Protein AF-A0A4Q4YS59-F1 (afdb_monomer)

Solvent-accessible surface area (backbone atoms only — not comparable to full-atom values): 32614 Å² total; per-residue (Å²): 91,62,29,49,56,51,50,36,54,49,65,68,68,72,86,88,84,84,88,84,82,78,97,76,72,88,60,70,44,77,29,58,99,42,75,40,43,68,85,49,32,38,67,45,94,56,60,42,82,18,55,33,55,93,90,36,74,24,46,80,55,94,95,46,62,45,52,82,67,78,78,56,92,82,90,87,75,87,59,79,81,94,74,78,67,90,62,82,66,50,69,53,74,53,78,56,86,46,35,40,36,38,40,41,33,50,87,77,49,52,40,40,36,38,39,28,24,54,53,98,87,53,62,66,90,83,43,61,27,31,48,35,40,27,28,62,42,83,33,20,33,38,37,38,35,44,43,36,65,86,71,49,86,79,67,39,44,51,45,82,36,56,38,92,84,80,63,38,59,62,44,83,40,79,43,88,39,76,69,73,49,36,37,32,40,41,29,36,30,43,35,35,78,37,37,31,30,40,65,50,76,50,78,57,34,40,66,55,51,41,34,32,77,74,45,92,55,50,78,55,64,86,60,58,71,44,50,45,83,40,78,76,57,98,54,23,39,36,39,43,26,66,43,96,83,76,73,39,39,38,34,40,31,43,30,51,69,47,95,66,41,55,51,46,83,52,93,84,30,38,40,32,47,43,28,44,27,36,36,40,42,36,34,33,54,72,65,70,58,68,38,51,50,75,66,48,29,23,87,89,41,54,63,46,46,78,75,37,50,79,66,42,61,50,32,88,38,33,31,53,49,45,61,38,67,40,60,72,97,33,40,45,72,43,65,51,59,50,50,54,50,47,68,73,40,49,94,40,44,29,84,57,90,44,59,56,70,79,77,86,77,86,88,82,75,59,46,65,48,47,62,40,48,48,43,39,50,47,38,50,37,43,64,71,30,73,70,36,42,76,44,38,69,65,55,34,63,39,59,33,78,77,38,80,95,42,50,71,40,26,42,44,57,44,54,47,55,53,49,52,53,49,54,60,63,49,42,56,30,46,42,91,91,22,76,45,82,84,37,51,64,59,49,51,86,97,49,66,45,26,48,94,72,70,32,70,62,66,42,53,49,28,42,31,47,36,48,47,44,55,17,32,50,27,34,19,24,42,21,45,9,52,38,17,67,72,56,73,32,76,93,43,56,65,33,28,56,53,26,39,52,36,16,50,46,34,64,75,58,41,54,72,82,31,64,38,73,39,50,34,69,57,50,27,50,52,43,43,49,51,42,71,72,46,94,61,93,65,79,71,62,34,83,76,56,84,49,61,53,74,45,52,25,46,9,30,54,12,55,93,80,27,68,54,27,86,41,85,62,74,51,59,54,48,28,62,72,57,41,86,81,78,77,78,128

Sequence (585 aa):
MHSFIAAVLTVVLGICLTNAMPQSVEHLEACGDTFYIKAKYTCYEGKFLCPVLNDKPTLKCSQDCYLPEMYSATTSASAPPSASCSNEATGFQLSDPPNDNYFYSDCHSASQVVMTSPLSDNDLTLMGPRLLVAWPAGNSDVVVFFQPQNGVNGSLSISLQNSTTTGNALDPIYEASSSGSPMVGVSGHLKLNSSAILTIPILGSIRTIRDFTEGPSLLRPSIQDAIKFAEIGEGKISLPRLWLDNETTTTLSFAPASQNGSVEVRDRAVAFEAGTYSFNASFNYPQLEQLSPQEVLNQHSQSLMSQYLDQAQSPSLSYSNKLLAGAWRFLTYFGRDSMITMLLMEPVLSTGEGEHHIHCSAYDYKMINTDYFLPVLLVDYFIKNAVGRSRASEFLSKRATENPANYELTYRQLALLNAEKIMNASAPFAVSGGQTKENLIHLREDEIVGEWRDSTYGLGGGRIPYNVNTALVPADLRAIGALAEAGFFPEHPEWNQTARNYAQVWEDNSLHFFEVNVPQSEARSLVDNYVGSNSFPFVSRSQDINSSAPFYGLALDGNNNQTLVRVMNTDDWFRLFFLNTTNDN

Structure (mmCIF, N/CA/C/O backbone):
data_AF-A0A4Q4YS59-F1
#
_entry.id   AF-A0A4Q4YS59-F1
#
loop_
_atom_site.group_PDB
_atom_site.id
_atom_site.type_symbol
_atom_site.label_atom_id
_atom_site.label_alt_id
_atom_site.label_comp_id
_atom_site.label_asym_id
_atom_site.label_entity_id
_atom_site.label_seq_id
_atom_site.pdbx_PDB_ins_code
_atom_site.Cartn_x
_atom_site.Cartn_y
_atom_site.Cartn_z
_atom_site.occupancy
_atom_site.B_iso_or_equiv
_atom_site.auth_seq_id
_atom_site.auth_comp_id
_atom_site.auth_asym_id
_atom_site.auth_atom_id
_atom_site.pdbx_PDB_model_num
ATOM 1 N N . MET A 1 1 ? -16.492 -4.335 -3.156 1.00 49.47 1 MET A N 1
ATOM 2 C CA . MET A 1 1 ? -17.851 -4.853 -2.911 1.00 49.47 1 MET A CA 1
ATOM 3 C C . MET A 1 1 ? -17.840 -6.273 -2.336 1.00 49.47 1 MET A C 1
ATOM 5 O O . MET A 1 1 ? -16.994 -6.614 -1.517 1.00 49.47 1 MET A O 1
ATOM 9 N N . HIS A 1 2 ? -18.747 -7.109 -2.839 1.00 48.59 2 HIS A N 1
ATOM 10 C CA . HIS A 1 2 ? -19.024 -8.484 -2.400 1.00 48.59 2 HIS A CA 1
ATOM 11 C C . HIS A 1 2 ? -17.803 -9.430 -2.394 1.00 48.59 2 HIS A C 1
ATOM 13 O O . HIS A 1 2 ? -17.496 -10.045 -1.380 1.00 48.59 2 HIS A O 1
ATOM 19 N N . SER A 1 3 ? -17.063 -9.504 -3.497 1.00 50.19 3 SER A N 1
ATOM 20 C CA . SER A 1 3 ? -15.888 -10.379 -3.700 1.00 50.19 3 SER A CA 1
ATOM 21 C C . SER A 1 3 ? -14.732 -10.098 -2.744 1.00 50.19 3 SER A C 1
ATOM 23 O O . SER A 1 3 ? -13.926 -10.969 -2.442 1.00 50.19 3 SER A O 1
ATOM 25 N N . PHE A 1 4 ? -14.647 -8.866 -2.257 1.00 57.72 4 PHE A N 1
ATOM 26 C CA . PHE A 1 4 ? -13.541 -8.415 -1.419 1.00 57.72 4 PHE A CA 1
ATOM 27 C C . PHE A 1 4 ? -13.734 -8.818 0.022 1.00 57.72 4 PHE A C 1
ATOM 29 O O . PHE A 1 4 ? -12.790 -9.264 0.657 1.00 57.72 4 PHE A O 1
ATOM 36 N N . ILE A 1 5 ? -14.969 -8.742 0.515 1.00 54.56 5 ILE A N 1
ATOM 37 C CA . ILE A 1 5 ? -15.294 -9.284 1.830 1.00 54.56 5 ILE A CA 1
ATOM 38 C C . ILE A 1 5 ? -14.972 -10.786 1.848 1.00 54.56 5 ILE A C 1
ATOM 40 O O . ILE A 1 5 ? -14.533 -11.287 2.876 1.00 54.56 5 ILE A O 1
ATOM 44 N N . ALA A 1 6 ? -15.106 -11.499 0.715 1.00 51.28 6 ALA A N 1
ATOM 45 C CA . ALA A 1 6 ? -14.728 -12.914 0.626 1.00 51.28 6 ALA A CA 1
ATOM 46 C C . ALA A 1 6 ? -13.216 -13.086 0.789 1.00 51.28 6 ALA A C 1
ATOM 48 O O . ALA A 1 6 ? -12.774 -13.844 1.651 1.00 51.28 6 ALA A O 1
ATOM 49 N N . ALA A 1 7 ? -12.429 -12.320 0.027 1.00 52.66 7 ALA A N 1
ATOM 50 C CA . ALA A 1 7 ? -10.974 -12.314 0.141 1.00 52.66 7 ALA A CA 1
ATOM 51 C C . ALA A 1 7 ? -10.518 -11.954 1.566 1.00 52.66 7 ALA A C 1
ATOM 53 O O . ALA A 1 7 ? -9.719 -12.672 2.161 1.00 52.66 7 ALA A O 1
ATOM 54 N N . VAL A 1 8 ? -11.086 -10.904 2.162 1.00 55.97 8 VAL A N 1
ATOM 55 C CA . VAL A 1 8 ? -10.795 -10.480 3.537 1.00 55.97 8 VAL A CA 1
ATOM 56 C C . VAL A 1 8 ? -11.153 -11.583 4.534 1.00 55.97 8 VAL A C 1
ATOM 58 O O . VAL A 1 8 ? -10.305 -11.945 5.337 1.00 55.97 8 VAL A O 1
ATOM 61 N N . LEU A 1 9 ? -12.337 -12.196 4.466 1.00 52.44 9 LEU A N 1
ATOM 62 C CA . LEU A 1 9 ? -12.715 -13.274 5.391 1.00 52.44 9 LEU A CA 1
ATOM 63 C C . LEU A 1 9 ? -11.778 -14.483 5.302 1.00 52.44 9 LEU A C 1
ATOM 65 O O . LEU A 1 9 ? -11.460 -15.077 6.329 1.00 52.44 9 LEU A O 1
ATOM 69 N N . THR A 1 10 ? -11.269 -14.812 4.110 1.00 46.56 10 THR A N 1
ATOM 70 C CA . THR A 1 10 ? -10.262 -15.879 3.952 1.00 46.56 10 THR A CA 1
ATOM 71 C C . THR A 1 10 ? -8.870 -15.505 4.480 1.00 46.56 10 THR A C 1
ATOM 73 O O . THR A 1 10 ? -8.107 -16.399 4.852 1.00 46.56 10 THR A O 1
ATOM 76 N N . VAL A 1 11 ? -8.552 -14.204 4.535 1.00 49.91 11 VAL A N 1
ATOM 77 C CA . VAL A 1 11 ? -7.230 -13.642 4.877 1.00 49.91 11 VAL A CA 1
ATOM 78 C C . VAL A 1 11 ? -7.142 -13.167 6.334 1.00 49.91 11 VAL A C 1
ATOM 80 O O . VAL A 1 11 ? -6.049 -13.139 6.877 1.00 49.91 11 VAL A O 1
ATOM 83 N N . VAL A 1 12 ? -8.245 -12.798 6.993 1.00 49.34 12 VAL A N 1
ATOM 84 C CA . VAL A 1 12 ? -8.230 -12.207 8.352 1.00 49.34 12 VAL A CA 1
ATOM 85 C C . VAL A 1 12 ? -7.966 -13.246 9.447 1.00 49.34 12 VAL A C 1
ATOM 87 O O . VAL A 1 12 ? -7.508 -12.902 10.532 1.00 49.34 12 VAL A O 1
ATOM 90 N N . LEU A 1 13 ? -8.150 -14.538 9.170 1.00 43.78 13 LEU A N 1
ATOM 91 C CA . LEU A 1 13 ? -7.964 -15.584 10.177 1.00 43.78 13 LEU A CA 1
ATOM 92 C C . LEU A 1 13 ? -6.688 -16.379 9.932 1.00 43.78 13 LEU A C 1
ATOM 94 O O . LEU A 1 13 ? -6.654 -17.344 9.173 1.00 43.78 13 LEU A O 1
ATOM 98 N N . GLY A 1 14 ? -5.633 -15.956 10.620 1.00 40.66 14 GLY A N 1
ATOM 99 C CA . GLY A 1 14 ? -4.432 -16.741 10.865 1.00 40.66 14 GLY A CA 1
ATOM 100 C C . GLY A 1 14 ? -4.395 -17.176 12.320 1.00 40.66 14 GLY A C 1
ATOM 101 O O . GLY A 1 14 ? -4.076 -16.368 13.187 1.00 40.66 14 GLY A O 1
ATOM 102 N N . ILE A 1 15 ? -4.689 -18.461 12.538 1.00 34.69 15 ILE A N 1
ATOM 103 C CA . ILE A 1 15 ? -4.505 -19.233 13.777 1.00 34.69 15 ILE A CA 1
ATOM 104 C C . ILE A 1 15 ? -5.361 -18.760 14.967 1.00 34.69 15 ILE A C 1
ATOM 106 O O . ILE A 1 15 ? -4.968 -17.896 15.741 1.00 34.69 15 ILE A O 1
ATOM 110 N N . CYS A 1 16 ? -6.479 -19.458 15.182 1.00 29.58 16 CYS A N 1
ATOM 111 C CA . CYS A 1 16 ? -7.095 -19.656 16.497 1.00 29.58 16 CYS A CA 1
ATOM 112 C C . CYS A 1 16 ? -7.688 -21.072 16.553 1.00 29.58 16 CYS A C 1
ATOM 114 O O . CYS A 1 16 ? -8.891 -21.266 16.440 1.00 29.58 16 CYS A O 1
ATOM 116 N N . LEU A 1 17 ? -6.832 -22.085 16.701 1.00 29.83 17 LEU A N 1
ATOM 117 C CA . LEU A 1 17 ? -7.261 -23.420 17.127 1.00 29.83 17 LEU A CA 1
ATOM 118 C C . LEU A 1 17 ? -6.343 -23.907 18.248 1.00 29.83 17 LEU A C 1
ATOM 120 O O . LEU A 1 17 ? -5.610 -24.882 18.108 1.00 29.83 17 LEU A O 1
ATOM 124 N N . THR A 1 18 ? -6.396 -23.226 19.389 1.00 31.80 18 THR A N 1
ATOM 125 C CA . THR A 1 18 ? -6.058 -23.852 20.666 1.00 31.80 18 THR A CA 1
ATOM 126 C C . THR A 1 18 ? -7.367 -24.116 21.406 1.00 31.80 18 THR A C 1
ATOM 128 O O . THR A 1 18 ? -8.010 -23.215 21.926 1.00 31.80 18 THR A O 1
ATOM 131 N N . ASN A 1 19 ? -7.743 -25.398 21.433 1.00 30.20 19 ASN A N 1
ATOM 132 C CA . ASN A 1 19 ? -8.762 -26.008 22.295 1.00 30.20 19 ASN A CA 1
ATOM 133 C C . ASN A 1 19 ? -10.246 -25.797 21.937 1.00 30.20 19 ASN A C 1
ATOM 135 O O . ASN A 1 19 ? -10.961 -25.117 22.659 1.00 30.20 19 ASN A O 1
ATOM 139 N N . ALA A 1 20 ? -10.724 -26.507 20.908 1.00 31.56 20 ALA A N 1
ATOM 140 C CA . ALA A 1 20 ? -11.919 -27.373 20.967 1.00 31.56 20 ALA A CA 1
ATOM 141 C C . ALA A 1 20 ? -12.261 -27.882 19.553 1.00 31.56 20 ALA A C 1
ATOM 143 O O . ALA A 1 20 ? -12.945 -27.213 18.786 1.00 31.56 20 ALA A O 1
ATOM 144 N N . MET A 1 21 ? -11.785 -29.076 19.186 1.00 27.81 21 MET A N 1
ATOM 145 C CA . MET A 1 21 ? -12.213 -29.732 17.943 1.00 27.81 21 MET A CA 1
ATOM 146 C C . MET A 1 21 ? -13.524 -30.506 18.153 1.00 27.81 21 MET A C 1
ATOM 148 O O . MET A 1 21 ? -13.606 -31.314 19.083 1.00 27.81 21 MET A O 1
ATOM 152 N N . PRO A 1 22 ? -14.512 -30.370 17.251 1.00 29.98 22 PRO A N 1
ATOM 153 C CA . PRO A 1 22 ? -15.535 -31.389 17.039 1.00 29.98 22 PRO A CA 1
ATOM 154 C C . PRO A 1 22 ? -14.886 -32.691 16.523 1.00 29.98 22 PRO A C 1
ATOM 156 O O . PRO A 1 22 ? -14.079 -32.669 15.594 1.00 29.98 22 PRO A O 1
ATOM 159 N N . GLN A 1 23 ? -15.236 -33.832 17.124 1.00 32.97 23 GLN A N 1
ATOM 160 C CA . GLN A 1 23 ? -14.630 -35.164 16.925 1.00 32.97 23 GLN A CA 1
ATOM 161 C C . GLN A 1 23 ? -14.855 -35.813 15.535 1.00 32.97 23 GLN A C 1
ATOM 163 O O . GLN A 1 23 ? -15.363 -36.928 15.457 1.00 32.97 23 GLN A O 1
ATOM 168 N N . SER A 1 24 ? -14.477 -35.189 14.415 1.00 38.50 24 SER A N 1
ATOM 169 C CA . SER A 1 24 ? -14.596 -35.881 13.110 1.00 38.50 24 SER A CA 1
ATOM 170 C C . SER A 1 24 ? -13.542 -35.556 12.051 1.00 38.50 24 SER A C 1
ATOM 172 O O . SER A 1 24 ? -13.802 -35.731 10.865 1.00 38.50 24 SER A O 1
ATOM 174 N N . VAL A 1 25 ? -12.328 -35.160 12.444 1.00 41.28 25 VAL A N 1
ATOM 175 C CA . VAL A 1 25 ? -11.202 -35.074 11.497 1.00 41.28 25 VAL A CA 1
ATOM 176 C C . VAL A 1 25 ? -10.186 -36.161 11.832 1.00 41.28 25 VAL A C 1
ATOM 178 O O . VAL A 1 25 ? -9.334 -35.996 12.704 1.00 41.28 25 VAL A O 1
ATOM 181 N N . GLU A 1 26 ? -10.301 -37.311 11.168 1.00 43.56 26 GLU A N 1
ATOM 182 C CA . GLU A 1 26 ? -9.244 -38.322 11.186 1.00 43.56 26 GLU A CA 1
ATOM 183 C C . GLU A 1 26 ? -7.957 -37.733 10.574 1.00 43.56 26 GLU A C 1
ATOM 185 O O . GLU A 1 26 ? -7.939 -37.273 9.434 1.00 43.56 26 GLU A O 1
ATOM 190 N N . HIS A 1 27 ? -6.879 -37.791 11.366 1.00 57.16 27 HIS A N 1
ATOM 191 C CA . HIS A 1 27 ? -5.470 -37.583 11.001 1.00 57.16 27 HIS A CA 1
ATOM 192 C C . HIS A 1 27 ? -4.992 -36.150 10.697 1.00 57.16 27 HIS A C 1
ATOM 194 O O . HIS A 1 27 ? -4.399 -35.887 9.649 1.00 57.16 27 HIS A O 1
ATOM 200 N N . LEU A 1 28 ? -5.134 -35.250 11.676 1.00 49.12 28 LEU A N 1
ATOM 201 C CA . LEU A 1 28 ? -4.299 -34.046 11.775 1.00 49.12 28 LEU A CA 1
ATOM 202 C C . LEU A 1 28 ? -2.979 -34.366 12.508 1.00 49.12 28 LEU A C 1
ATOM 204 O O . LEU A 1 28 ? -2.993 -34.892 13.619 1.00 49.12 28 LEU A O 1
ATOM 208 N N . GLU A 1 29 ? -1.840 -34.054 11.887 1.00 62.47 29 GLU A N 1
ATOM 209 C CA . GLU A 1 29 ? -0.490 -34.123 12.467 1.00 62.47 29 GLU A CA 1
ATOM 210 C C . GLU A 1 29 ? 0.045 -32.707 12.746 1.00 62.47 29 GLU A C 1
ATOM 212 O O . GLU A 1 29 ? -0.375 -31.746 12.109 1.00 62.47 29 GLU A O 1
ATOM 217 N N . ALA A 1 30 ? 0.971 -32.555 13.696 1.00 67.06 30 ALA A N 1
ATOM 218 C CA . ALA A 1 30 ? 1.572 -31.260 14.026 1.00 67.06 30 ALA A CA 1
ATOM 219 C C . ALA A 1 30 ? 2.822 -30.961 13.174 1.00 67.06 30 ALA A C 1
ATOM 221 O O . ALA A 1 30 ? 3.636 -31.847 12.909 1.00 67.06 30 ALA A O 1
ATOM 222 N N . CYS A 1 31 ? 2.991 -29.696 12.792 1.00 63.69 31 CYS A N 1
ATOM 223 C CA . CYS A 1 31 ? 4.165 -29.119 12.146 1.00 63.69 31 CYS A CA 1
ATOM 224 C C . CYS A 1 31 ? 4.420 -27.726 12.743 1.00 63.69 31 CYS A C 1
ATOM 226 O O . CYS A 1 31 ? 3.800 -26.737 12.348 1.00 63.69 31 CYS A O 1
ATOM 228 N N . GLY A 1 32 ? 5.297 -27.647 13.741 1.00 75.62 32 GLY A N 1
ATOM 229 C CA . GLY A 1 32 ? 5.462 -26.455 14.570 1.00 75.62 32 GLY A CA 1
ATOM 230 C C . GLY A 1 32 ? 4.167 -26.163 15.322 1.00 75.62 32 GLY A C 1
ATOM 231 O O . GLY A 1 32 ? 3.577 -27.072 15.905 1.00 75.62 32 GLY A O 1
ATOM 232 N N . ASP A 1 33 ? 3.693 -24.924 15.226 1.00 60.59 33 ASP A N 1
ATOM 233 C CA . ASP A 1 33 ? 2.435 -24.476 15.838 1.00 60.59 33 ASP A CA 1
ATOM 234 C C . ASP A 1 33 ? 1.209 -24.688 14.927 1.00 60.59 33 ASP A C 1
ATOM 236 O O . ASP A 1 33 ? 0.110 -24.218 15.223 1.00 60.59 33 ASP A O 1
ATOM 240 N N . THR A 1 34 ? 1.382 -25.386 13.797 1.00 46.31 34 THR A N 1
ATOM 241 C CA . THR A 1 34 ? 0.318 -25.642 12.813 1.00 46.31 34 THR A CA 1
ATOM 242 C C . THR A 1 34 ? -0.038 -27.124 12.742 1.00 46.31 34 THR A C 1
ATOM 244 O O . THR A 1 34 ? 0.829 -27.988 12.857 1.00 46.31 34 THR A O 1
ATOM 247 N N . PHE A 1 35 ? -1.318 -27.436 12.534 1.00 59.22 35 PHE A N 1
ATOM 248 C CA . PHE A 1 35 ? -1.790 -28.801 12.299 1.00 59.22 35 PHE A CA 1
ATOM 249 C C . PHE A 1 35 ? -2.105 -28.998 10.815 1.00 59.22 35 PHE A C 1
ATOM 251 O O . PHE A 1 35 ? -2.648 -28.103 10.171 1.00 59.22 35 PHE A O 1
ATOM 258 N N . TYR A 1 36 ? -1.770 -30.163 10.266 1.00 64.19 36 TYR A N 1
ATOM 259 C CA . TYR A 1 36 ? -1.911 -30.466 8.843 1.00 64.19 36 TYR A CA 1
ATOM 260 C C . TYR A 1 36 ? -2.428 -31.886 8.607 1.00 64.19 36 TYR A C 1
ATOM 262 O O . TYR A 1 36 ? -2.204 -32.788 9.408 1.00 64.19 36 TYR A O 1
ATOM 270 N N . ILE A 1 37 ? -3.099 -32.108 7.475 1.00 67.94 37 ILE A N 1
ATOM 271 C CA . ILE A 1 37 ? -3.533 -33.445 7.050 1.00 67.94 37 ILE A CA 1
ATOM 272 C C . ILE A 1 37 ? -2.416 -34.074 6.219 1.00 67.94 37 ILE A C 1
ATOM 274 O O . ILE A 1 37 ? -2.049 -33.540 5.170 1.00 67.94 37 ILE A O 1
ATOM 278 N N . LYS A 1 38 ? -1.911 -35.240 6.635 1.00 73.00 38 LYS A N 1
ATOM 279 C CA . LYS A 1 38 ? -0.786 -35.928 5.969 1.00 73.00 38 LYS A CA 1
ATOM 280 C C . LYS A 1 38 ? -1.038 -36.259 4.494 1.00 73.00 38 LYS A C 1
ATOM 282 O O . LYS A 1 38 ? -0.112 -36.290 3.694 1.00 73.00 38 LYS A O 1
ATOM 287 N N . ALA A 1 39 ? -2.299 -36.483 4.121 1.00 70.31 39 ALA A N 1
ATOM 288 C CA . ALA A 1 39 ? -2.695 -36.719 2.732 1.00 70.31 39 ALA A CA 1
ATOM 289 C C . ALA A 1 39 ? -2.588 -35.466 1.839 1.00 70.31 39 ALA A C 1
ATOM 291 O O . ALA A 1 39 ? -2.626 -35.586 0.619 1.00 70.31 39 ALA A O 1
ATOM 292 N N . LYS A 1 40 ? -2.495 -34.266 2.427 1.00 60.91 40 LYS A N 1
ATOM 293 C CA . LYS A 1 40 ? -2.529 -32.981 1.712 1.00 60.91 40 LYS A CA 1
ATOM 294 C C . LYS A 1 40 ? -1.290 -32.124 1.921 1.00 60.91 40 LYS A C 1
ATOM 296 O O . LYS A 1 40 ? -1.043 -31.258 1.092 1.00 60.91 40 LYS A O 1
ATOM 301 N N . TYR A 1 41 ? -0.508 -32.360 2.972 1.00 78.75 41 TYR A N 1
ATOM 302 C CA . TYR A 1 41 ? 0.740 -31.645 3.222 1.00 78.75 41 TYR A CA 1
ATOM 303 C C . TYR A 1 41 ? 1.814 -32.576 3.779 1.00 78.75 41 TYR A C 1
ATOM 305 O O . TYR A 1 41 ? 1.530 -33.618 4.361 1.00 78.75 41 TYR A O 1
ATOM 313 N N . THR A 1 42 ? 3.065 -32.178 3.595 1.00 82.81 42 THR A N 1
ATOM 314 C CA . THR A 1 42 ? 4.265 -32.809 4.133 1.00 82.81 42 THR A CA 1
ATOM 315 C C . THR A 1 42 ? 4.974 -31.793 5.015 1.00 82.81 42 THR A C 1
ATOM 317 O O . THR A 1 42 ? 5.299 -30.696 4.561 1.00 82.81 42 THR A O 1
ATOM 320 N N . CYS A 1 43 ? 5.203 -32.143 6.278 1.00 84.00 43 CYS A N 1
ATOM 321 C CA . CYS A 1 43 ? 5.969 -31.308 7.194 1.00 84.00 43 CYS A CA 1
ATOM 322 C C . CYS A 1 43 ? 7.471 -31.567 7.039 1.00 84.00 43 CYS A C 1
ATOM 324 O O . CYS A 1 43 ? 7.949 -32.683 7.253 1.00 84.00 43 CYS A O 1
ATOM 326 N N . TYR A 1 44 ? 8.225 -30.521 6.721 1.00 78.00 44 TYR A N 1
ATOM 327 C CA . TYR A 1 44 ? 9.679 -30.517 6.668 1.00 78.00 44 TYR A CA 1
ATOM 328 C C . TYR A 1 44 ? 10.257 -29.820 7.896 1.00 78.00 44 TYR A C 1
ATOM 330 O O . TYR A 1 44 ? 9.804 -28.750 8.307 1.00 78.00 44 TYR A O 1
ATOM 338 N N . GLU A 1 45 ? 11.282 -30.442 8.483 1.00 82.00 45 GLU A N 1
ATOM 339 C CA . GLU A 1 45 ? 12.025 -29.912 9.639 1.00 82.00 45 GLU A CA 1
ATOM 340 C C . GLU A 1 45 ? 11.138 -29.538 10.841 1.00 82.00 45 GLU A C 1
ATOM 342 O O . GLU A 1 45 ? 11.521 -28.713 11.667 1.00 82.00 45 GLU A O 1
ATOM 347 N N . GLY A 1 46 ? 9.943 -30.129 10.940 1.00 76.25 46 GLY A N 1
ATOM 348 C CA . GLY A 1 46 ? 9.028 -29.908 12.056 1.00 76.25 46 GLY A CA 1
ATOM 349 C C . GLY A 1 46 ? 8.444 -28.497 12.144 1.00 76.25 46 GLY A C 1
ATOM 350 O O . GLY A 1 46 ? 7.937 -28.162 13.205 1.00 76.25 46 GLY A O 1
ATOM 351 N N . LYS A 1 47 ? 8.536 -27.665 11.097 1.00 80.19 47 LYS A N 1
ATOM 352 C CA . LYS A 1 47 ? 8.064 -26.262 11.127 1.00 80.19 47 LYS A CA 1
ATOM 353 C C . LYS A 1 47 ? 7.670 -25.666 9.772 1.00 80.19 47 LYS A C 1
ATOM 355 O O . LYS A 1 47 ? 7.316 -24.496 9.705 1.00 80.19 47 LYS A O 1
ATOM 360 N N . PHE A 1 48 ? 7.806 -26.421 8.685 1.00 71.19 48 PHE A N 1
ATOM 361 C CA . PHE A 1 48 ? 7.613 -25.915 7.329 1.00 71.19 48 PHE A CA 1
ATOM 362 C C . PHE A 1 48 ? 6.720 -26.869 6.535 1.00 71.19 48 PHE A C 1
ATOM 364 O O . PHE A 1 48 ? 7.065 -28.039 6.381 1.00 71.19 48 PHE A O 1
ATOM 371 N N . LEU A 1 49 ? 5.570 -26.395 6.054 1.00 77.12 49 LEU A N 1
ATOM 372 C CA . LEU A 1 49 ? 4.578 -27.223 5.366 1.00 77.12 49 LEU A CA 1
ATOM 373 C C . LEU A 1 49 ? 4.683 -27.086 3.850 1.00 77.12 49 LEU A C 1
ATOM 375 O O . LEU A 1 49 ? 4.673 -25.983 3.316 1.00 77.12 49 LEU A O 1
ATOM 379 N N . CYS A 1 50 ? 4.693 -28.229 3.171 1.00 73.69 50 CYS A N 1
ATOM 380 C CA . CYS A 1 50 ? 4.660 -28.322 1.719 1.00 73.69 50 CYS A CA 1
ATOM 381 C C . CYS A 1 50 ? 3.422 -29.081 1.237 1.00 73.69 50 CYS A C 1
ATOM 383 O O . CYS A 1 50 ? 3.140 -30.145 1.784 1.00 73.69 50 CYS A O 1
ATOM 385 N N . PRO A 1 51 ? 2.665 -28.589 0.240 1.00 74.25 51 PRO A N 1
ATOM 386 C CA . PRO A 1 51 ? 1.464 -29.273 -0.234 1.00 74.25 51 PRO A CA 1
ATOM 387 C C . PRO A 1 51 ? 1.789 -30.621 -0.895 1.00 74.25 51 PRO A C 1
ATOM 389 O O . PRO A 1 51 ? 2.824 -30.803 -1.524 1.00 74.25 51 PRO A O 1
ATOM 392 N N . VAL A 1 52 ? 0.898 -31.593 -0.786 1.00 76.56 52 VAL A N 1
ATOM 393 C CA . VAL A 1 52 ? 0.902 -32.807 -1.605 1.00 76.56 52 VAL A CA 1
ATOM 394 C C . VAL A 1 52 ? 0.159 -32.451 -2.889 1.00 76.56 52 VAL A C 1
ATOM 396 O O . VAL A 1 52 ? -1.023 -32.114 -2.848 1.00 76.56 52 VAL A O 1
ATOM 399 N N . LEU A 1 53 ? 0.853 -32.493 -4.024 1.00 68.62 53 LEU A N 1
ATOM 400 C CA . LEU A 1 53 ? 0.296 -32.184 -5.342 1.00 68.62 53 LEU A CA 1
ATOM 401 C C . LEU A 1 53 ? 0.234 -33.472 -6.166 1.00 68.62 53 LEU A C 1
ATOM 403 O O . LEU A 1 53 ? 1.199 -34.232 -6.188 1.00 68.62 53 LEU A O 1
ATOM 407 N N . ASN A 1 54 ? -0.897 -33.734 -6.830 1.00 74.25 54 ASN A N 1
ATOM 408 C CA . ASN A 1 54 ? -1.143 -34.974 -7.588 1.00 74.25 54 ASN A CA 1
ATOM 409 C C . ASN A 1 54 ? -0.863 -36.254 -6.773 1.00 74.25 54 ASN A C 1
ATOM 411 O O . ASN A 1 54 ? -0.184 -37.164 -7.247 1.00 74.25 54 ASN A O 1
ATOM 415 N N . ASP A 1 55 ? -1.327 -36.283 -5.518 1.00 76.75 55 ASP A N 1
ATOM 416 C CA . ASP A 1 55 ? -1.086 -37.360 -4.543 1.00 76.75 55 ASP A CA 1
ATOM 417 C C . ASP A 1 55 ? 0.405 -37.658 -4.266 1.00 76.75 55 ASP A C 1
ATOM 419 O O . ASP A 1 55 ? 0.753 -38.705 -3.715 1.00 76.75 55 ASP A O 1
ATOM 423 N N . LYS A 1 56 ? 1.306 -36.723 -4.607 1.00 73.38 56 LYS A N 1
ATOM 424 C CA . LYS A 1 56 ? 2.749 -36.815 -4.364 1.00 73.38 56 LYS A CA 1
ATOM 425 C C . LYS A 1 56 ? 3.246 -35.676 -3.459 1.00 73.38 56 LYS A C 1
ATOM 427 O O . LYS A 1 56 ? 2.890 -34.517 -3.674 1.00 73.38 56 LYS A O 1
ATOM 432 N N . PRO A 1 57 ? 4.073 -35.967 -2.439 1.00 78.81 57 PRO A N 1
ATOM 433 C CA . PRO A 1 57 ? 4.703 -34.943 -1.604 1.00 78.81 57 PRO A CA 1
ATOM 434 C C . PRO A 1 57 ? 5.541 -33.962 -2.432 1.00 78.81 57 PRO A C 1
ATOM 436 O O . PRO A 1 57 ? 6.451 -34.393 -3.143 1.00 78.81 57 PRO A O 1
ATOM 439 N N . THR A 1 58 ? 5.278 -32.654 -2.330 1.00 73.38 58 THR A N 1
ATOM 440 C CA . THR A 1 58 ? 6.218 -31.651 -2.858 1.00 73.38 58 THR A CA 1
ATOM 441 C C . THR A 1 58 ? 7.453 -31.565 -1.971 1.00 73.38 58 THR A C 1
ATOM 443 O O . THR A 1 58 ? 7.367 -31.694 -0.754 1.00 73.38 58 THR A O 1
ATOM 446 N N . LEU A 1 59 ? 8.615 -31.369 -2.589 1.00 75.62 59 LEU A N 1
ATOM 447 C CA . LEU A 1 59 ? 9.906 -31.257 -1.926 1.00 75.62 59 LEU A CA 1
ATOM 448 C C . LEU A 1 59 ? 10.160 -29.813 -1.491 1.00 75.62 59 LEU A C 1
ATOM 450 O O . LEU A 1 59 ? 9.855 -28.875 -2.224 1.00 75.62 59 LEU A O 1
ATOM 454 N N . LYS A 1 60 ? 10.793 -29.635 -0.329 1.00 72.94 60 LYS A N 1
ATOM 455 C CA . LYS A 1 60 ? 11.257 -28.326 0.142 1.00 72.94 60 LYS A CA 1
ATOM 456 C C . LYS A 1 60 ? 12.454 -27.839 -0.687 1.00 72.94 60 LYS A C 1
ATOM 458 O O . LYS A 1 60 ? 13.471 -28.528 -0.776 1.00 72.94 60 LYS A O 1
ATOM 463 N N . CYS A 1 61 ? 12.363 -26.626 -1.228 1.00 59.38 61 CYS A N 1
ATOM 464 C CA . CYS A 1 61 ? 13.476 -25.872 -1.802 1.00 59.38 61 CYS A CA 1
ATOM 465 C C . CYS A 1 61 ? 13.602 -24.534 -1.065 1.00 59.38 61 CYS A C 1
ATOM 467 O O . CYS A 1 61 ? 12.914 -23.567 -1.373 1.00 59.38 61 CYS A O 1
ATOM 469 N N . SER A 1 62 ? 14.488 -24.471 -0.070 1.00 68.12 62 SER A N 1
ATOM 470 C CA . SER A 1 62 ? 14.660 -23.285 0.780 1.00 68.12 62 SER A CA 1
ATOM 471 C C . SER A 1 62 ? 13.367 -22.881 1.513 1.00 68.12 62 SER A C 1
ATOM 473 O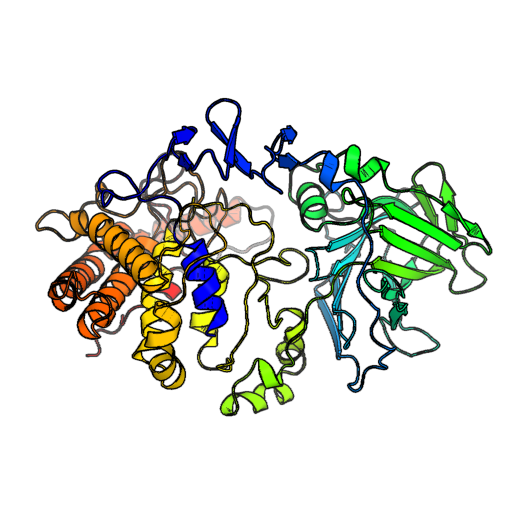 O . SER A 1 62 ? 13.036 -23.526 2.506 1.00 68.12 62 SER A O 1
ATOM 475 N N . GLN A 1 63 ? 12.652 -21.850 1.050 1.00 66.88 63 GLN A N 1
ATOM 476 C CA . GLN A 1 63 ? 11.391 -21.358 1.626 1.00 66.88 63 GLN A CA 1
ATOM 477 C C . GLN A 1 63 ? 10.168 -21.695 0.756 1.00 66.88 63 GLN A C 1
ATOM 479 O O . GLN A 1 63 ? 9.074 -21.236 1.065 1.00 66.88 63 GLN A O 1
ATOM 484 N N . ASP A 1 64 ? 10.342 -22.506 -0.293 1.00 60.16 64 ASP A N 1
ATOM 485 C CA . ASP A 1 64 ? 9.290 -22.904 -1.233 1.00 60.16 64 ASP A CA 1
ATOM 486 C C . ASP A 1 64 ? 9.137 -24.433 -1.311 1.00 60.16 64 ASP A C 1
ATOM 488 O O . ASP A 1 64 ? 9.965 -25.200 -0.803 1.00 60.16 64 ASP A O 1
ATOM 492 N N . CYS A 1 65 ? 8.079 -24.879 -1.989 1.00 71.44 65 CYS A N 1
ATOM 493 C CA . CYS A 1 65 ? 7.734 -26.284 -2.187 1.00 71.44 65 CYS A CA 1
ATOM 494 C C . CYS A 1 65 ? 7.501 -26.575 -3.671 1.00 71.44 65 CYS A C 1
ATOM 496 O O . CYS A 1 65 ? 6.808 -25.814 -4.341 1.00 71.44 65 CYS A O 1
ATOM 498 N N . TYR A 1 66 ? 8.053 -27.670 -4.194 1.00 65.62 66 TYR A N 1
ATOM 499 C CA . TYR A 1 66 ? 7.964 -27.996 -5.623 1.00 65.62 66 TYR A CA 1
ATOM 500 C C . TYR A 1 66 ? 7.752 -29.495 -5.874 1.00 65.62 66 TYR A C 1
ATOM 502 O O . TYR A 1 66 ? 8.256 -30.336 -5.130 1.00 65.62 66 TYR A O 1
ATOM 510 N N . LEU A 1 67 ? 7.019 -29.857 -6.934 1.00 72.44 67 LEU A N 1
ATOM 511 C CA . LEU A 1 67 ? 6.892 -31.246 -7.397 1.00 72.44 67 LEU A CA 1
ATOM 512 C C . LEU A 1 67 ? 7.762 -31.438 -8.652 1.00 72.44 67 LEU A C 1
ATOM 514 O O . LEU A 1 67 ? 7.433 -30.845 -9.676 1.00 72.44 67 LEU A O 1
ATOM 518 N N . PRO A 1 68 ? 8.825 -32.268 -8.640 1.00 56.56 68 PRO A N 1
ATOM 519 C CA . PRO A 1 68 ? 9.719 -32.431 -9.797 1.00 56.56 68 PRO A CA 1
ATOM 520 C C . PRO A 1 68 ? 9.008 -32.821 -11.104 1.00 56.56 68 PRO A C 1
ATOM 522 O O . PRO A 1 68 ? 9.430 -32.443 -12.190 1.00 56.56 68 PRO A O 1
ATOM 525 N N . GLU A 1 69 ? 7.907 -33.562 -11.003 1.00 55.22 69 GLU A N 1
ATOM 526 C CA . GLU A 1 69 ? 7.164 -34.094 -12.149 1.00 55.22 69 GLU A CA 1
ATOM 527 C C . GLU A 1 69 ? 6.188 -33.087 -12.770 1.00 55.22 69 GLU A C 1
ATOM 529 O O . GLU A 1 69 ? 5.850 -33.220 -13.942 1.00 55.22 69 GLU A O 1
ATOM 534 N N . MET A 1 70 ? 5.784 -32.046 -12.030 1.00 51.16 70 MET A N 1
ATOM 535 C CA . MET A 1 70 ? 5.000 -30.930 -12.580 1.00 51.16 70 MET A CA 1
ATOM 536 C C . MET A 1 70 ? 5.810 -30.055 -13.547 1.00 51.16 70 MET A C 1
ATOM 538 O O . MET A 1 70 ? 5.235 -29.239 -14.254 1.00 51.16 70 MET A O 1
ATOM 542 N N . TYR A 1 71 ? 7.124 -30.272 -13.634 1.00 49.22 71 TYR A N 1
ATOM 543 C CA . TYR A 1 71 ? 8.006 -29.667 -14.634 1.00 49.22 71 TYR A CA 1
ATOM 544 C C . TYR A 1 71 ? 8.148 -30.539 -15.896 1.00 49.22 71 TYR A C 1
ATOM 546 O O . TYR A 1 71 ? 9.103 -30.395 -16.657 1.00 49.22 71 TYR A O 1
ATOM 554 N N . SER A 1 72 ? 7.201 -31.459 -16.125 1.00 38.53 72 SER A N 1
ATOM 555 C CA . SER A 1 72 ? 7.099 -32.276 -17.340 1.00 38.53 72 SER A CA 1
ATOM 556 C C . SER A 1 72 ? 5.809 -31.930 -18.087 1.00 38.53 72 SER A C 1
ATOM 558 O O . SER A 1 72 ? 4.709 -32.214 -17.618 1.00 38.53 72 SER A O 1
ATOM 560 N N . ALA A 1 73 ? 5.953 -31.294 -19.249 1.00 29.61 73 ALA A N 1
ATOM 561 C CA . ALA A 1 73 ? 4.862 -30.730 -20.038 1.00 29.61 73 ALA A CA 1
ATOM 562 C C . ALA A 1 73 ? 3.785 -31.756 -20.445 1.00 29.61 73 ALA A C 1
ATOM 564 O O . ALA A 1 73 ? 4.098 -32.820 -20.980 1.00 29.61 73 ALA A O 1
ATOM 565 N N . THR A 1 74 ? 2.510 -31.378 -20.315 1.00 27.70 74 THR A N 1
ATOM 566 C CA . THR A 1 74 ? 1.423 -31.925 -21.144 1.00 27.70 74 THR A CA 1
ATOM 567 C C . THR A 1 74 ? 0.518 -30.802 -21.639 1.00 27.70 74 THR A C 1
ATOM 569 O O . THR A 1 74 ? 0.023 -29.974 -20.883 1.00 27.70 74 THR A O 1
ATOM 572 N N . THR A 1 75 ? 0.356 -30.767 -22.958 1.00 36.16 75 THR A N 1
ATOM 573 C CA . THR A 1 75 ? -0.361 -29.764 -23.739 1.00 36.16 75 THR A CA 1
ATOM 574 C C . THR A 1 75 ? -1.841 -30.115 -23.857 1.00 36.16 75 THR A C 1
ATOM 576 O O . THR A 1 75 ? -2.183 -31.205 -24.307 1.00 36.16 75 THR A O 1
ATOM 579 N N . SER A 1 76 ? -2.738 -29.184 -23.524 1.00 28.89 76 SER A N 1
ATOM 580 C CA . SER A 1 76 ? -3.980 -28.954 -24.285 1.00 28.89 76 SER A CA 1
ATOM 581 C C . SER A 1 76 ? -4.784 -27.784 -23.711 1.00 28.89 76 SER A C 1
ATOM 583 O O . SER A 1 76 ? -5.425 -27.906 -22.676 1.00 28.89 76 SER A O 1
ATOM 585 N N . ALA A 1 77 ? -4.807 -26.663 -24.431 1.00 28.47 77 ALA A N 1
ATOM 586 C CA . ALA A 1 77 ? -5.939 -25.740 -24.434 1.00 28.47 77 ALA A CA 1
ATOM 587 C C . ALA A 1 77 ? -5.893 -24.905 -25.722 1.00 28.47 77 ALA A C 1
ATOM 589 O O . ALA A 1 77 ? -4.859 -24.356 -26.094 1.00 28.47 77 ALA A O 1
ATOM 590 N N . SER A 1 78 ? -7.016 -24.895 -26.430 1.00 27.66 78 SER A N 1
ATOM 591 C CA . SER A 1 78 ? -7.261 -24.232 -27.711 1.00 27.66 78 SER A CA 1
ATOM 592 C C . SER A 1 78 ? -7.298 -22.705 -27.590 1.00 27.66 78 SER A C 1
ATOM 594 O O . SER A 1 78 ? -7.982 -22.180 -26.714 1.00 27.66 78 SER A O 1
ATOM 596 N N . ALA A 1 79 ? -6.621 -22.011 -28.509 1.00 27.98 79 ALA A N 1
ATOM 597 C CA . ALA A 1 79 ? -6.557 -20.550 -28.592 1.00 27.98 79 ALA A CA 1
ATOM 598 C C . ALA A 1 79 ? -7.910 -19.889 -28.951 1.00 27.98 79 ALA A C 1
ATOM 600 O O . ALA A 1 79 ? -8.604 -20.387 -29.845 1.00 27.98 79 ALA A O 1
ATOM 601 N N . PRO A 1 80 ? -8.272 -18.746 -28.331 1.00 31.61 80 PRO A N 1
ATOM 602 C CA . PRO A 1 80 ? -9.349 -17.886 -28.808 1.00 31.61 80 PRO A CA 1
ATOM 603 C C . PRO A 1 80 ? -8.859 -16.913 -29.908 1.00 31.61 80 PRO A C 1
ATOM 605 O O . PRO A 1 80 ? -7.659 -16.663 -30.035 1.00 31.61 80 PRO A O 1
ATOM 608 N N . PRO A 1 81 ? -9.776 -16.384 -30.741 1.00 35.06 81 PRO A N 1
ATOM 609 C CA . PRO A 1 81 ? -9.446 -15.604 -31.931 1.00 35.06 81 PRO A CA 1
ATOM 610 C C . PRO A 1 81 ? -8.979 -14.179 -31.594 1.00 35.06 81 PRO A C 1
ATOM 612 O O . PRO A 1 81 ? -9.387 -13.589 -30.598 1.00 35.06 81 PRO A O 1
ATOM 615 N N . SER A 1 82 ? -8.151 -13.618 -32.478 1.00 43.62 82 SER A N 1
ATOM 616 C CA . SER A 1 82 ? -7.621 -12.251 -32.440 1.00 43.62 82 SER A CA 1
ATOM 617 C C . SER A 1 82 ? -8.731 -11.198 -32.303 1.00 43.62 82 SER A C 1
ATOM 619 O O . SER A 1 82 ? -9.448 -10.930 -33.271 1.00 43.62 82 SER A O 1
ATOM 621 N N . ALA A 1 83 ? -8.864 -10.586 -31.127 1.00 49.09 83 ALA A N 1
ATOM 622 C CA . ALA A 1 83 ? -9.810 -9.501 -30.884 1.00 49.09 83 ALA A CA 1
ATOM 623 C C . ALA A 1 83 ? -9.082 -8.148 -30.920 1.00 49.09 83 ALA A C 1
ATOM 625 O O . ALA A 1 83 ? -8.243 -7.858 -30.068 1.00 49.09 83 ALA A O 1
ATOM 626 N N . SER A 1 84 ? -9.407 -7.318 -31.912 1.00 64.31 84 SER A N 1
ATOM 627 C CA . SER A 1 84 ? -9.133 -5.878 -31.868 1.00 64.31 84 SER A CA 1
ATOM 628 C C . SER A 1 84 ? -9.925 -5.251 -30.719 1.00 64.31 84 SER A C 1
ATOM 630 O O . SER A 1 84 ? -11.116 -5.551 -30.592 1.00 64.31 84 SER A O 1
ATOM 632 N N . CYS A 1 85 ? -9.310 -4.376 -29.917 1.00 72.56 85 CYS A N 1
ATOM 633 C CA . CYS A 1 85 ? -10.020 -3.684 -28.841 1.00 72.56 85 CYS A CA 1
ATOM 634 C C . CYS A 1 85 ? -11.210 -2.892 -29.392 1.00 72.56 85 CYS A C 1
ATOM 636 O O . CYS A 1 85 ? -11.074 -2.115 -30.335 1.00 72.56 85 CYS A O 1
ATOM 638 N N . SER A 1 86 ? -12.388 -3.109 -28.808 1.00 70.94 86 SER A N 1
ATOM 639 C CA . SER A 1 86 ? -13.614 -2.390 -29.170 1.00 70.94 86 SER A CA 1
ATOM 640 C C . SER A 1 86 ? -13.674 -0.985 -28.570 1.00 70.94 86 SER A C 1
ATOM 642 O O . SER A 1 86 ? -14.379 -0.131 -29.100 1.00 70.94 86 SER A O 1
ATOM 644 N N . ASN A 1 87 ? -12.947 -0.762 -27.473 1.00 72.81 87 ASN A N 1
ATOM 645 C CA . ASN A 1 87 ? -12.869 0.507 -26.761 1.00 72.81 87 ASN A CA 1
ATOM 646 C C . ASN A 1 87 ? -11.516 1.175 -27.015 1.00 72.81 87 ASN A C 1
ATOM 648 O O . ASN A 1 87 ? -10.508 0.496 -27.221 1.00 72.81 87 ASN A O 1
ATOM 652 N N . GLU A 1 88 ? -11.509 2.505 -26.982 1.00 76.38 88 GLU A N 1
ATOM 653 C CA . GLU A 1 88 ? -10.289 3.301 -27.087 1.00 76.38 88 GLU A CA 1
ATOM 654 C C . GLU A 1 88 ? -9.410 3.100 -25.842 1.00 76.38 88 GLU A C 1
ATOM 656 O O . GLU A 1 88 ? -9.918 2.941 -24.728 1.00 76.38 88 GLU A O 1
ATOM 661 N N . ALA A 1 89 ? -8.091 3.079 -26.036 1.00 83.56 89 ALA A N 1
ATOM 662 C CA . ALA A 1 89 ? -7.150 2.967 -24.930 1.00 83.56 89 ALA A CA 1
ATOM 663 C C . ALA A 1 89 ? -7.243 4.200 -24.020 1.00 83.56 89 ALA A C 1
ATOM 665 O O . ALA A 1 89 ? -7.402 5.329 -24.482 1.00 83.56 89 ALA A O 1
ATOM 666 N N . THR A 1 90 ? -7.115 3.985 -22.716 1.00 82.44 90 THR A N 1
ATOM 667 C CA . THR A 1 90 ? -7.044 5.055 -21.722 1.00 82.44 90 THR A CA 1
ATOM 668 C C . THR A 1 90 ? -5.585 5.337 -21.397 1.00 82.44 90 THR A C 1
ATOM 670 O O . THR A 1 90 ? -4.821 4.417 -21.110 1.00 82.44 90 THR A O 1
ATOM 673 N N . GLY A 1 91 ? -5.193 6.608 -21.396 1.00 83.94 91 GLY A N 1
ATOM 674 C CA . GLY A 1 91 ? -3.865 7.004 -20.952 1.00 83.94 91 GLY A CA 1
ATOM 675 C C . GLY A 1 91 ? -3.850 8.399 -20.349 1.00 83.94 91 GLY A C 1
ATOM 676 O O . GLY A 1 91 ? -4.545 9.294 -20.825 1.00 83.94 91 GLY A O 1
ATOM 677 N N . PHE A 1 92 ? -3.045 8.573 -19.304 1.00 85.19 92 PHE A N 1
ATOM 678 C CA . PHE A 1 92 ? -2.851 9.856 -18.629 1.00 85.19 92 PHE A CA 1
ATOM 679 C C . PHE A 1 92 ? -1.443 9.966 -18.045 1.00 85.19 92 PHE A C 1
ATOM 681 O O . PHE A 1 92 ? -0.721 8.974 -17.912 1.00 85.19 92 PHE A O 1
ATOM 688 N N . GLN A 1 93 ? -1.051 11.191 -17.698 1.00 88.38 93 GLN A N 1
ATOM 689 C CA . GLN A 1 93 ? 0.257 11.501 -17.134 1.00 88.38 93 GLN A CA 1
ATOM 690 C C . GLN A 1 93 ? 0.101 12.254 -15.812 1.00 88.38 93 GLN A C 1
ATOM 692 O O . GLN A 1 93 ? -0.664 13.210 -15.726 1.00 88.38 93 GLN A O 1
ATOM 697 N N . LEU A 1 94 ? 0.884 11.862 -14.807 1.00 88.62 94 LEU A N 1
ATOM 698 C CA . LEU A 1 94 ? 1.058 12.591 -13.554 1.00 88.62 94 LEU A CA 1
ATOM 699 C C . LEU A 1 94 ? 2.539 12.944 -13.385 1.00 88.62 94 LEU A C 1
ATOM 701 O O . LEU A 1 94 ? 3.385 12.057 -13.260 1.00 88.62 94 LEU A O 1
ATOM 705 N N . SER A 1 95 ? 2.851 14.238 -13.387 1.00 90.62 95 SER A N 1
ATOM 706 C CA . SER A 1 95 ? 4.212 14.743 -13.184 1.00 90.62 95 SER A CA 1
ATOM 707 C C . SER A 1 95 ? 4.376 15.223 -11.745 1.00 90.62 95 SER A C 1
ATOM 709 O O . SER A 1 95 ? 3.664 16.126 -11.308 1.00 90.62 95 SER A O 1
ATOM 711 N N . ASP A 1 96 ? 5.307 14.602 -11.024 1.00 89.25 96 ASP A N 1
ATOM 712 C CA . ASP A 1 96 ? 5.780 15.032 -9.706 1.00 89.25 96 ASP A CA 1
ATOM 713 C C . ASP A 1 96 ? 7.316 14.919 -9.694 1.00 89.25 96 ASP A C 1
ATOM 715 O O . ASP A 1 96 ? 7.874 13.887 -9.285 1.00 89.25 96 ASP A O 1
ATOM 719 N N . PRO A 1 97 ? 8.023 15.921 -10.264 1.00 87.94 97 PRO A N 1
ATOM 720 C CA . PRO A 1 97 ? 9.468 15.883 -10.431 1.00 87.94 97 PRO A CA 1
ATOM 721 C C . PRO A 1 97 ? 10.182 15.517 -9.123 1.00 87.94 97 PRO A C 1
ATOM 723 O O . PRO A 1 97 ? 9.891 16.096 -8.077 1.00 87.94 97 PRO A O 1
ATOM 726 N N . PRO A 1 98 ? 11.128 14.565 -9.157 1.00 92.25 98 PRO A N 1
ATOM 727 C CA . PRO A 1 98 ? 11.858 14.091 -10.338 1.00 92.25 98 PRO A CA 1
ATOM 728 C C . PRO A 1 98 ? 11.193 12.945 -11.118 1.00 92.25 98 PRO A C 1
ATOM 730 O O . PRO A 1 98 ? 11.842 12.374 -11.993 1.00 92.25 98 PRO A O 1
ATOM 733 N N . ASN A 1 99 ? 9.948 12.567 -10.811 1.00 93.94 99 ASN A N 1
ATOM 734 C CA . ASN A 1 99 ? 9.262 11.445 -11.451 1.00 93.94 99 ASN A CA 1
ATOM 735 C C . ASN A 1 99 ? 8.122 11.907 -12.369 1.00 93.94 99 ASN A C 1
ATOM 737 O O . ASN A 1 99 ? 7.162 12.531 -11.924 1.00 93.94 99 ASN A O 1
ATOM 741 N N . ASP A 1 100 ? 8.171 11.484 -13.627 1.00 95.56 100 ASP A N 1
ATOM 742 C CA . ASP A 1 100 ? 7.042 11.554 -14.550 1.00 95.56 100 ASP A CA 1
ATOM 743 C C . ASP A 1 100 ? 6.394 10.174 -14.667 1.00 95.56 100 ASP A C 1
ATOM 745 O O . ASP A 1 100 ? 7.043 9.199 -15.053 1.00 95.56 100 ASP A O 1
ATOM 749 N N . ASN A 1 101 ? 5.113 10.081 -14.313 1.00 94.00 101 ASN A N 1
ATOM 750 C CA . ASN A 1 101 ? 4.331 8.851 -14.343 1.00 94.00 101 ASN A CA 1
ATOM 751 C C . ASN A 1 101 ? 3.393 8.879 -15.545 1.00 94.00 101 ASN A C 1
ATOM 753 O O . ASN A 1 101 ? 2.606 9.808 -15.693 1.00 94.00 101 ASN A O 1
ATOM 757 N N . TYR A 1 102 ? 3.427 7.831 -16.351 1.00 93.88 102 TYR A N 1
ATOM 758 C CA . TYR A 1 102 ? 2.549 7.620 -17.490 1.00 93.88 102 TYR A CA 1
ATOM 759 C C . TYR A 1 102 ? 1.759 6.345 -17.250 1.00 93.88 102 TYR A C 1
ATOM 761 O O . TYR A 1 102 ? 2.331 5.306 -16.923 1.00 93.88 102 TYR A O 1
ATOM 769 N N . PHE A 1 103 ? 0.452 6.417 -17.418 1.00 91.62 103 PHE A N 1
ATOM 770 C CA . PHE A 1 103 ? -0.438 5.274 -17.314 1.00 91.62 103 PHE A CA 1
ATOM 771 C C . PHE A 1 103 ? -1.016 4.991 -18.688 1.00 91.62 103 PHE A C 1
ATOM 773 O O . PHE A 1 103 ? -1.383 5.915 -19.413 1.00 91.62 103 PHE A O 1
ATOM 780 N N . TYR A 1 104 ? -1.084 3.714 -19.032 1.00 91.00 104 TYR A N 1
ATOM 781 C CA . TYR A 1 104 ? -1.662 3.227 -20.271 1.00 91.00 104 TYR A CA 1
ATOM 782 C C . TYR A 1 104 ? -2.511 1.999 -19.969 1.00 91.00 104 TYR A C 1
ATOM 784 O O . TYR A 1 104 ? -2.089 1.140 -19.196 1.00 91.00 104 TYR A O 1
ATOM 792 N N . SER A 1 105 ? -3.690 1.907 -20.572 1.00 88.44 105 SER A N 1
ATOM 793 C CA . SER A 1 105 ? -4.545 0.736 -20.453 1.00 88.44 105 SER A CA 1
ATOM 794 C C . SER A 1 105 ? -5.407 0.543 -21.687 1.00 88.44 105 SER A C 1
ATOM 796 O O . SER A 1 105 ? -6.039 1.487 -22.160 1.00 88.44 105 SER A O 1
ATOM 798 N N . ASP A 1 106 ? -5.482 -0.685 -22.171 1.00 86.81 106 ASP A N 1
ATOM 799 C CA . ASP A 1 106 ? -6.416 -1.108 -23.206 1.00 86.81 106 ASP A CA 1
ATOM 800 C C . ASP A 1 106 ? -7.079 -2.440 -22.819 1.00 86.81 106 ASP A C 1
ATOM 802 O O . ASP A 1 106 ? -7.029 -2.876 -21.668 1.00 86.81 106 ASP A O 1
ATOM 806 N N . CYS A 1 107 ? -7.748 -3.088 -23.773 1.00 84.56 107 CYS A N 1
ATOM 807 C CA . CYS A 1 107 ? -8.408 -4.367 -23.527 1.00 84.56 107 CYS A CA 1
ATOM 808 C C . CYS A 1 107 ? -7.435 -5.552 -23.374 1.00 84.56 107 CYS A C 1
ATOM 810 O O . CYS A 1 107 ? -7.867 -6.651 -23.025 1.00 84.56 107 CYS A O 1
ATOM 812 N N . HIS A 1 108 ? -6.149 -5.363 -23.679 1.00 88.50 108 HIS A N 1
ATOM 813 C CA . HIS A 1 108 ? -5.128 -6.402 -23.635 1.00 88.50 108 HIS A CA 1
ATOM 814 C C . HIS A 1 108 ? -4.243 -6.283 -22.399 1.00 88.50 108 HIS A C 1
ATOM 816 O O . HIS A 1 108 ? -3.862 -7.312 -21.847 1.00 88.50 108 HIS A O 1
ATOM 822 N N . SER A 1 109 ? -3.887 -5.068 -21.969 1.00 89.94 109 SER A N 1
ATOM 823 C CA . SER A 1 109 ? -3.007 -4.857 -20.817 1.00 89.94 109 SER A CA 1
ATOM 824 C C . SER A 1 109 ? -3.129 -3.468 -20.185 1.00 89.94 109 SER A C 1
ATOM 826 O O . SER A 1 109 ? -3.514 -2.496 -20.829 1.00 89.94 109 SER A O 1
ATOM 828 N N . ALA A 1 110 ? -2.705 -3.378 -18.923 1.00 91.12 110 ALA A N 1
ATOM 829 C CA . ALA A 1 110 ? -2.508 -2.128 -18.195 1.00 91.12 110 ALA A CA 1
ATOM 830 C C . ALA A 1 110 ? -1.029 -1.974 -17.822 1.00 91.12 110 ALA A C 1
ATOM 832 O O . ALA A 1 110 ? -0.401 -2.929 -17.362 1.00 91.12 110 ALA A O 1
ATOM 833 N N . SER A 1 111 ? -0.470 -0.779 -17.998 1.00 93.56 111 SER A N 1
ATOM 834 C CA . SER A 1 111 ? 0.936 -0.472 -17.735 1.00 93.56 111 SER A CA 1
ATOM 835 C C . SER A 1 111 ? 1.096 0.876 -17.038 1.00 93.56 111 SER A C 1
ATOM 837 O O . SER A 1 111 ? 0.436 1.856 -17.385 1.00 93.56 111 SER A O 1
ATOM 839 N N . GLN A 1 112 ? 2.037 0.948 -16.100 1.00 94.81 112 GLN A N 1
ATOM 840 C CA . GLN A 1 112 ? 2.568 2.209 -15.589 1.00 94.81 112 GLN A CA 1
ATOM 841 C C . GLN A 1 112 ? 4.031 2.344 -16.000 1.00 94.81 112 GLN A C 1
ATOM 843 O O . GLN A 1 112 ? 4.831 1.449 -15.743 1.00 94.81 112 GLN A O 1
ATOM 848 N N . VAL A 1 113 ? 4.394 3.479 -16.586 1.00 97.25 113 VAL A N 1
ATOM 849 C CA . VAL A 1 113 ? 5.774 3.841 -16.899 1.00 97.25 113 VAL A CA 1
ATOM 850 C C . VAL A 1 113 ? 6.190 5.009 -16.019 1.00 97.25 113 VAL A C 1
ATOM 852 O O . VAL A 1 113 ? 5.489 6.013 -15.955 1.00 97.25 113 VAL A O 1
ATOM 855 N N . VAL A 1 114 ? 7.327 4.894 -15.339 1.00 96.94 114 VAL A N 1
ATOM 856 C CA . VAL A 1 114 ? 7.898 5.974 -14.529 1.00 96.94 114 VAL A CA 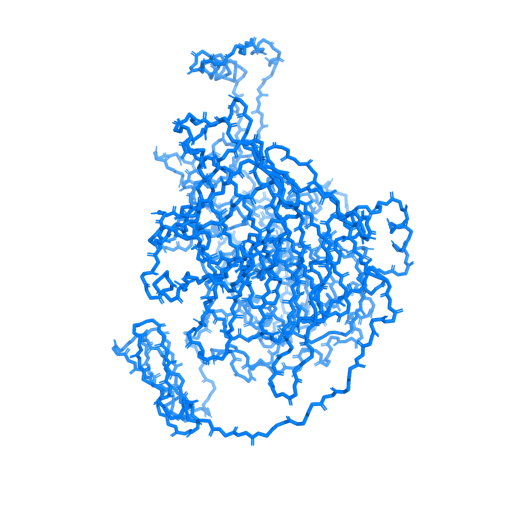1
ATOM 857 C C . VAL A 1 114 ? 9.253 6.355 -15.095 1.00 96.94 114 VAL A C 1
ATOM 859 O O . VAL A 1 114 ? 10.160 5.524 -15.181 1.00 96.94 114 VAL A O 1
ATOM 862 N N . MET A 1 115 ? 9.384 7.623 -15.469 1.00 97.31 115 MET A N 1
ATOM 863 C CA . MET A 1 115 ? 10.641 8.233 -15.867 1.00 97.31 115 MET A CA 1
ATOM 864 C C . MET A 1 115 ? 11.166 9.059 -14.698 1.00 97.31 115 MET A C 1
ATOM 866 O O . MET A 1 115 ? 10.539 10.036 -14.301 1.00 97.31 115 MET A O 1
ATOM 870 N N . THR A 1 116 ? 12.304 8.672 -14.129 1.00 95.94 116 THR A N 1
ATOM 871 C CA . THR A 1 116 ? 12.947 9.452 -13.066 1.00 95.94 116 THR A CA 1
ATOM 872 C C . THR A 1 116 ? 14.126 10.212 -13.655 1.00 95.94 116 THR A C 1
ATOM 874 O O . THR A 1 116 ? 15.065 9.586 -14.141 1.00 95.94 116 THR A O 1
ATOM 877 N N . SER A 1 117 ? 14.116 11.540 -13.572 1.00 95.31 117 SER A N 1
ATOM 878 C CA . SER A 1 117 ? 15.242 12.399 -13.952 1.00 95.31 117 SER A CA 1
ATOM 879 C C . SER A 1 117 ? 15.607 13.308 -12.774 1.00 95.31 117 SER A C 1
ATOM 881 O O . SER A 1 117 ? 14.833 14.212 -12.465 1.00 95.31 117 SER A O 1
ATOM 883 N N . PRO A 1 118 ? 16.758 13.097 -12.107 1.00 91.19 118 PRO A N 1
ATOM 884 C CA . PRO A 1 118 ? 17.145 13.887 -10.941 1.00 91.19 118 PRO A CA 1
ATOM 885 C C . PRO A 1 118 ? 17.210 15.396 -11.222 1.00 91.19 118 PRO A C 1
ATOM 887 O O . PRO A 1 118 ? 17.686 15.829 -12.273 1.00 91.19 118 PRO A O 1
ATOM 890 N N . LEU A 1 119 ? 16.760 16.187 -10.251 1.00 88.62 119 LEU A N 1
ATOM 891 C CA . LEU A 1 119 ? 16.880 17.642 -10.185 1.00 88.62 119 LEU A CA 1
ATOM 892 C C . LEU A 1 119 ? 18.202 18.057 -9.520 1.00 88.62 119 LEU A C 1
ATOM 894 O O . LEU A 1 119 ? 18.878 17.259 -8.871 1.00 88.62 119 LEU A O 1
ATOM 898 N N . SER A 1 120 ? 18.571 19.332 -9.661 1.00 84.06 120 SER A N 1
ATOM 899 C CA . SER A 1 120 ? 19.849 19.868 -9.166 1.00 84.06 120 SER A CA 1
ATOM 900 C C . SER A 1 120 ? 20.019 19.827 -7.643 1.00 84.06 120 SER A C 1
ATOM 902 O O . SER A 1 120 ? 21.145 19.851 -7.160 1.00 84.06 120 SER A O 1
ATOM 904 N N . ASP A 1 121 ? 18.920 19.816 -6.894 1.00 82.12 121 ASP A N 1
ATOM 905 C CA . ASP A 1 121 ? 18.861 19.795 -5.429 1.00 82.12 121 ASP A CA 1
ATOM 906 C C . ASP A 1 121 ? 18.604 18.391 -4.857 1.00 82.12 121 ASP A C 1
ATOM 908 O O . ASP A 1 121 ? 18.510 18.216 -3.642 1.00 82.12 121 ASP A O 1
ATOM 912 N N . ASN A 1 122 ? 18.494 17.375 -5.715 1.00 85.12 122 ASN A N 1
ATOM 913 C CA . ASN A 1 122 ? 18.319 16.000 -5.280 1.00 85.12 122 ASN A CA 1
ATOM 914 C C . ASN A 1 122 ? 19.625 15.380 -4.769 1.00 85.12 122 ASN A C 1
ATOM 916 O O . ASN A 1 122 ? 20.712 15.647 -5.282 1.00 85.12 122 ASN A O 1
ATOM 920 N N . ASP A 1 123 ? 19.505 14.465 -3.804 1.00 83.88 123 ASP A N 1
ATOM 921 C CA . ASP A 1 123 ? 20.617 13.613 -3.395 1.00 83.88 123 ASP A CA 1
ATOM 922 C C . ASP A 1 123 ? 20.883 12.546 -4.468 1.00 83.88 123 ASP A C 1
ATOM 924 O O . ASP A 1 123 ? 20.214 11.512 -4.554 1.00 83.88 123 ASP A O 1
ATOM 928 N N . LEU A 1 124 ? 21.891 12.812 -5.297 1.00 84.00 124 LEU A N 1
ATOM 929 C CA . LEU A 1 124 ? 22.290 11.955 -6.414 1.00 84.00 124 LEU A CA 1
ATOM 930 C C . LEU A 1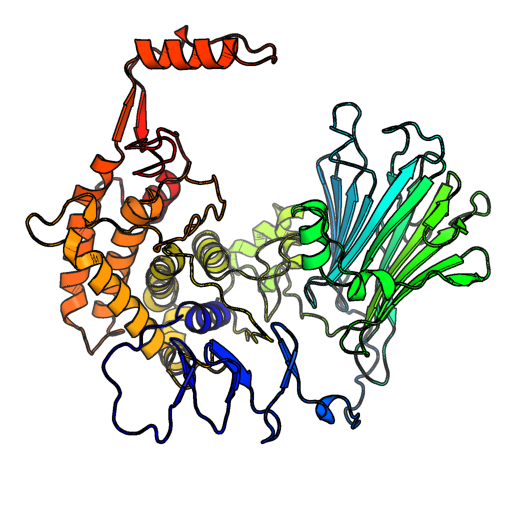 124 ? 22.901 10.614 -5.970 1.00 84.00 124 LEU A C 1
ATOM 932 O O . LEU A 1 124 ? 23.175 9.766 -6.817 1.00 84.00 124 LEU A O 1
ATOM 936 N N . THR A 1 125 ? 23.128 10.408 -4.666 1.00 75.81 125 THR A N 1
ATOM 937 C CA . THR A 1 125 ? 23.528 9.101 -4.119 1.00 75.81 125 THR A CA 1
ATOM 938 C C . THR A 1 125 ? 22.336 8.170 -3.914 1.00 75.81 125 THR A C 1
ATOM 940 O O . THR A 1 125 ? 22.490 6.953 -3.992 1.00 75.81 125 THR A O 1
ATOM 943 N N . LEU A 1 126 ? 21.145 8.738 -3.707 1.00 75.81 126 LEU A N 1
ATOM 944 C CA . LEU A 1 126 ? 19.892 8.006 -3.516 1.00 75.81 126 LEU A CA 1
ATOM 945 C C . LEU A 1 126 ? 19.052 7.948 -4.795 1.00 75.81 126 LEU A C 1
ATOM 947 O O . LEU A 1 126 ? 18.190 7.080 -4.932 1.00 75.81 126 LEU A O 1
ATOM 951 N N . MET A 1 127 ? 19.284 8.871 -5.731 1.00 81.31 127 MET A N 1
ATOM 952 C CA . MET A 1 127 ? 18.426 9.051 -6.894 1.00 81.31 127 MET A CA 1
ATOM 953 C C . MET A 1 127 ? 19.224 9.244 -8.179 1.00 81.31 127 MET A C 1
ATOM 955 O O . MET A 1 127 ? 19.919 10.241 -8.366 1.00 81.31 127 MET A O 1
ATOM 959 N N . GLY A 1 128 ? 19.080 8.282 -9.087 1.00 89.12 128 GLY A N 1
ATOM 960 C CA . GLY A 1 128 ? 19.674 8.306 -10.420 1.00 89.12 128 GLY A CA 1
ATOM 961 C C . GLY A 1 128 ? 18.616 8.263 -11.526 1.00 89.12 128 GLY A C 1
ATOM 962 O O . GLY A 1 128 ? 17.461 7.915 -11.256 1.00 89.12 128 GLY A O 1
ATOM 963 N N . PRO A 1 129 ? 18.995 8.589 -12.774 1.00 95.56 129 PRO A N 1
ATOM 964 C CA . PRO A 1 129 ? 18.092 8.476 -13.907 1.00 95.56 129 PRO A CA 1
ATOM 965 C C . PRO A 1 129 ? 17.650 7.023 -14.118 1.00 95.56 129 PRO A C 1
ATOM 967 O O . PRO A 1 129 ? 18.491 6.126 -14.218 1.00 95.56 129 PRO A O 1
ATOM 970 N N . ARG A 1 130 ? 16.341 6.770 -14.196 1.00 95.88 130 ARG A N 1
ATOM 971 C CA . ARG A 1 130 ? 15.804 5.420 -14.436 1.00 95.88 130 ARG A CA 1
ATOM 972 C C . ARG A 1 130 ? 14.518 5.418 -15.253 1.00 95.88 130 ARG A C 1
ATOM 974 O O . ARG A 1 130 ? 13.701 6.329 -15.146 1.00 95.88 130 ARG A O 1
ATOM 981 N N . LEU A 1 131 ? 14.334 4.338 -16.004 1.00 98.06 131 LEU A N 1
ATOM 982 C CA . LEU A 1 131 ? 13.080 3.979 -16.661 1.00 98.06 131 LEU A CA 1
ATOM 983 C C . LEU A 1 131 ? 12.507 2.755 -15.949 1.00 98.06 131 LEU A C 1
ATOM 985 O O . LEU A 1 131 ? 13.191 1.739 -15.839 1.00 98.06 131 LEU A O 1
ATOM 989 N N . LEU A 1 132 ? 11.264 2.850 -15.491 1.00 97.75 132 LEU A N 1
ATOM 990 C CA . LEU A 1 132 ? 10.505 1.752 -14.900 1.00 97.75 132 LEU A CA 1
ATOM 991 C C . LEU A 1 132 ? 9.235 1.521 -15.717 1.00 97.75 132 LEU A C 1
ATOM 993 O O . LEU A 1 132 ? 8.552 2.477 -16.058 1.00 97.75 132 LEU A O 1
ATOM 997 N N . VAL A 1 133 ? 8.914 0.265 -16.003 1.00 98.06 133 VAL A N 1
ATOM 998 C CA . VAL A 1 133 ? 7.654 -0.187 -16.598 1.00 98.06 133 VAL A CA 1
ATOM 999 C C . VAL A 1 133 ? 7.075 -1.247 -15.675 1.00 98.06 133 VAL A C 1
ATOM 1001 O O . VAL A 1 133 ? 7.778 -2.179 -15.303 1.00 98.06 133 VAL A O 1
ATOM 1004 N N . ALA A 1 134 ? 5.818 -1.109 -15.282 1.00 96.44 134 ALA A N 1
ATOM 1005 C CA . ALA A 1 134 ? 5.164 -1.980 -14.320 1.00 96.44 134 ALA A CA 1
ATOM 1006 C C . ALA A 1 134 ? 3.812 -2.461 -14.837 1.00 96.44 134 ALA A C 1
ATOM 1008 O O . ALA A 1 134 ? 3.037 -1.675 -15.383 1.00 96.44 134 ALA A O 1
ATOM 1009 N N . TRP A 1 135 ? 3.523 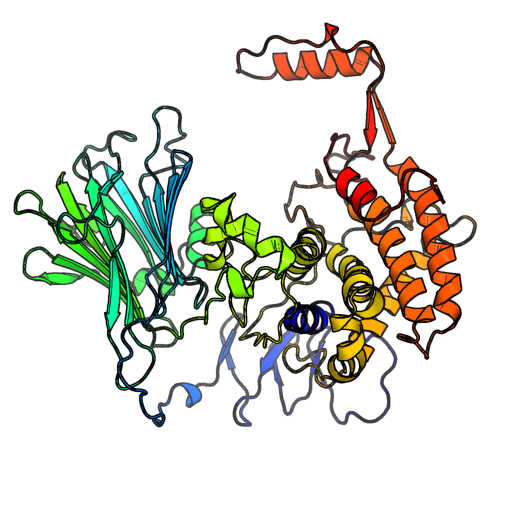-3.738 -14.591 1.00 94.50 135 TRP A N 1
ATOM 1010 C CA . TRP A 1 135 ? 2.280 -4.399 -14.962 1.00 94.50 135 TRP A CA 1
ATOM 1011 C C . TRP A 1 135 ? 1.573 -4.962 -13.722 1.00 94.50 135 TRP A C 1
ATOM 1013 O O . TRP A 1 135 ? 2.166 -5.728 -12.956 1.00 94.50 135 TRP A O 1
ATOM 1023 N N . PRO A 1 136 ? 0.290 -4.623 -13.518 1.00 90.81 136 PRO A N 1
ATOM 1024 C CA . PRO A 1 136 ? -0.556 -5.181 -12.461 1.00 90.81 136 PRO A CA 1
ATOM 1025 C C . PRO A 1 136 ? -0.606 -6.713 -12.444 1.00 90.81 136 PRO A C 1
ATOM 1027 O O . PRO A 1 136 ? -0.585 -7.336 -11.373 1.00 90.81 136 PRO A O 1
ATOM 1030 N N . ALA A 1 137 ? -0.655 -7.318 -13.632 1.00 89.50 137 ALA A N 1
ATOM 1031 C CA . ALA A 1 137 ? -0.616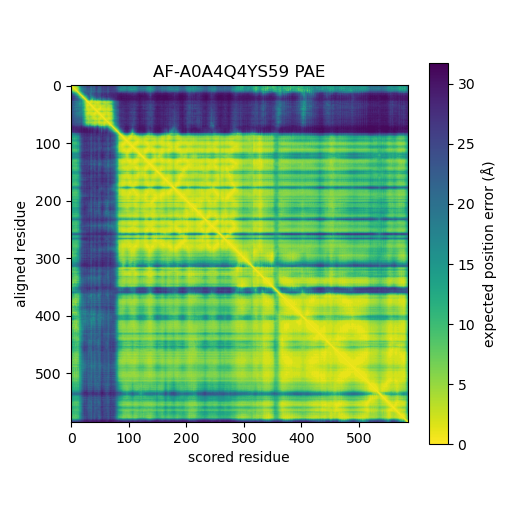 -8.760 -13.809 1.00 89.50 137 ALA A CA 1
ATOM 1032 C C . ALA A 1 137 ? 0.739 -9.319 -13.354 1.00 89.50 137 ALA A C 1
ATOM 1034 O O . ALA A 1 137 ? 1.789 -8.791 -13.707 1.00 89.50 137 ALA A O 1
ATOM 1035 N N . GLY A 1 138 ? 0.704 -10.360 -12.519 1.00 86.69 138 GLY A N 1
ATOM 1036 C CA . GLY A 1 138 ? 1.905 -11.019 -11.999 1.00 86.69 138 GLY A CA 1
ATOM 1037 C C . GLY A 1 138 ? 2.760 -10.178 -11.041 1.00 86.69 138 GLY A C 1
ATOM 1038 O O . GLY A 1 138 ? 3.851 -10.621 -10.686 1.00 86.69 138 GLY A O 1
ATOM 1039 N N . ASN A 1 139 ? 2.311 -8.981 -10.617 1.00 89.88 139 ASN A N 1
ATOM 1040 C CA . ASN A 1 139 ? 3.131 -8.039 -9.834 1.00 89.88 139 ASN A CA 1
ATOM 1041 C C . ASN A 1 139 ? 4.505 -7.813 -10.509 1.00 89.88 139 ASN A C 1
ATOM 1043 O O . ASN A 1 139 ? 5.564 -7.975 -9.890 1.00 89.88 139 ASN A O 1
ATOM 1047 N N . SER A 1 140 ? 4.462 -7.553 -11.818 1.00 93.69 140 SER A N 1
ATOM 1048 C CA . SER A 1 140 ? 5.585 -7.683 -12.753 1.00 93.69 140 SER A CA 1
ATOM 1049 C C . SER A 1 140 ? 6.108 -6.339 -13.235 1.00 93.69 140 SER A C 1
ATOM 1051 O O . SER A 1 140 ? 5.403 -5.332 -13.191 1.00 93.69 140 SER A O 1
ATOM 1053 N N . ASP A 1 141 ? 7.350 -6.319 -13.715 1.00 95.00 141 ASP A N 1
ATOM 1054 C CA . ASP A 1 141 ? 8.024 -5.079 -14.098 1.00 95.00 141 ASP A CA 1
ATOM 1055 C C . ASP A 1 141 ? 9.255 -5.275 -14.987 1.00 95.00 141 ASP A C 1
ATOM 1057 O O . ASP A 1 141 ? 9.765 -6.384 -15.187 1.00 95.00 141 ASP A O 1
ATOM 1061 N N . VAL A 1 142 ? 9.766 -4.123 -15.410 1.00 97.31 142 VAL A N 1
ATOM 1062 C CA . VAL A 1 142 ? 11.132 -3.861 -15.831 1.00 97.31 142 VAL A CA 1
ATOM 1063 C C . VAL A 1 142 ? 11.588 -2.547 -15.196 1.00 97.31 142 VAL A C 1
ATOM 1065 O O . VAL A 1 142 ? 10.897 -1.540 -15.314 1.00 97.31 142 VAL A O 1
ATOM 1068 N N . VAL A 1 143 ? 12.789 -2.491 -14.625 1.00 97.25 143 VAL A N 1
ATOM 1069 C CA . VAL A 1 143 ? 13.469 -1.221 -14.330 1.00 97.25 143 VAL A CA 1
ATOM 1070 C C . VAL A 1 143 ? 14.903 -1.240 -14.824 1.00 97.25 143 VAL A C 1
ATOM 1072 O O . VAL A 1 143 ? 15.608 -2.244 -14.726 1.00 97.25 143 VAL A O 1
ATOM 1075 N N . VAL A 1 144 ? 15.342 -0.104 -15.353 1.00 97.19 144 VAL A N 1
ATOM 1076 C CA . VAL A 1 144 ? 16.719 0.111 -15.781 1.00 97.19 144 VAL A CA 1
ATOM 1077 C C . VAL A 1 144 ? 17.258 1.422 -15.231 1.00 97.19 144 VAL A C 1
ATOM 1079 O O . VAL A 1 144 ? 16.586 2.452 -15.281 1.00 97.19 144 VAL A O 1
ATOM 1082 N N . PHE A 1 145 ? 18.482 1.376 -14.712 1.00 95.75 145 PHE A N 1
ATOM 1083 C CA . PHE A 1 145 ? 19.194 2.535 -14.180 1.00 95.75 145 PHE A CA 1
ATOM 1084 C C . PHE A 1 145 ? 20.264 2.994 -15.163 1.00 95.75 145 PHE A C 1
ATOM 1086 O O . PHE A 1 145 ? 21.028 2.174 -15.681 1.00 95.75 145 PHE A O 1
ATOM 1093 N N . PHE A 1 146 ? 20.333 4.303 -15.385 1.00 96.50 146 PHE A N 1
ATOM 1094 C CA . PHE A 1 146 ? 21.313 4.932 -16.257 1.00 96.50 146 PHE A CA 1
ATOM 1095 C C . PHE A 1 146 ? 22.320 5.754 -15.456 1.00 96.50 146 PHE A C 1
ATOM 1097 O O . PHE A 1 146 ? 22.001 6.349 -14.428 1.00 96.50 146 PHE A O 1
ATOM 1104 N N . GLN A 1 147 ? 23.539 5.835 -15.974 1.00 94.88 147 GLN A N 1
ATOM 1105 C CA . GLN A 1 147 ? 24.582 6.732 -15.495 1.00 94.88 147 GLN A CA 1
ATOM 1106 C C . GLN A 1 147 ? 25.121 7.580 -16.650 1.00 94.88 147 GLN A C 1
ATOM 1108 O O . GLN A 1 147 ? 25.185 7.098 -17.784 1.00 94.88 147 GLN A O 1
ATOM 1113 N N . PRO A 1 148 ? 25.521 8.835 -16.394 1.00 94.88 148 PRO A N 1
ATOM 1114 C CA . PRO A 1 148 ? 26.129 9.679 -17.412 1.00 94.88 148 PRO A CA 1
ATOM 1115 C C . PRO A 1 148 ? 27.497 9.120 -17.822 1.00 94.88 148 PRO A C 1
ATOM 1117 O O . PRO A 1 148 ? 28.365 8.893 -16.979 1.00 94.88 148 PRO A O 1
ATOM 1120 N N . GLN A 1 149 ? 27.739 8.953 -19.124 1.00 93.38 149 GLN A N 1
ATOM 1121 C CA . GLN A 1 149 ? 29.014 8.412 -19.617 1.00 93.38 149 GLN A CA 1
ATOM 1122 C C . GLN A 1 149 ? 30.200 9.361 -19.356 1.00 93.38 149 GLN A C 1
ATOM 1124 O O . GLN A 1 149 ? 31.344 8.922 -19.263 1.00 93.38 149 GLN A O 1
ATOM 1129 N N . ASN A 1 150 ? 29.938 10.663 -19.209 1.00 90.50 150 ASN A N 1
ATOM 1130 C CA . ASN A 1 150 ? 30.955 11.662 -18.870 1.00 90.50 150 ASN A CA 1
ATOM 1131 C C . ASN A 1 150 ? 31.421 11.591 -17.394 1.00 90.50 150 ASN A C 1
ATOM 1133 O O . ASN A 1 150 ? 32.335 12.323 -17.022 1.00 90.50 150 ASN A O 1
ATOM 1137 N N . GLY A 1 151 ? 30.792 10.752 -16.558 1.00 85.56 151 GLY A N 1
ATOM 1138 C CA . GLY A 1 151 ? 31.112 10.587 -15.136 1.00 85.56 151 GLY A CA 1
ATOM 1139 C C . GLY A 1 151 ? 30.648 11.724 -14.215 1.00 85.56 151 GLY A C 1
ATOM 1140 O O . GLY A 1 151 ? 30.925 11.686 -13.019 1.00 85.56 151 GLY A O 1
ATOM 1141 N N . VAL A 1 152 ? 29.947 12.736 -14.735 1.00 87.38 152 VAL A N 1
ATOM 1142 C CA . VAL A 1 152 ? 29.454 13.883 -13.962 1.00 87.38 152 VAL A CA 1
ATOM 1143 C C . VAL A 1 152 ? 28.022 13.610 -13.504 1.00 87.38 152 VAL A C 1
ATOM 1145 O O . VAL A 1 152 ? 27.079 13.745 -14.288 1.00 87.38 152 VAL A O 1
ATOM 1148 N N . ASN A 1 153 ? 27.847 13.241 -12.233 1.00 86.06 153 ASN A N 1
ATOM 1149 C CA . ASN A 1 153 ? 26.527 13.007 -11.636 1.00 86.06 153 ASN A CA 1
ATOM 1150 C C . ASN A 1 153 ? 25.591 14.211 -11.839 1.00 86.06 153 ASN A C 1
ATOM 1152 O O . ASN A 1 153 ? 26.006 15.362 -11.718 1.00 86.06 153 ASN A O 1
ATOM 1156 N N . GLY A 1 154 ? 24.326 13.933 -12.170 1.00 86.25 154 GLY A N 1
ATOM 1157 C CA . GLY A 1 154 ? 23.306 14.957 -12.430 1.00 86.25 154 GLY A CA 1
ATOM 1158 C C . GLY A 1 154 ? 23.366 15.590 -13.826 1.00 86.25 154 GLY A C 1
ATOM 1159 O O . GLY A 1 154 ? 22.485 16.368 -14.171 1.00 86.25 154 GLY A O 1
ATOM 1160 N N . SER A 1 155 ? 24.363 15.257 -14.658 1.00 90.62 155 SER A N 1
ATOM 1161 C CA . SER A 1 155 ? 24.440 15.778 -16.036 1.00 90.62 155 SER A CA 1
ATOM 1162 C C . SER A 1 155 ? 23.514 15.062 -17.029 1.00 90.62 155 SER A C 1
ATOM 1164 O O . SER A 1 155 ? 23.149 15.643 -18.056 1.00 90.62 155 SER A O 1
ATOM 1166 N N . LEU A 1 156 ? 23.115 13.823 -16.721 1.00 94.75 156 LEU A N 1
ATOM 1167 C CA . LEU A 1 156 ? 22.174 13.045 -17.520 1.00 94.75 156 LEU A CA 1
ATOM 1168 C C . LEU A 1 156 ? 20.740 13.344 -17.087 1.00 94.75 156 LEU A C 1
ATOM 1170 O O . LEU A 1 156 ? 20.350 13.012 -15.969 1.00 94.75 156 LEU A O 1
ATOM 1174 N N . SER A 1 157 ? 19.960 13.905 -18.007 1.00 94.38 157 SER A N 1
ATOM 1175 C CA . SER A 1 157 ? 18.508 13.972 -17.904 1.00 94.38 157 SER A CA 1
ATOM 1176 C C . SER A 1 157 ? 17.861 13.033 -18.911 1.00 94.38 157 SER A C 1
ATOM 1178 O O . SER A 1 157 ? 18.346 12.853 -20.038 1.00 94.38 157 SER A O 1
ATOM 1180 N N . ILE A 1 158 ? 16.757 12.431 -18.480 1.00 96.75 158 ILE A N 1
ATOM 1181 C CA . ILE A 1 158 ? 15.975 11.503 -19.285 1.00 96.75 158 ILE A CA 1
ATOM 1182 C C . ILE A 1 158 ? 14.513 11.938 -19.303 1.00 96.75 158 ILE A C 1
ATOM 1184 O O . ILE A 1 158 ? 14.009 12.485 -18.330 1.00 96.75 158 ILE A O 1
ATOM 1188 N N . SER A 1 159 ? 13.838 11.743 -20.429 1.00 96.62 159 SER A N 1
ATOM 1189 C CA . SER A 1 159 ? 12.422 12.096 -20.582 1.00 96.62 159 SER A CA 1
ATOM 1190 C C . SER A 1 159 ? 11.759 11.191 -21.607 1.00 96.62 159 SER A C 1
ATOM 1192 O O . SER A 1 159 ? 12.437 10.596 -22.449 1.00 96.62 159 SER A O 1
ATOM 1194 N N . LEU A 1 160 ? 10.436 11.084 -21.542 1.00 96.19 160 LEU A N 1
ATOM 1195 C CA . LEU A 1 160 ? 9.648 10.428 -22.575 1.00 96.19 160 LEU A CA 1
ATOM 1196 C C . LEU A 1 160 ? 9.234 11.461 -23.631 1.00 96.19 160 LEU A C 1
ATOM 1198 O O . LEU A 1 160 ? 8.841 12.577 -23.295 1.00 96.19 160 LEU A O 1
ATOM 1202 N N . GLN A 1 161 ? 9.336 11.102 -24.906 1.00 95.00 161 GLN A N 1
ATOM 1203 C CA . GLN A 1 161 ? 8.838 11.895 -26.026 1.00 95.00 161 GLN A CA 1
ATOM 1204 C C . GLN A 1 161 ? 7.658 11.197 -26.683 1.00 95.00 161 GLN A C 1
ATOM 1206 O O . GLN A 1 161 ? 7.613 9.969 -26.759 1.00 95.00 161 GLN A O 1
ATOM 1211 N N . ASN A 1 162 ? 6.732 11.993 -27.209 1.00 93.94 162 ASN A N 1
ATOM 1212 C CA . ASN A 1 162 ? 5.631 11.453 -27.986 1.00 93.94 162 ASN A CA 1
ATOM 1213 C C . ASN A 1 162 ? 6.150 10.858 -29.297 1.00 93.94 162 ASN A C 1
ATOM 1215 O O . ASN A 1 162 ? 7.035 11.416 -29.954 1.00 93.94 162 ASN A O 1
ATOM 1219 N N . SER A 1 163 ? 5.552 9.740 -29.689 1.00 91.25 163 SER A N 1
ATOM 1220 C CA . SER A 1 163 ? 5.738 9.128 -30.994 1.00 91.25 163 SER A CA 1
ATOM 1221 C C . SER A 1 163 ? 5.395 10.127 -32.091 1.00 91.25 163 SER A C 1
ATOM 1223 O O . SER A 1 163 ? 4.334 10.747 -32.098 1.00 91.25 163 SER A O 1
ATOM 1225 N N . THR A 1 164 ? 6.290 10.268 -33.063 1.00 88.75 164 THR A N 1
ATOM 1226 C CA . THR A 1 164 ? 6.044 11.099 -34.251 1.00 88.75 164 THR A CA 1
ATOM 1227 C C . THR A 1 164 ? 5.037 10.461 -35.207 1.00 88.75 164 THR A C 1
ATOM 1229 O O . THR A 1 164 ? 4.540 11.141 -36.101 1.00 88.75 164 THR A O 1
ATOM 1232 N N . THR A 1 165 ? 4.740 9.169 -35.025 1.00 88.69 165 THR A N 1
ATOM 1233 C CA . THR A 1 165 ? 3.814 8.408 -35.872 1.00 88.69 165 THR A CA 1
ATOM 1234 C C . THR A 1 165 ? 2.401 8.412 -35.300 1.00 88.69 165 THR A C 1
ATOM 1236 O O . THR A 1 165 ? 1.454 8.686 -36.031 1.00 88.69 165 THR A O 1
ATOM 1239 N N . THR A 1 166 ? 2.250 8.129 -34.004 1.00 88.56 166 THR A N 1
ATOM 1240 C CA . THR A 1 166 ? 0.934 8.030 -33.349 1.00 88.56 166 THR A CA 1
ATOM 1241 C C . THR A 1 166 ? 0.561 9.291 -32.574 1.00 88.56 166 THR A C 1
ATOM 1243 O O . THR A 1 166 ? -0.614 9.522 -32.314 1.00 88.56 166 THR A O 1
ATOM 1246 N N . GLY A 1 167 ? 1.537 10.130 -32.215 1.00 90.19 167 GLY A N 1
ATOM 1247 C CA . GLY A 1 167 ? 1.341 11.286 -31.337 1.00 90.19 167 GLY A CA 1
ATOM 1248 C C . GLY A 1 167 ? 1.259 10.931 -29.849 1.00 90.19 167 GLY A C 1
ATOM 1249 O O . GLY A 1 167 ? 1.258 11.843 -29.018 1.00 90.19 167 GLY A O 1
ATOM 1250 N N . ASN A 1 168 ? 1.236 9.641 -29.504 1.00 90.00 168 ASN A N 1
ATOM 1251 C CA . ASN A 1 168 ? 1.079 9.155 -28.137 1.00 90.00 168 ASN A CA 1
ATOM 1252 C C . ASN A 1 168 ? 2.410 9.148 -27.381 1.00 90.00 168 ASN A C 1
ATOM 1254 O O . ASN A 1 168 ? 3.472 8.965 -27.973 1.00 90.00 168 ASN A O 1
ATOM 1258 N N . ALA A 1 169 ? 2.356 9.298 -26.057 1.00 93.25 169 ALA A N 1
ATOM 1259 C CA . ALA A 1 169 ? 3.525 9.098 -25.197 1.00 93.25 169 ALA A CA 1
ATOM 1260 C C . ALA A 1 169 ? 3.926 7.612 -25.107 1.00 93.25 169 ALA A C 1
ATOM 1262 O O . ALA A 1 169 ? 5.114 7.290 -25.068 1.00 93.25 169 ALA A O 1
ATOM 1263 N N . LEU A 1 170 ? 2.928 6.722 -25.092 1.00 95.75 170 LEU A N 1
ATOM 1264 C CA . LEU A 1 170 ? 3.080 5.270 -25.060 1.00 95.75 170 LEU A CA 1
ATOM 1265 C C . LEU A 1 170 ? 2.164 4.626 -26.102 1.00 95.75 170 LEU A C 1
ATOM 1267 O O . LEU A 1 170 ? 1.021 5.054 -26.260 1.00 95.75 170 LEU A O 1
ATOM 1271 N N . ASP A 1 171 ? 2.654 3.580 -26.758 1.00 93.81 171 ASP A N 1
ATOM 1272 C CA . ASP A 1 171 ? 1.896 2.758 -27.705 1.00 93.81 171 ASP A CA 1
ATOM 1273 C C . ASP A 1 171 ? 1.829 1.298 -27.208 1.00 93.81 171 ASP A C 1
ATOM 1275 O O . ASP A 1 171 ? 2.782 0.829 -26.574 1.00 93.81 171 ASP A O 1
ATOM 1279 N N . PRO A 1 172 ? 0.737 0.555 -27.470 1.00 94.38 172 PRO A N 1
ATOM 1280 C CA . PRO A 1 172 ? 0.591 -0.819 -26.998 1.00 94.38 172 PRO A CA 1
ATOM 1281 C C . PRO A 1 172 ? 1.494 -1.791 -27.753 1.00 94.38 172 PRO A C 1
ATOM 1283 O O . PRO A 1 172 ? 1.766 -1.641 -28.946 1.00 94.38 172 PRO A O 1
ATOM 1286 N N . ILE A 1 173 ? 1.883 -2.859 -27.064 1.00 95.38 173 ILE A N 1
ATOM 1287 C CA . ILE A 1 173 ? 2.428 -4.073 -27.667 1.00 95.38 173 ILE A CA 1
ATOM 1288 C C . ILE A 1 173 ? 1.421 -5.186 -27.407 1.00 95.38 173 ILE A C 1
ATOM 1290 O O . ILE A 1 173 ? 1.103 -5.467 -26.254 1.00 95.38 173 ILE A O 1
ATOM 1294 N N . TYR A 1 174 ? 0.950 -5.831 -28.471 1.00 94.19 174 TYR A N 1
ATOM 1295 C CA . TYR A 1 174 ? 0.120 -7.027 -28.392 1.00 94.19 174 TYR A CA 1
ATOM 1296 C C . TYR A 1 174 ? 0.501 -7.994 -29.509 1.00 94.19 174 TYR A C 1
ATOM 1298 O O . TYR A 1 174 ? 0.365 -7.682 -30.694 1.00 94.19 174 TYR A O 1
ATOM 1306 N N . GLU A 1 175 ? 0.939 -9.189 -29.131 1.00 93.81 175 GLU A N 1
ATOM 1307 C CA . GLU A 1 175 ? 1.145 -10.302 -30.050 1.00 93.81 175 GLU A CA 1
ATOM 1308 C C . GLU A 1 175 ? 0.353 -11.505 -29.536 1.00 93.81 175 GLU A C 1
ATOM 1310 O O . GLU A 1 175 ? 0.618 -12.055 -28.461 1.00 93.81 175 GLU A O 1
ATOM 1315 N N . ALA A 1 176 ? -0.659 -11.907 -30.306 1.00 88.62 176 ALA A N 1
ATOM 1316 C CA . ALA A 1 176 ? -1.474 -13.064 -29.974 1.00 88.62 176 ALA A CA 1
ATOM 1317 C C . ALA A 1 176 ? -0.618 -14.338 -29.966 1.00 88.62 176 ALA A C 1
ATOM 1319 O O . ALA A 1 176 ? 0.186 -14.566 -30.872 1.00 88.62 176 ALA A O 1
ATOM 1320 N N . SER A 1 177 ? -0.839 -15.202 -28.977 1.00 85.00 177 SER A N 1
ATOM 1321 C CA . SER A 1 177 ? -0.219 -16.523 -28.937 1.00 85.00 177 SER A CA 1
ATOM 1322 C C . SER A 1 177 ? -1.214 -17.605 -29.354 1.00 85.00 177 SER A C 1
ATOM 1324 O O . SER A 1 177 ? -2.378 -17.588 -28.957 1.00 85.00 177 SER A O 1
ATOM 1326 N N . SER A 1 178 ? -0.744 -18.570 -30.148 1.00 77.19 178 SER A N 1
ATOM 1327 C CA . SER A 1 178 ? -1.509 -19.781 -30.486 1.00 77.19 178 SER A CA 1
ATOM 1328 C C . SER A 1 178 ? -1.425 -20.862 -29.399 1.00 77.19 178 SER A C 1
ATOM 1330 O O . SER A 1 178 ? -2.239 -21.785 -29.386 1.00 77.19 178 SER A O 1
ATOM 1332 N N . SER A 1 179 ? -0.464 -20.740 -28.479 1.00 75.81 179 SER A N 1
ATOM 1333 C CA . SER A 1 179 ? -0.266 -21.634 -27.338 1.00 75.81 179 SER A CA 1
ATOM 1334 C C . SER A 1 179 ? 0.316 -20.850 -26.158 1.00 75.81 179 SER A C 1
ATOM 1336 O O . SER A 1 179 ? 1.433 -20.341 -26.247 1.00 75.81 179 SER A O 1
ATOM 1338 N N . GLY A 1 180 ? -0.425 -20.757 -25.053 1.00 83.25 180 GLY A N 1
ATOM 1339 C CA . GLY A 1 180 ? -0.031 -19.989 -23.865 1.00 83.25 180 GLY A CA 1
ATOM 1340 C C . GLY A 1 180 ? -0.496 -18.529 -23.891 1.00 83.25 180 GLY A C 1
ATOM 1341 O O . GLY A 1 180 ? -1.347 -18.148 -24.695 1.00 83.25 180 GLY A O 1
ATOM 1342 N N . SER A 1 181 ? 0.049 -17.720 -22.984 1.00 90.00 181 SER A N 1
ATOM 1343 C CA . SER A 1 181 ? -0.324 -16.309 -22.820 1.00 90.00 181 SER A CA 1
ATOM 1344 C C . SER A 1 181 ? 0.148 -15.444 -23.999 1.00 90.00 181 SER A C 1
ATOM 1346 O O . SER A 1 181 ? 1.240 -15.687 -24.522 1.00 90.00 181 SER A O 1
ATOM 1348 N N . PRO A 1 182 ? -0.629 -14.426 -24.420 1.00 92.38 182 PRO A N 1
ATOM 1349 C CA . PRO A 1 182 ? -0.175 -13.451 -25.411 1.00 92.38 182 PRO A CA 1
ATOM 1350 C C . PRO A 1 182 ? 1.013 -12.642 -24.875 1.00 92.38 182 PRO A C 1
ATOM 1352 O O . PRO A 1 182 ? 1.151 -12.469 -23.663 1.00 92.38 182 PRO A O 1
ATOM 1355 N N . MET A 1 183 ? 1.847 -12.122 -25.776 1.00 95.44 183 MET A N 1
ATOM 1356 C CA . MET A 1 183 ? 2.861 -11.129 -25.420 1.00 95.44 183 MET A CA 1
ATOM 1357 C C . MET A 1 183 ? 2.188 -9.762 -25.365 1.00 95.44 183 MET A C 1
ATOM 1359 O O . MET A 1 183 ? 1.597 -9.329 -26.355 1.00 95.44 183 MET A O 1
ATOM 1363 N N . VAL A 1 184 ? 2.286 -9.083 -24.227 1.00 96.19 184 VAL A N 1
ATOM 1364 C CA . VAL A 1 184 ? 1.718 -7.744 -24.043 1.00 96.19 184 VAL A CA 1
ATOM 1365 C C . VAL A 1 184 ? 2.751 -6.775 -23.485 1.00 96.19 184 VAL A C 1
ATOM 1367 O O . VAL A 1 184 ? 3.758 -7.199 -22.914 1.00 96.19 184 VAL A O 1
ATOM 1370 N N . GLY A 1 185 ? 2.518 -5.473 -23.626 1.00 96.00 185 GLY A N 1
ATOM 1371 C CA . GLY A 1 185 ? 3.389 -4.458 -23.047 1.00 96.00 185 GLY A CA 1
ATOM 1372 C C . GLY A 1 185 ? 3.194 -3.070 -23.639 1.00 96.00 185 GLY A C 1
ATOM 1373 O O . GLY A 1 185 ? 2.148 -2.760 -24.201 1.00 96.00 185 GLY A O 1
ATOM 1374 N N . VAL A 1 186 ? 4.232 -2.243 -23.526 1.00 97.31 186 VAL A N 1
ATOM 1375 C CA . VAL A 1 186 ? 4.235 -0.862 -24.023 1.00 97.31 186 VAL A CA 1
ATOM 1376 C C . VAL A 1 186 ? 5.532 -0.516 -24.743 1.00 97.31 186 VAL A C 1
ATOM 1378 O O . VAL A 1 186 ? 6.622 -0.987 -24.396 1.00 97.31 186 VAL A O 1
ATOM 1381 N N . SER A 1 187 ? 5.395 0.348 -25.742 1.00 97.56 187 SER A N 1
ATOM 1382 C CA . SER A 1 187 ? 6.478 1.028 -26.437 1.00 97.56 187 SER A CA 1
ATOM 1383 C C . SER A 1 187 ? 6.462 2.520 -26.113 1.00 97.56 187 SER A C 1
ATOM 1385 O O . SER A 1 187 ? 5.405 3.094 -25.860 1.00 97.56 187 SER A O 1
ATOM 1387 N N . GLY A 1 188 ? 7.629 3.158 -26.125 1.00 97.12 188 GLY A N 1
ATOM 1388 C CA . GLY A 1 188 ? 7.756 4.604 -25.957 1.00 97.12 188 GLY A CA 1
ATOM 1389 C C . GLY A 1 188 ? 9.095 5.129 -26.466 1.00 97.12 188 GLY A C 1
ATOM 1390 O O . GLY A 1 188 ? 9.990 4.355 -26.805 1.00 97.12 188 GLY A O 1
ATOM 1391 N N . HIS A 1 189 ? 9.262 6.454 -26.514 1.00 97.31 189 HIS A N 1
ATOM 1392 C CA . HIS A 1 189 ? 10.490 7.086 -27.009 1.00 97.31 189 HIS A CA 1
ATOM 1393 C C . HIS A 1 189 ? 11.273 7.768 -25.883 1.00 97.31 189 HIS A C 1
ATOM 1395 O O . HIS A 1 189 ? 10.952 8.873 -25.453 1.00 97.31 189 HIS A O 1
ATOM 1401 N N . LEU A 1 190 ? 12.338 7.119 -25.419 1.00 97.38 190 LEU A N 1
ATOM 1402 C CA . LEU A 1 190 ? 13.255 7.630 -24.404 1.00 97.38 190 LEU A CA 1
ATOM 1403 C C . LEU A 1 190 ? 14.212 8.660 -25.016 1.00 97.38 190 LEU A C 1
ATOM 1405 O O . LEU A 1 190 ? 15.009 8.329 -25.894 1.00 97.38 190 LEU A O 1
ATOM 1409 N N . LYS A 1 191 ? 14.187 9.895 -24.516 1.00 97.06 191 LYS A N 1
ATOM 1410 C CA . LYS A 1 191 ? 15.168 10.935 -24.834 1.00 97.06 191 LYS A CA 1
ATOM 1411 C C . LYS A 1 191 ? 16.257 10.987 -23.772 1.00 97.06 191 LYS A C 1
ATOM 1413 O O . LYS A 1 191 ? 15.965 11.203 -22.600 1.00 97.06 191 LYS A O 1
ATOM 1418 N N . LEU A 1 192 ? 17.505 10.897 -24.218 1.00 96.62 192 LEU A N 1
ATOM 1419 C CA . LEU A 1 192 ? 18.710 11.134 -23.426 1.00 96.62 192 LEU A CA 1
ATOM 1420 C C . LEU A 1 192 ? 19.338 12.465 -23.866 1.00 96.62 192 LEU A C 1
ATOM 1422 O O . LEU A 1 192 ? 19.569 12.680 -25.062 1.00 96.62 192 LEU A O 1
ATOM 1426 N N . ASN A 1 193 ? 19.599 13.380 -22.926 1.00 95.25 193 ASN A N 1
ATOM 1427 C CA . ASN A 1 193 ? 20.237 14.670 -23.242 1.00 95.25 193 ASN A CA 1
ATOM 1428 C C . ASN A 1 193 ? 21.746 14.548 -23.534 1.00 95.25 193 ASN A C 1
ATOM 1430 O O . ASN A 1 193 ? 22.323 15.402 -24.203 1.00 95.25 193 ASN A O 1
ATOM 1434 N N . SER A 1 194 ? 22.375 13.495 -23.021 1.00 95.06 194 SER A N 1
ATOM 1435 C CA . SER A 1 194 ? 23.804 13.208 -23.077 1.00 95.06 194 SER A CA 1
ATOM 1436 C C . SER A 1 194 ? 24.006 11.695 -23.177 1.00 95.06 194 SER A C 1
ATOM 1438 O O . SER A 1 194 ? 23.065 10.926 -22.969 1.00 95.06 194 SER A O 1
ATOM 1440 N N . SER A 1 195 ? 25.213 11.261 -23.536 1.00 96.06 195 SER A N 1
ATOM 1441 C CA . SER A 1 195 ? 25.517 9.833 -23.621 1.00 96.06 195 SER A CA 1
ATOM 1442 C C . SER A 1 195 ? 25.410 9.163 -22.251 1.00 96.06 195 SER A C 1
ATOM 1444 O O . SER A 1 195 ? 25.833 9.721 -21.232 1.00 96.06 195 SER A O 1
ATOM 1446 N N . ALA A 1 196 ? 24.861 7.953 -22.231 1.00 96.88 196 ALA A N 1
ATOM 1447 C CA . ALA A 1 196 ? 24.501 7.241 -21.014 1.00 96.88 196 ALA A CA 1
ATOM 1448 C C . ALA A 1 196 ? 24.958 5.783 -21.054 1.00 96.88 196 ALA A C 1
ATOM 1450 O O . ALA A 1 196 ? 25.138 5.190 -22.115 1.00 96.88 196 ALA A O 1
ATOM 1451 N N . ILE A 1 197 ? 25.099 5.191 -19.874 1.00 96.88 197 ILE A N 1
ATOM 1452 C CA . ILE A 1 197 ? 25.316 3.760 -19.695 1.00 96.88 197 ILE A CA 1
ATOM 1453 C C . ILE A 1 197 ? 24.158 3.223 -18.862 1.00 96.88 197 ILE A C 1
ATOM 1455 O O . ILE A 1 197 ? 23.954 3.675 -17.739 1.00 96.88 197 ILE A O 1
ATOM 1459 N N . LEU A 1 198 ? 23.416 2.255 -19.389 1.00 96.75 198 LEU A N 1
ATOM 1460 C CA . LEU A 1 198 ? 22.513 1.424 -18.599 1.00 96.75 198 LEU A CA 1
ATOM 1461 C C . LEU A 1 198 ? 23.364 0.439 -17.800 1.00 96.75 198 LEU A C 1
ATOM 1463 O O . LEU A 1 198 ? 24.028 -0.423 -18.382 1.00 96.75 198 LEU A O 1
ATOM 1467 N N . THR A 1 199 ? 23.351 0.581 -16.478 1.00 91.31 199 THR A N 1
ATOM 1468 C CA . THR A 1 199 ? 24.224 -0.177 -15.572 1.00 91.31 199 THR A CA 1
ATOM 1469 C C . THR A 1 199 ? 23.527 -1.349 -14.903 1.00 91.31 199 THR A C 1
ATOM 1471 O O . THR A 1 199 ? 24.135 -2.402 -14.731 1.00 91.31 199 THR A O 1
ATOM 1474 N N . ILE A 1 200 ? 22.260 -1.184 -14.520 1.00 93.38 200 ILE A N 1
ATOM 1475 C CA . ILE A 1 200 ? 21.510 -2.200 -13.779 1.00 93.38 200 ILE A CA 1
ATOM 1476 C C . ILE A 1 200 ? 20.135 -2.368 -14.426 1.00 93.38 200 ILE A C 1
ATOM 1478 O O . ILE A 1 200 ? 19.303 -1.469 -14.304 1.00 93.38 200 ILE A O 1
ATOM 1482 N N . PRO A 1 201 ? 19.881 -3.496 -15.109 1.00 95.94 201 PRO A N 1
ATOM 1483 C CA . PRO A 1 201 ? 18.536 -3.929 -15.463 1.00 95.94 201 PRO A CA 1
ATOM 1484 C C . PRO A 1 201 ? 17.987 -4.912 -14.425 1.00 95.94 201 PRO A C 1
ATOM 1486 O O . PRO A 1 201 ? 18.663 -5.876 -14.080 1.00 95.94 201 PRO A O 1
ATOM 1489 N N . ILE A 1 202 ? 16.752 -4.721 -13.971 1.00 95.44 202 ILE A N 1
ATOM 1490 C CA . ILE A 1 202 ? 16.014 -5.663 -13.116 1.00 95.44 202 ILE A CA 1
ATOM 1491 C C . ILE A 1 202 ? 14.696 -5.973 -13.826 1.00 95.44 202 ILE A C 1
ATOM 1493 O O . ILE A 1 202 ? 13.974 -5.053 -14.200 1.00 95.44 202 ILE A O 1
ATOM 1497 N N . LEU A 1 203 ? 14.420 -7.254 -14.082 1.00 95.94 203 LEU A N 1
ATOM 1498 C CA . LEU A 1 203 ? 13.256 -7.692 -14.858 1.00 95.94 203 LEU A CA 1
ATOM 1499 C C . LEU A 1 203 ? 12.478 -8.789 -14.115 1.00 95.94 203 LEU A C 1
ATOM 1501 O O . LEU A 1 203 ? 13.023 -9.861 -13.822 1.00 95.94 203 LEU A O 1
ATOM 1505 N N . GLY A 1 204 ? 11.178 -8.567 -13.917 1.00 86.81 204 GLY A N 1
ATOM 1506 C CA . GLY A 1 204 ? 10.185 -9.623 -13.706 1.00 86.81 204 GLY A CA 1
ATOM 1507 C C . GLY A 1 204 ? 9.499 -9.705 -12.340 1.00 86.81 204 GLY A C 1
ATOM 1508 O O . GLY A 1 204 ? 8.673 -10.592 -12.177 1.00 86.81 204 GLY A O 1
ATOM 1509 N N . SER A 1 205 ? 9.792 -8.854 -11.352 1.00 89.31 205 SER A N 1
ATOM 1510 C CA . SER A 1 205 ? 8.934 -8.743 -10.158 1.00 89.31 205 SER A CA 1
ATOM 1511 C C . SER A 1 205 ? 9.189 -7.463 -9.365 1.00 89.31 205 SER A C 1
ATOM 1513 O O . SER A 1 205 ? 10.318 -7.216 -8.923 1.00 89.31 205 SER A O 1
ATOM 1515 N N . ILE A 1 206 ? 8.114 -6.716 -9.084 1.00 91.00 206 ILE A N 1
ATOM 1516 C CA . ILE A 1 206 ? 8.144 -5.463 -8.316 1.00 91.00 206 ILE A CA 1
ATOM 1517 C C . ILE A 1 206 ? 8.823 -5.670 -6.964 1.00 91.00 206 ILE A C 1
ATOM 1519 O O . ILE A 1 206 ? 9.484 -4.773 -6.438 1.00 91.00 206 ILE A O 1
ATOM 1523 N N . ARG A 1 207 ? 8.704 -6.876 -6.394 1.00 85.31 207 ARG A N 1
ATOM 1524 C CA . ARG A 1 207 ? 9.379 -7.232 -5.146 1.00 85.31 207 ARG A CA 1
ATOM 1525 C C . ARG A 1 207 ? 10.900 -7.136 -5.271 1.00 85.31 207 ARG A C 1
ATOM 1527 O O . ARG A 1 207 ? 11.537 -6.630 -4.356 1.00 85.31 207 ARG A O 1
ATOM 1534 N N . THR A 1 208 ? 11.460 -7.556 -6.403 1.00 87.88 208 THR A N 1
ATOM 1535 C CA . THR A 1 208 ? 12.902 -7.471 -6.676 1.00 87.88 208 THR A CA 1
ATOM 1536 C C . THR A 1 208 ? 13.349 -6.019 -6.812 1.00 87.88 208 THR A C 1
ATOM 1538 O O . THR A 1 208 ? 14.381 -5.661 -6.250 1.00 87.88 208 THR A O 1
ATOM 1541 N N . ILE A 1 209 ? 12.556 -5.163 -7.477 1.00 89.75 209 ILE A N 1
ATOM 1542 C CA . ILE A 1 209 ? 12.832 -3.718 -7.497 1.00 89.75 209 ILE A CA 1
ATOM 1543 C C . ILE A 1 209 ? 12.882 -3.185 -6.071 1.00 89.75 209 ILE A C 1
ATOM 1545 O O . ILE A 1 209 ? 13.859 -2.548 -5.699 1.00 89.75 209 ILE A O 1
ATOM 1549 N N . ARG A 1 210 ? 11.848 -3.444 -5.267 1.00 87.62 210 ARG A N 1
ATOM 1550 C CA . ARG A 1 210 ? 11.745 -2.887 -3.914 1.00 87.62 210 ARG A CA 1
ATOM 1551 C C . ARG A 1 210 ? 12.869 -3.355 -3.003 1.00 87.62 210 ARG A C 1
ATOM 1553 O O . ARG A 1 210 ? 13.427 -2.538 -2.280 1.00 87.62 210 ARG A O 1
ATOM 1560 N N . ASP A 1 211 ? 13.241 -4.630 -3.064 1.00 84.69 211 ASP A N 1
ATOM 1561 C CA . ASP A 1 211 ? 14.380 -5.163 -2.310 1.00 84.69 211 ASP A CA 1
ATOM 1562 C C . ASP A 1 211 ? 15.700 -4.461 -2.696 1.00 84.69 211 ASP A C 1
ATOM 1564 O O . ASP A 1 211 ? 16.590 -4.313 -1.853 1.00 84.69 211 ASP A O 1
ATOM 1568 N N . PHE A 1 212 ? 15.813 -3.985 -3.943 1.00 87.00 212 PHE A N 1
ATOM 1569 C CA . PHE A 1 212 ? 16.959 -3.219 -4.425 1.00 87.00 212 PHE A CA 1
ATOM 1570 C C . PHE A 1 212 ? 16.891 -1.718 -4.072 1.00 87.00 212 PHE A C 1
ATOM 1572 O O . PHE A 1 212 ? 17.854 -1.146 -3.564 1.00 87.00 212 PHE A O 1
ATOM 1579 N N . THR A 1 213 ? 15.768 -1.056 -4.344 1.00 82.62 213 THR A N 1
ATOM 1580 C CA . THR A 1 213 ? 15.649 0.407 -4.228 1.00 82.62 213 THR A CA 1
ATOM 1581 C C . THR A 1 213 ? 15.315 0.885 -2.823 1.00 82.62 213 THR A C 1
ATOM 1583 O O . THR A 1 213 ? 15.679 1.994 -2.456 1.00 82.62 213 THR A O 1
ATOM 1586 N N . GLU A 1 214 ? 14.568 0.091 -2.061 1.00 80.06 214 GLU A N 1
ATOM 1587 C CA . GLU A 1 214 ? 14.032 0.469 -0.743 1.00 80.06 214 GLU A CA 1
ATOM 1588 C C . GLU A 1 214 ? 14.547 -0.439 0.371 1.00 80.06 214 GLU A C 1
ATOM 1590 O O . GLU A 1 214 ? 14.582 -0.048 1.536 1.00 80.06 214 GLU A O 1
ATOM 1595 N N . GLY A 1 215 ? 14.907 -1.670 0.014 1.00 76.50 215 GLY A N 1
ATOM 1596 C CA . GLY A 1 215 ? 15.588 -2.606 0.885 1.00 76.50 215 GLY A CA 1
ATOM 1597 C C . GLY A 1 215 ? 17.097 -2.346 0.949 1.00 76.50 215 GLY A C 1
ATOM 1598 O O . GLY A 1 215 ? 17.584 -1.285 0.561 1.00 76.50 215 GLY A O 1
ATOM 1599 N N . PRO A 1 216 ? 17.878 -3.335 1.409 1.00 77.31 216 PRO A N 1
ATOM 1600 C CA . PRO A 1 216 ? 19.326 -3.216 1.546 1.00 77.31 216 PRO A CA 1
ATOM 1601 C C . PRO A 1 216 ? 20.067 -3.410 0.211 1.00 77.31 216 PRO A C 1
ATOM 1603 O O . PRO A 1 216 ? 21.151 -3.988 0.177 1.00 77.31 216 PRO A O 1
ATOM 1606 N N . SER A 1 217 ? 19.472 -2.961 -0.898 1.00 84.19 217 SER A N 1
ATOM 1607 C CA . SER A 1 217 ? 20.042 -3.046 -2.245 1.00 84.19 217 SER A CA 1
ATOM 1608 C C . SER A 1 217 ? 20.377 -4.463 -2.703 1.00 84.19 217 SER A C 1
ATOM 1610 O O . SER A 1 217 ? 21.444 -4.741 -3.248 1.00 84.19 217 SER A O 1
ATOM 1612 N N . LEU A 1 218 ? 19.423 -5.376 -2.499 1.00 84.75 218 LEU A N 1
ATOM 1613 C CA . LEU A 1 218 ? 19.584 -6.792 -2.814 1.00 84.75 218 LEU A CA 1
ATOM 1614 C C . LEU A 1 218 ? 19.259 -7.102 -4.277 1.00 84.75 218 LEU A C 1
ATOM 1616 O O . LEU A 1 218 ? 18.131 -6.926 -4.727 1.00 84.75 218 LEU A O 1
ATOM 1620 N N . LEU A 1 219 ? 20.231 -7.685 -4.980 1.00 86.12 219 LEU A N 1
ATOM 1621 C CA . LEU A 1 219 ? 20.032 -8.370 -6.258 1.00 86.12 219 LEU A CA 1
ATOM 1622 C C . LEU A 1 219 ? 20.302 -9.859 -6.065 1.00 86.12 219 LEU A C 1
ATOM 1624 O O . LEU A 1 219 ? 21.353 -10.249 -5.556 1.00 86.12 219 LEU A O 1
ATOM 1628 N N . ARG A 1 220 ? 19.357 -10.714 -6.467 1.00 87.56 220 ARG A N 1
ATOM 1629 C CA . ARG A 1 220 ? 19.537 -12.168 -6.375 1.00 87.56 220 ARG A CA 1
ATOM 1630 C C . ARG A 1 220 ? 20.234 -12.681 -7.636 1.00 87.56 220 ARG A C 1
ATOM 1632 O O . ARG A 1 220 ? 19.666 -12.502 -8.714 1.00 87.56 220 ARG A O 1
ATOM 1639 N N . PRO A 1 221 ? 21.389 -13.368 -7.536 1.00 90.25 221 PRO A N 1
ATOM 1640 C CA . PRO A 1 221 ? 22.105 -13.874 -8.710 1.00 90.25 221 PRO A CA 1
ATOM 1641 C C . PRO A 1 221 ? 21.236 -14.753 -9.618 1.00 90.25 221 PRO A C 1
ATOM 1643 O O . PRO A 1 221 ? 21.219 -14.559 -10.825 1.00 90.25 221 PRO A O 1
ATOM 1646 N N . SER A 1 222 ? 20.401 -15.627 -9.044 1.00 86.38 222 SER A N 1
ATOM 1647 C CA . SER A 1 222 ? 19.478 -16.487 -9.805 1.00 86.38 222 SER A CA 1
ATOM 1648 C C . SER A 1 222 ? 18.457 -15.728 -10.665 1.00 86.38 222 SER A C 1
ATOM 1650 O O . SER A 1 222 ? 17.928 -16.289 -11.621 1.00 86.38 222 SER A O 1
ATOM 1652 N N . ILE A 1 223 ? 18.171 -14.465 -10.340 1.00 89.81 223 ILE A N 1
ATOM 1653 C CA . ILE A 1 223 ? 17.295 -13.585 -11.123 1.00 89.81 223 ILE A CA 1
ATOM 1654 C C . ILE A 1 223 ? 18.140 -12.730 -12.071 1.00 89.81 223 ILE A C 1
ATOM 1656 O O . ILE A 1 223 ? 17.860 -12.674 -13.267 1.00 89.81 223 ILE A O 1
ATOM 1660 N N . GLN A 1 224 ? 19.189 -12.097 -11.544 1.00 92.19 224 GLN A N 1
ATOM 1661 C CA . GLN A 1 224 ? 20.010 -11.130 -12.268 1.00 92.19 224 GLN A CA 1
ATOM 1662 C C . GLN A 1 224 ? 20.838 -11.775 -13.391 1.00 92.19 224 GLN A C 1
ATOM 1664 O O . GLN A 1 224 ? 20.986 -11.198 -14.468 1.00 92.19 224 GLN A O 1
ATOM 1669 N N . ASP A 1 225 ? 21.363 -12.981 -13.173 1.00 93.25 225 ASP A N 1
ATOM 1670 C CA . ASP A 1 225 ? 22.177 -13.716 -14.150 1.00 93.25 225 ASP A CA 1
ATOM 1671 C C . ASP A 1 225 ? 21.353 -14.345 -15.275 1.00 93.25 225 ASP A C 1
ATOM 1673 O O . ASP A 1 225 ? 21.903 -14.688 -16.318 1.00 93.25 225 ASP A O 1
ATOM 1677 N N . ALA A 1 226 ? 20.030 -14.430 -15.109 1.00 94.81 226 ALA A N 1
ATOM 1678 C CA . ALA A 1 226 ? 19.123 -14.905 -16.150 1.00 94.81 226 ALA A CA 1
ATOM 1679 C C . ALA A 1 226 ? 18.838 -13.851 -17.240 1.00 94.81 226 ALA A C 1
ATOM 1681 O O . ALA A 1 226 ? 18.268 -14.191 -18.279 1.00 94.81 226 ALA A O 1
ATOM 1682 N N . ILE A 1 227 ? 19.215 -12.583 -17.024 1.00 96.69 227 ILE A N 1
ATOM 1683 C CA . ILE A 1 227 ? 19.044 -11.506 -18.009 1.00 96.69 227 ILE A CA 1
ATOM 1684 C C . ILE A 1 227 ? 20.143 -11.622 -19.065 1.00 96.69 227 ILE A C 1
ATOM 1686 O O . ILE A 1 227 ? 21.333 -11.479 -18.767 1.00 96.69 227 ILE A O 1
ATOM 1690 N N . LYS A 1 228 ? 19.736 -11.854 -20.313 1.00 95.94 228 LYS A N 1
ATOM 1691 C CA . LYS A 1 228 ? 20.644 -11.898 -21.463 1.00 95.94 228 LYS A CA 1
ATOM 1692 C C . LYS A 1 228 ? 20.835 -10.497 -22.033 1.00 95.94 228 LYS A C 1
ATOM 1694 O O . LYS A 1 228 ? 19.928 -9.682 -21.963 1.00 95.94 228 LYS A O 1
ATOM 1699 N N . PHE A 1 229 ? 21.994 -10.243 -22.633 1.00 95.81 229 PHE A N 1
ATOM 1700 C CA . PHE A 1 229 ? 22.285 -9.012 -23.368 1.00 95.81 229 PHE A CA 1
ATOM 1701 C C . PHE A 1 229 ? 22.578 -9.393 -24.815 1.00 95.81 229 PHE A C 1
ATOM 1703 O O . PHE A 1 229 ? 23.555 -10.094 -25.075 1.00 95.81 229 PHE A O 1
ATOM 1710 N N . ALA A 1 230 ? 21.700 -9.007 -25.739 1.00 92.62 230 ALA A N 1
ATOM 1711 C CA . ALA A 1 230 ? 21.776 -9.426 -27.133 1.00 92.62 230 ALA A CA 1
ATOM 1712 C C . ALA A 1 230 ? 21.644 -8.239 -28.089 1.00 92.62 230 ALA A C 1
ATOM 1714 O O . ALA A 1 230 ? 20.735 -7.424 -27.956 1.00 92.62 230 ALA A O 1
ATOM 1715 N N . GLU A 1 231 ? 22.510 -8.187 -29.096 1.00 91.50 231 GLU A N 1
ATOM 1716 C CA . GLU A 1 231 ? 22.319 -7.348 -30.279 1.00 91.50 231 GLU A CA 1
ATOM 1717 C C . GLU A 1 231 ? 21.492 -8.133 -31.298 1.00 91.50 231 GLU A C 1
ATOM 1719 O O . GLU A 1 231 ? 21.836 -9.261 -31.651 1.00 91.50 231 GLU A O 1
ATOM 1724 N N . ILE A 1 232 ? 20.377 -7.558 -31.749 1.00 87.25 232 ILE A N 1
ATOM 1725 C CA . ILE A 1 232 ? 19.393 -8.246 -32.602 1.00 87.25 232 ILE A CA 1
ATOM 1726 C C . ILE A 1 232 ? 19.333 -7.674 -34.028 1.00 87.25 232 ILE A C 1
ATOM 1728 O O . ILE A 1 232 ? 18.355 -7.883 -34.740 1.00 87.25 232 ILE A O 1
ATOM 1732 N N . GLY A 1 233 ? 20.413 -7.010 -34.460 1.00 82.69 233 GLY A N 1
ATOM 1733 C CA . GLY A 1 233 ? 20.568 -6.417 -35.794 1.00 82.69 233 GLY A CA 1
ATOM 1734 C C . GLY A 1 233 ? 20.093 -4.964 -35.876 1.00 82.69 233 GLY A C 1
ATOM 1735 O O . GLY A 1 233 ? 19.401 -4.481 -34.987 1.00 82.69 233 GLY A O 1
ATOM 1736 N N . GLU A 1 234 ? 20.508 -4.249 -36.929 1.00 80.25 234 GLU A N 1
ATOM 1737 C CA . GLU A 1 234 ? 20.076 -2.865 -37.230 1.00 80.25 234 GLU A CA 1
ATOM 1738 C C . GLU A 1 234 ? 20.301 -1.848 -36.090 1.00 80.25 234 GLU A C 1
ATOM 1740 O O . GLU A 1 234 ? 19.567 -0.873 -35.953 1.00 80.25 234 GLU A O 1
ATOM 1745 N N . GLY A 1 235 ? 21.320 -2.068 -35.251 1.00 85.56 235 GLY A N 1
ATOM 1746 C CA . GLY A 1 235 ? 21.580 -1.217 -34.087 1.00 85.56 235 GLY A CA 1
ATOM 1747 C C . GLY A 1 235 ? 20.523 -1.348 -32.986 1.00 85.56 235 GLY A C 1
ATOM 1748 O O . GLY A 1 235 ? 20.365 -0.431 -32.189 1.00 85.56 235 GLY A O 1
ATOM 1749 N N . LYS A 1 236 ? 19.776 -2.457 -32.939 1.00 92.44 236 LYS A N 1
ATOM 1750 C CA . LYS A 1 236 ? 18.804 -2.767 -31.886 1.00 92.44 236 LYS A CA 1
ATOM 1751 C C . LYS A 1 236 ? 19.399 -3.736 -30.868 1.00 92.44 236 LYS A C 1
ATOM 1753 O O . LYS A 1 236 ? 20.033 -4.731 -31.226 1.00 92.44 236 LYS A O 1
ATOM 1758 N N . ILE A 1 237 ? 19.109 -3.490 -29.596 1.00 95.50 237 ILE A N 1
ATOM 1759 C CA . ILE A 1 237 ? 19.475 -4.381 -28.493 1.00 95.50 237 ILE A CA 1
ATOM 1760 C C . ILE A 1 237 ? 18.240 -4.969 -27.813 1.00 95.50 237 ILE A C 1
ATOM 1762 O O . ILE A 1 237 ? 17.164 -4.370 -27.817 1.00 95.50 237 ILE A O 1
ATOM 1766 N N . SER A 1 238 ? 18.400 -6.135 -27.198 1.00 96.56 238 SER A N 1
ATOM 1767 C CA . SER A 1 238 ? 17.366 -6.836 -26.446 1.00 96.56 238 SER A CA 1
ATOM 1768 C C . SER A 1 238 ? 17.934 -7.426 -25.159 1.00 96.56 238 SER A C 1
ATOM 1770 O O . SER A 1 238 ? 19.009 -8.029 -25.144 1.00 96.56 238 SER A O 1
ATOM 1772 N N . LEU A 1 239 ? 17.172 -7.251 -24.085 1.00 97.69 239 LEU A N 1
ATOM 1773 C CA . LEU A 1 239 ? 17.405 -7.751 -22.742 1.00 97.69 239 LEU A CA 1
ATOM 1774 C C . LEU A 1 239 ? 16.259 -8.699 -22.343 1.00 97.69 239 LEU A C 1
ATOM 1776 O O . LEU A 1 239 ? 15.356 -8.285 -21.611 1.00 97.69 239 LEU A O 1
ATOM 1780 N N . PRO A 1 240 ? 16.220 -9.942 -22.857 1.00 97.25 240 PRO A N 1
ATOM 1781 C CA . PRO A 1 240 ? 15.221 -10.916 -22.448 1.00 97.25 240 PRO A CA 1
ATOM 1782 C C . PRO A 1 240 ? 15.649 -11.638 -21.166 1.00 97.25 240 PRO A C 1
ATOM 1784 O O . PRO A 1 240 ? 16.824 -11.967 -20.967 1.00 97.25 240 PRO A O 1
ATOM 1787 N N . ARG A 1 241 ? 14.668 -11.960 -20.325 1.00 96.94 241 ARG A N 1
ATOM 1788 C CA . ARG A 1 241 ? 14.823 -12.803 -19.141 1.00 96.94 241 ARG A CA 1
ATOM 1789 C C . ARG A 1 241 ? 13.710 -13.844 -19.104 1.00 96.94 241 ARG A C 1
ATOM 1791 O O . ARG A 1 241 ? 12.541 -13.488 -18.972 1.00 96.94 241 ARG A O 1
ATOM 1798 N N . LEU A 1 242 ? 14.097 -15.116 -19.142 1.00 96.06 242 LEU A N 1
ATOM 1799 C CA . LEU A 1 242 ? 13.201 -16.231 -18.844 1.00 96.06 242 LEU A CA 1
ATOM 1800 C C . LEU A 1 242 ? 13.009 -16.334 -17.325 1.00 96.06 242 LEU A C 1
ATOM 1802 O O . LEU A 1 242 ? 13.973 -16.250 -16.558 1.00 96.06 242 LEU A O 1
ATOM 1806 N N . TRP A 1 243 ? 11.764 -16.460 -16.891 1.00 93.19 243 TRP A N 1
ATOM 1807 C CA . TRP A 1 243 ? 11.399 -16.559 -15.487 1.00 93.19 243 TRP A CA 1
ATOM 1808 C C . TRP A 1 243 ? 11.659 -17.961 -14.936 1.00 93.19 243 TRP A C 1
ATOM 1810 O O . TRP A 1 243 ? 12.023 -18.891 -15.652 1.00 93.19 243 TRP A O 1
ATOM 1820 N N . LEU A 1 244 ? 11.493 -18.103 -13.619 1.00 89.62 244 LEU A N 1
ATOM 1821 C CA . LEU A 1 244 ? 11.724 -19.365 -12.910 1.00 89.62 244 LEU A CA 1
ATOM 1822 C C . LEU A 1 244 ? 10.669 -20.438 -13.229 1.00 89.62 244 LEU A C 1
ATOM 1824 O O . LEU A 1 244 ? 10.912 -21.610 -12.962 1.00 89.62 244 LEU A O 1
ATOM 1828 N N . ASP A 1 245 ? 9.531 -20.047 -13.806 1.00 88.38 245 ASP A N 1
ATOM 1829 C CA . ASP A 1 245 ? 8.515 -20.966 -14.333 1.00 88.38 245 ASP A CA 1
ATOM 1830 C C . ASP A 1 245 ? 8.933 -21.622 -15.662 1.00 88.38 245 ASP A C 1
ATOM 1832 O O . ASP A 1 245 ? 8.293 -22.572 -16.098 1.00 88.38 245 ASP A O 1
ATOM 1836 N N . ASN A 1 246 ? 10.028 -21.154 -16.277 1.00 89.81 246 ASN A N 1
ATOM 1837 C CA . ASN A 1 246 ? 10.545 -21.619 -17.560 1.00 89.81 246 ASN A CA 1
ATOM 1838 C C . ASN A 1 246 ? 9.568 -21.435 -18.747 1.00 89.81 246 ASN A C 1
ATOM 1840 O O . ASN A 1 246 ? 9.774 -22.027 -19.807 1.00 89.81 246 ASN A O 1
ATOM 1844 N N . GLU A 1 247 ? 8.550 -20.583 -18.596 1.00 91.00 247 GLU A N 1
ATOM 1845 C CA . GLU A 1 247 ? 7.536 -20.279 -19.618 1.00 91.00 247 GLU A CA 1
ATOM 1846 C C . GLU A 1 247 ? 7.421 -18.771 -19.877 1.00 91.00 247 GLU A C 1
ATOM 1848 O O . GLU A 1 247 ? 7.391 -18.322 -21.030 1.00 91.00 247 GLU A O 1
ATOM 1853 N N . THR A 1 248 ? 7.399 -17.967 -18.814 1.00 93.88 248 THR A N 1
ATOM 1854 C CA . THR A 1 248 ? 7.247 -16.516 -18.909 1.00 93.88 248 THR A CA 1
ATOM 1855 C C . THR A 1 248 ? 8.585 -15.871 -19.246 1.00 93.88 248 THR A C 1
ATOM 1857 O O . THR A 1 248 ? 9.606 -16.111 -18.606 1.00 93.88 248 THR A O 1
ATOM 1860 N N . THR A 1 249 ? 8.599 -15.002 -20.247 1.00 96.12 249 THR A N 1
ATOM 1861 C CA . THR A 1 249 ? 9.753 -14.203 -20.651 1.00 96.12 249 THR A CA 1
ATOM 1862 C C . THR A 1 249 ? 9.387 -12.730 -20.605 1.00 96.12 249 THR A C 1
ATOM 1864 O O . THR A 1 249 ? 8.487 -12.280 -21.307 1.00 96.12 249 THR A O 1
ATOM 1867 N N . THR A 1 250 ? 10.134 -11.952 -19.825 1.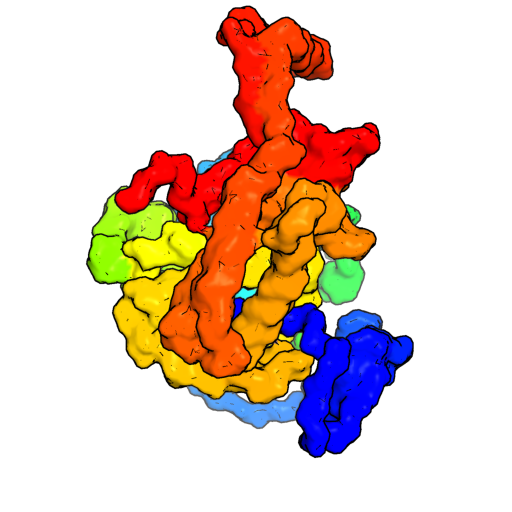00 97.69 250 THR A N 1
ATOM 1868 C CA . THR A 1 250 ? 10.088 -10.485 -19.895 1.00 97.69 250 THR A CA 1
ATOM 1869 C C . THR A 1 250 ? 11.200 -10.000 -20.805 1.00 97.69 250 THR A C 1
ATOM 1871 O O . THR A 1 250 ? 12.344 -10.432 -20.665 1.00 97.69 250 THR A O 1
ATOM 1874 N N . THR A 1 251 ? 10.885 -9.088 -21.718 1.00 98.00 251 THR A N 1
ATOM 1875 C CA . THR A 1 251 ? 11.839 -8.531 -22.677 1.00 98.00 251 THR A CA 1
ATOM 1876 C C . THR A 1 251 ? 11.792 -7.014 -22.654 1.00 98.00 251 THR A C 1
ATOM 1878 O O . THR A 1 251 ? 10.731 -6.418 -22.835 1.00 98.00 251 THR A O 1
ATOM 1881 N N . LEU A 1 252 ? 12.962 -6.395 -22.499 1.00 98.50 252 LEU A N 1
ATOM 1882 C CA . LEU A 1 252 ? 13.181 -4.982 -22.792 1.00 98.50 252 LEU A CA 1
ATOM 1883 C C . LEU A 1 252 ? 14.050 -4.861 -24.043 1.00 98.50 252 LEU A C 1
ATOM 1885 O O . LEU A 1 252 ? 15.042 -5.567 -24.170 1.00 98.50 252 LEU A O 1
ATOM 1889 N N . SER A 1 253 ? 13.725 -3.973 -24.971 1.00 97.88 253 SER A N 1
ATOM 1890 C CA . SER A 1 253 ? 14.586 -3.693 -26.125 1.00 97.88 253 SER A CA 1
ATOM 1891 C C . SER A 1 253 ? 14.668 -2.207 -26.410 1.00 97.88 253 SER A C 1
ATOM 1893 O O . SER A 1 253 ? 13.747 -1.475 -26.065 1.00 97.88 253 SER A O 1
ATOM 1895 N N . PHE A 1 254 ? 15.763 -1.784 -27.040 1.00 97.44 254 PHE A N 1
ATOM 1896 C CA . PHE A 1 254 ? 15.986 -0.404 -27.465 1.00 97.44 254 PHE A CA 1
ATOM 1897 C C . PHE A 1 254 ? 16.454 -0.367 -28.916 1.00 97.44 254 PHE A C 1
ATOM 1899 O O . PHE A 1 254 ? 17.280 -1.189 -29.314 1.00 97.44 254 PHE A O 1
ATOM 1906 N N . ALA A 1 255 ? 15.964 0.608 -29.676 1.00 95.06 255 ALA A N 1
ATOM 1907 C CA . ALA A 1 255 ? 16.445 0.938 -31.014 1.00 95.06 255 ALA A CA 1
ATOM 1908 C C . ALA A 1 255 ? 16.556 2.466 -31.173 1.00 95.06 255 ALA A C 1
ATOM 1910 O O . ALA A 1 255 ? 15.710 3.188 -30.636 1.00 95.06 255 ALA A O 1
ATOM 1911 N N . PRO A 1 256 ? 17.564 2.992 -31.889 1.00 93.50 256 PRO A N 1
ATOM 1912 C CA . PRO A 1 256 ? 17.641 4.411 -32.217 1.00 93.50 256 PRO A CA 1
ATOM 1913 C C . PRO A 1 256 ? 16.399 4.861 -32.997 1.00 93.50 256 PRO A C 1
ATOM 1915 O O . PRO A 1 256 ? 16.044 4.269 -34.012 1.00 93.50 256 PRO A O 1
ATOM 1918 N N . ALA A 1 257 ? 15.738 5.931 -32.549 1.00 87.19 257 ALA A N 1
ATOM 1919 C CA . ALA A 1 257 ? 14.562 6.479 -33.235 1.00 87.19 257 ALA A CA 1
ATOM 1920 C C . ALA A 1 257 ? 14.930 7.297 -34.492 1.00 87.19 257 ALA A C 1
ATOM 1922 O O . ALA A 1 257 ? 14.064 7.679 -35.275 1.00 87.19 257 ALA A O 1
ATOM 1923 N N . SER A 1 258 ? 16.217 7.603 -34.677 1.00 75.38 258 SER A N 1
ATOM 1924 C CA . SER A 1 258 ? 16.766 8.295 -35.844 1.00 75.38 258 SER A CA 1
ATOM 1925 C C . SER A 1 258 ? 18.163 7.756 -36.158 1.00 75.38 258 SER A C 1
ATOM 1927 O O . SER A 1 258 ? 18.758 7.087 -35.320 1.00 75.38 258 SER A O 1
ATOM 1929 N N . GLN A 1 259 ? 18.722 8.096 -37.323 1.00 70.62 259 GLN A N 1
ATOM 1930 C CA . GLN A 1 259 ? 20.091 7.695 -37.691 1.00 70.62 259 GLN A CA 1
ATOM 1931 C C . GLN A 1 259 ? 21.189 8.356 -36.830 1.00 70.62 259 GLN A C 1
ATOM 1933 O O . GLN A 1 259 ? 22.350 7.971 -36.928 1.00 70.62 259 GLN A O 1
ATOM 1938 N N . ASN A 1 260 ? 20.835 9.338 -35.991 1.00 68.00 260 ASN A N 1
ATOM 1939 C CA . ASN A 1 260 ? 21.749 10.019 -35.078 1.00 68.00 260 ASN A CA 1
ATOM 1940 C C . ASN A 1 260 ? 21.586 9.444 -33.663 1.00 68.00 260 ASN A C 1
ATOM 1942 O O . ASN A 1 260 ? 20.787 9.941 -32.866 1.00 68.00 260 ASN A O 1
ATOM 1946 N N . GLY A 1 261 ? 22.322 8.374 -33.386 1.00 81.38 261 GLY A N 1
ATOM 1947 C CA . GLY A 1 261 ? 22.394 7.716 -32.086 1.00 81.38 261 GLY A CA 1
ATOM 1948 C C . GLY A 1 261 ? 22.764 6.248 -32.252 1.00 81.38 261 GLY A C 1
ATOM 1949 O O . GLY A 1 261 ? 22.212 5.559 -33.110 1.00 81.38 261 GLY A O 1
ATOM 1950 N N . SER A 1 262 ? 23.701 5.771 -31.443 1.00 90.69 262 SER A N 1
ATOM 1951 C CA . SER A 1 262 ? 24.118 4.372 -31.404 1.00 90.69 262 SER A CA 1
ATOM 1952 C C . SER A 1 262 ? 23.818 3.764 -30.038 1.00 90.69 262 SER A C 1
ATOM 1954 O O . SER A 1 262 ? 23.885 4.432 -29.001 1.00 90.69 262 SER A O 1
ATOM 1956 N N . VAL A 1 263 ? 23.456 2.483 -30.049 1.00 92.31 263 VAL A N 1
ATOM 1957 C CA . VAL A 1 263 ? 23.301 1.675 -28.844 1.00 92.31 263 VAL A CA 1
ATOM 1958 C C . VAL A 1 263 ? 24.076 0.378 -29.022 1.00 92.31 263 VAL A C 1
ATOM 1960 O O . VAL A 1 263 ? 23.947 -0.293 -30.043 1.00 92.31 263 VAL A O 1
ATOM 1963 N N . GLU A 1 264 ? 24.906 0.053 -28.039 1.00 92.94 264 GLU A N 1
ATOM 1964 C CA . GLU A 1 264 ? 25.844 -1.069 -28.104 1.00 92.94 264 GLU A CA 1
ATOM 1965 C C . GLU A 1 264 ? 25.867 -1.817 -26.775 1.00 92.94 264 GLU A C 1
ATOM 1967 O O . GLU A 1 264 ? 25.824 -1.207 -25.698 1.00 92.94 264 GLU A O 1
ATOM 1972 N N . VAL A 1 265 ? 25.995 -3.141 -26.839 1.00 92.38 265 VAL A N 1
ATOM 1973 C CA . VAL A 1 265 ? 26.227 -3.952 -25.642 1.00 92.38 265 VAL A CA 1
ATOM 1974 C C . VAL A 1 265 ? 27.720 -3.939 -25.314 1.00 92.38 265 VAL A C 1
ATOM 1976 O O . VAL A 1 265 ? 28.564 -4.246 -26.152 1.00 92.38 265 VAL A O 1
ATOM 1979 N N . ARG A 1 266 ? 28.062 -3.607 -24.067 1.00 87.50 266 ARG A N 1
ATOM 1980 C CA . ARG A 1 266 ? 29.436 -3.653 -23.548 1.00 87.50 266 ARG A CA 1
ATOM 1981 C C . ARG A 1 266 ? 29.453 -4.505 -22.288 1.00 87.50 266 ARG A C 1
ATOM 1983 O O . ARG A 1 266 ? 29.018 -4.063 -21.228 1.00 87.50 266 ARG A O 1
ATOM 1990 N N . ASP A 1 267 ? 29.914 -5.746 -22.425 1.00 83.12 267 ASP A N 1
ATOM 1991 C CA . ASP A 1 267 ? 29.857 -6.789 -21.394 1.00 83.12 267 ASP A CA 1
ATOM 1992 C C . ASP A 1 267 ? 28.421 -7.064 -20.898 1.00 83.12 267 ASP A C 1
ATOM 1994 O O . ASP A 1 267 ? 27.653 -7.760 -21.559 1.00 83.12 267 ASP A O 1
ATOM 1998 N N . ARG A 1 268 ? 28.054 -6.516 -19.732 1.00 85.62 268 ARG A N 1
ATOM 1999 C CA . ARG A 1 268 ? 26.713 -6.586 -19.115 1.00 85.62 268 ARG A CA 1
ATOM 2000 C C . ARG A 1 268 ? 26.106 -5.197 -18.884 1.00 85.62 268 ARG A C 1
ATOM 2002 O O . ARG A 1 268 ? 25.275 -5.017 -17.999 1.00 85.62 268 ARG A O 1
ATOM 2009 N N . ALA A 1 269 ? 26.552 -4.219 -19.661 1.00 92.12 269 ALA A N 1
ATOM 2010 C CA . ALA A 1 269 ? 26.018 -2.869 -19.701 1.00 92.12 269 ALA A CA 1
ATOM 2011 C C . ALA A 1 269 ? 25.602 -2.518 -21.132 1.00 92.12 269 ALA A C 1
ATOM 2013 O O . ALA A 1 269 ? 26.012 -3.167 -22.098 1.00 92.12 269 ALA A O 1
ATOM 2014 N N . VAL A 1 270 ? 24.793 -1.471 -21.271 1.00 95.94 270 VAL A N 1
ATOM 2015 C CA . VAL A 1 270 ? 24.401 -0.944 -22.583 1.00 95.94 270 VAL A CA 1
ATOM 2016 C C . VAL A 1 270 ? 24.820 0.513 -22.668 1.00 95.94 270 VAL A C 1
ATOM 2018 O O . VAL A 1 270 ? 24.416 1.319 -21.832 1.00 95.94 270 VAL A O 1
ATOM 2021 N N . ALA A 1 271 ? 25.639 0.847 -23.659 1.00 95.88 271 ALA A N 1
ATOM 2022 C CA . ALA A 1 271 ? 26.068 2.214 -23.917 1.00 95.88 271 ALA A CA 1
ATOM 2023 C C . ALA A 1 271 ? 25.144 2.868 -24.947 1.00 95.88 271 ALA A C 1
ATOM 2025 O O . ALA A 1 271 ? 24.801 2.245 -25.948 1.00 95.88 271 ALA A O 1
ATOM 2026 N N . PHE A 1 272 ? 24.778 4.121 -24.697 1.00 96.25 272 PHE A N 1
ATOM 2027 C CA . PHE A 1 272 ? 23.936 4.943 -25.558 1.00 96.25 272 PHE A CA 1
ATOM 2028 C C . PHE A 1 272 ? 24.650 6.255 -25.861 1.00 96.25 272 PHE A C 1
ATOM 2030 O O . PHE A 1 272 ? 25.117 6.937 -24.944 1.00 96.25 272 PHE A O 1
ATOM 2037 N N . GLU A 1 273 ? 24.661 6.673 -27.121 1.00 95.62 273 GLU A N 1
ATOM 2038 C CA . GLU A 1 273 ? 24.922 8.075 -27.451 1.00 95.62 273 GLU A CA 1
ATOM 2039 C C . GLU A 1 273 ? 23.738 8.970 -27.054 1.00 95.62 273 GLU A C 1
ATOM 2041 O O . GLU A 1 273 ? 22.603 8.511 -26.900 1.00 95.62 273 GLU A O 1
ATOM 2046 N N . ALA A 1 274 ? 23.980 10.274 -26.907 1.00 95.25 274 ALA A N 1
ATOM 2047 C CA . ALA A 1 274 ? 22.901 11.244 -26.731 1.00 95.25 274 ALA A CA 1
ATOM 2048 C C . ALA A 1 274 ? 21.920 11.164 -27.913 1.00 95.25 274 ALA A C 1
ATOM 2050 O O . ALA A 1 274 ? 22.325 11.249 -29.070 1.00 95.25 274 ALA A O 1
ATOM 2051 N N . GLY A 1 275 ? 20.624 11.026 -27.645 1.00 95.44 275 GLY A N 1
ATOM 2052 C CA . GLY A 1 275 ? 19.678 10.706 -28.710 1.00 95.44 275 GLY A CA 1
ATOM 2053 C C . GLY A 1 275 ? 18.295 10.343 -28.200 1.00 95.44 275 GLY A C 1
ATOM 2054 O O . GLY A 1 275 ? 18.016 10.441 -27.006 1.00 95.44 275 GLY A O 1
ATOM 2055 N N . THR A 1 276 ? 17.422 9.968 -29.129 1.00 95.75 276 THR A N 1
ATOM 2056 C CA . THR A 1 276 ? 16.096 9.421 -28.825 1.00 95.75 276 THR A CA 1
ATOM 2057 C C . THR A 1 276 ? 16.073 7.956 -29.241 1.00 95.75 276 THR A C 1
ATOM 2059 O O . THR A 1 276 ? 16.487 7.630 -30.354 1.00 95.75 276 THR A O 1
ATOM 2062 N N . TYR A 1 277 ? 15.570 7.087 -28.370 1.00 96.31 277 TYR A N 1
ATOM 2063 C CA . TYR A 1 277 ? 15.519 5.643 -28.567 1.00 96.31 277 TYR A CA 1
ATOM 2064 C C . TYR A 1 277 ? 14.093 5.151 -28.352 1.00 96.31 277 TYR A C 1
ATOM 2066 O O . TYR A 1 277 ? 13.490 5.455 -27.326 1.00 96.31 277 TYR A O 1
ATOM 2074 N N . SER A 1 278 ? 13.547 4.385 -29.294 1.00 95.75 278 SER A N 1
ATOM 2075 C CA . SER A 1 278 ? 12.332 3.617 -29.025 1.00 95.75 278 SER A CA 1
ATOM 2076 C C . SER A 1 278 ? 12.683 2.477 -28.076 1.00 95.75 278 SER A C 1
ATOM 2078 O O . SER A 1 278 ? 13.595 1.701 -28.383 1.00 95.75 278 SER A O 1
ATOM 2080 N N . PHE A 1 279 ? 11.977 2.361 -26.958 1.00 97.81 279 PHE A N 1
ATOM 2081 C CA . PHE A 1 279 ? 12.039 1.189 -26.097 1.00 97.81 279 PHE A CA 1
ATOM 2082 C C . PHE A 1 279 ? 10.760 0.372 -26.232 1.00 97.81 279 PHE A C 1
ATOM 2084 O O . PHE A 1 279 ? 9.682 0.941 -26.366 1.00 97.81 279 PHE A O 1
ATOM 2091 N N . ASN A 1 280 ? 10.883 -0.949 -26.135 1.00 97.94 280 ASN A N 1
ATOM 2092 C CA . ASN A 1 280 ? 9.750 -1.865 -26.024 1.00 97.94 280 ASN A CA 1
ATOM 2093 C C . ASN A 1 280 ? 9.945 -2.717 -24.775 1.00 97.94 280 ASN A C 1
ATOM 2095 O O . ASN A 1 280 ? 10.939 -3.443 -24.693 1.00 97.94 280 ASN A O 1
ATOM 2099 N N . ALA A 1 281 ? 9.006 -2.642 -23.837 1.00 98.44 281 ALA A N 1
ATOM 2100 C CA . ALA A 1 281 ? 8.955 -3.485 -22.651 1.00 98.44 281 ALA A CA 1
ATOM 2101 C C . ALA A 1 281 ? 7.730 -4.396 -22.759 1.00 98.44 281 ALA A C 1
ATOM 2103 O O . ALA A 1 281 ? 6.622 -3.907 -22.968 1.00 98.44 281 ALA A O 1
ATOM 2104 N N . SER A 1 282 ? 7.926 -5.709 -22.654 1.00 98.00 282 SER A N 1
ATOM 2105 C CA . SER A 1 282 ? 6.860 -6.693 -22.869 1.00 98.00 282 SER A CA 1
ATOM 2106 C C . SER A 1 282 ? 7.078 -7.980 -22.081 1.00 98.00 282 SER A C 1
ATOM 2108 O O . SER A 1 282 ? 8.200 -8.275 -21.658 1.00 98.00 282 SER A O 1
ATOM 2110 N N . PHE A 1 283 ? 6.006 -8.740 -21.877 1.00 97.31 283 PHE A N 1
ATOM 2111 C CA . PHE A 1 283 ? 6.017 -10.041 -21.215 1.00 97.31 283 PHE A CA 1
ATOM 2112 C C . PHE A 1 283 ? 4.820 -10.907 -21.638 1.00 97.31 283 PHE A C 1
ATOM 2114 O O . PHE A 1 283 ? 3.763 -10.388 -21.996 1.00 97.31 283 PHE A O 1
ATOM 2121 N N . ASN A 1 284 ? 4.982 -12.233 -21.596 1.00 95.31 284 ASN A N 1
ATOM 2122 C CA . ASN A 1 284 ? 3.923 -13.201 -21.900 1.00 95.31 284 ASN A CA 1
ATOM 2123 C C . ASN A 1 284 ? 3.354 -13.830 -20.620 1.00 95.31 284 ASN A C 1
ATOM 2125 O O . ASN A 1 284 ? 3.763 -14.912 -20.210 1.00 95.31 284 ASN A O 1
ATOM 2129 N N . TYR A 1 285 ? 2.388 -13.159 -19.994 1.00 92.31 285 TYR A N 1
ATOM 2130 C CA . TYR A 1 285 ? 1.772 -13.592 -18.733 1.00 92.31 285 TYR A CA 1
ATOM 2131 C C . TYR A 1 285 ? 0.240 -13.438 -18.781 1.00 92.31 285 TYR A C 1
ATOM 2133 O O . TYR A 1 285 ? -0.239 -12.558 -19.504 1.00 92.31 285 TYR A O 1
ATOM 2141 N N . PRO A 1 286 ? -0.548 -14.244 -18.039 1.00 89.94 286 PRO A N 1
ATOM 2142 C CA . PRO A 1 286 ? -1.998 -14.066 -17.960 1.00 89.94 286 PRO A CA 1
ATOM 2143 C C . PRO A 1 286 ? -2.381 -12.675 -17.442 1.00 89.94 286 PRO A C 1
ATOM 2145 O O . PRO A 1 286 ? -1.946 -12.260 -16.369 1.00 89.94 286 PRO A O 1
ATOM 2148 N N . GLN A 1 287 ? -3.194 -11.948 -18.205 1.00 88.62 287 GLN A N 1
ATOM 2149 C CA . GLN A 1 287 ? -3.566 -10.571 -17.877 1.00 88.62 287 GLN A CA 1
ATOM 2150 C C . GLN A 1 287 ? -4.785 -10.509 -16.955 1.00 88.62 287 GLN A C 1
ATOM 2152 O O . GLN A 1 287 ? -5.607 -11.424 -16.924 1.00 88.62 287 GLN A O 1
ATOM 2157 N N . LEU A 1 288 ? -4.874 -9.422 -16.187 1.00 85.88 288 LEU A N 1
ATOM 2158 C CA . LEU A 1 288 ? -6.030 -9.136 -15.342 1.00 85.88 288 LEU A CA 1
ATOM 2159 C C . LEU A 1 288 ? -7.121 -8.458 -16.173 1.00 85.88 288 LEU A C 1
ATOM 2161 O O . LEU A 1 288 ? -6.830 -7.641 -17.043 1.00 85.88 288 LEU A O 1
ATOM 2165 N N . GLU A 1 289 ? -8.376 -8.751 -15.857 1.00 84.25 289 GLU A N 1
ATOM 2166 C CA . GLU A 1 289 ? -9.522 -8.082 -16.465 1.00 84.25 289 GLU A CA 1
ATOM 2167 C C . GLU A 1 289 ? -9.817 -6.788 -15.704 1.00 84.25 289 GLU A C 1
ATOM 2169 O O . GLU A 1 289 ? -10.228 -6.800 -14.539 1.00 84.25 289 GLU A O 1
ATOM 2174 N N . GLN A 1 290 ? -9.533 -5.661 -16.349 1.00 82.56 290 GLN A N 1
ATOM 2175 C CA . GLN A 1 290 ? -9.706 -4.337 -15.769 1.00 82.56 290 GLN A CA 1
ATOM 2176 C C . GLN A 1 290 ? -11.184 -3.943 -15.719 1.00 82.56 290 GLN A C 1
ATOM 2178 O O . GLN A 1 290 ? -11.916 -4.138 -16.686 1.00 82.56 290 GLN A O 1
ATOM 2183 N N . LEU A 1 291 ? -11.601 -3.325 -14.615 1.00 80.69 291 LEU A N 1
ATOM 2184 C CA . LEU A 1 291 ? -12.916 -2.701 -14.502 1.00 80.69 291 LEU A CA 1
ATOM 2185 C C . LEU A 1 291 ? -12.872 -1.285 -15.078 1.00 80.69 291 LEU A C 1
ATOM 2187 O O . LEU A 1 291 ? -11.970 -0.507 -14.767 1.00 80.69 291 LEU A O 1
ATOM 2191 N N . SER A 1 292 ? -13.870 -0.918 -15.873 1.00 79.38 292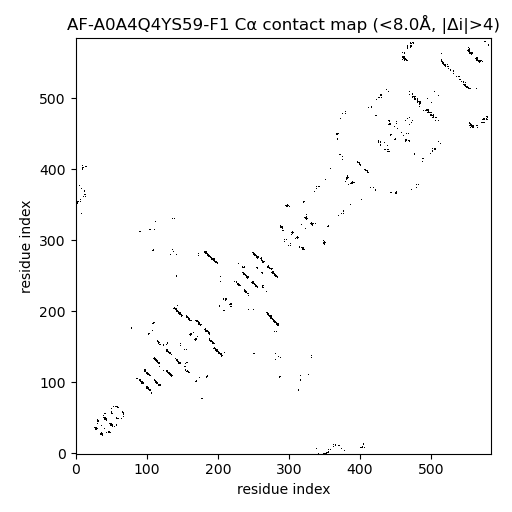 SER A N 1
ATOM 2192 C CA . SER A 1 292 ? -14.056 0.455 -16.345 1.00 79.38 292 SER A CA 1
ATOM 2193 C C . SER A 1 292 ? -14.458 1.399 -15.199 1.00 79.38 292 SER A C 1
ATOM 2195 O O . SER A 1 292 ? -15.032 0.956 -14.197 1.00 79.38 292 SER A O 1
ATOM 2197 N N . PRO A 1 293 ? -14.238 2.724 -15.328 1.00 77.06 293 PRO A N 1
ATOM 2198 C CA . PRO A 1 293 ? -14.740 3.694 -14.351 1.00 77.06 293 PRO A CA 1
ATOM 2199 C C . PRO A 1 293 ? -16.244 3.537 -14.067 1.00 77.06 293 PRO A C 1
ATOM 2201 O O . PRO A 1 293 ? -16.685 3.673 -12.926 1.00 77.06 293 PRO A O 1
ATOM 2204 N N . GLN A 1 294 ? -17.027 3.211 -15.100 1.00 80.19 294 GLN A N 1
ATOM 2205 C CA . GLN A 1 294 ? -18.471 3.015 -15.020 1.00 80.19 294 GLN A CA 1
ATOM 2206 C C . GLN A 1 294 ? -18.843 1.779 -14.199 1.00 80.19 294 GLN A C 1
ATOM 2208 O O . GLN A 1 294 ? -19.866 1.794 -13.517 1.00 80.19 294 GLN A O 1
ATOM 2213 N N . GLU A 1 295 ? -18.020 0.731 -14.250 1.00 81.31 295 GLU A N 1
ATOM 2214 C CA . GLU A 1 295 ? -18.182 -0.476 -13.439 1.00 81.31 295 GLU A CA 1
ATOM 2215 C C . GLU A 1 295 ? -17.708 -0.268 -12.001 1.00 81.31 295 GLU A C 1
ATOM 2217 O O . GLU A 1 295 ? -18.269 -0.874 -11.090 1.00 81.31 295 GLU A O 1
ATOM 2222 N N . VAL A 1 296 ? -16.713 0.594 -11.768 1.00 81.12 296 VAL A N 1
ATOM 2223 C CA . VAL A 1 296 ? -16.192 0.893 -10.423 1.00 81.12 296 VAL A CA 1
ATOM 2224 C C . VAL A 1 296 ? -17.111 1.841 -9.653 1.00 81.12 296 VAL A C 1
ATOM 2226 O O . VAL A 1 296 ? -17.324 1.636 -8.458 1.00 81.12 296 VAL A O 1
ATOM 2229 N N . LEU A 1 297 ? -17.665 2.868 -10.302 1.00 82.12 297 LEU A N 1
ATOM 2230 C CA . LEU A 1 297 ? -18.491 3.890 -9.655 1.00 82.12 297 LEU A CA 1
ATOM 2231 C C . LEU A 1 297 ? -19.979 3.525 -9.666 1.00 82.12 297 LEU A C 1
ATOM 2233 O O . LEU A 1 297 ? -20.501 2.955 -10.621 1.00 82.12 297 LEU A O 1
ATOM 2237 N N . ASN A 1 298 ? -20.714 3.892 -8.617 1.00 83.44 298 ASN A N 1
ATOM 2238 C CA . ASN A 1 298 ? -22.170 3.754 -8.629 1.00 83.44 298 ASN A CA 1
ATOM 2239 C C . ASN A 1 298 ? -22.827 4.770 -9.582 1.00 83.44 298 ASN A C 1
ATOM 2241 O O . ASN A 1 298 ? -22.206 5.735 -10.027 1.00 83.44 298 ASN A O 1
ATOM 2245 N N . GLN A 1 299 ? -24.110 4.562 -9.895 1.00 85.81 299 GLN A N 1
ATOM 2246 C CA . GLN A 1 299 ? -24.853 5.400 -10.847 1.00 85.81 299 GLN A CA 1
ATOM 2247 C C . GLN A 1 299 ? -24.927 6.881 -10.436 1.00 85.81 299 GLN A C 1
ATOM 2249 O O . GLN A 1 299 ? -24.937 7.752 -11.303 1.00 85.81 299 GLN A O 1
ATOM 2254 N N . HIS A 1 300 ? -24.954 7.178 -9.134 1.00 87.38 300 HIS A N 1
ATOM 2255 C CA . HIS A 1 300 ? -25.033 8.546 -8.615 1.00 87.38 300 HIS A CA 1
ATOM 2256 C C . HIS A 1 300 ? -23.687 9.279 -8.657 1.00 87.38 300 HIS A C 1
ATOM 2258 O O . HIS A 1 300 ? -23.662 10.507 -8.670 1.00 87.38 300 HIS A O 1
ATOM 2264 N N . SER A 1 301 ? -22.580 8.540 -8.721 1.00 87.50 301 SER A N 1
ATOM 2265 C CA . SER A 1 301 ? -21.216 9.075 -8.728 1.00 87.50 301 SER A CA 1
ATOM 2266 C C . SER A 1 301 ? -20.583 9.138 -10.119 1.00 87.50 301 SER A C 1
ATOM 2268 O O . SER A 1 301 ? -19.453 9.597 -10.254 1.00 87.50 301 SER A O 1
ATOM 2270 N N . GLN A 1 302 ? -21.307 8.755 -11.174 1.00 84.94 302 GLN A N 1
ATOM 2271 C CA . GLN A 1 302 ? -20.806 8.788 -12.556 1.00 84.94 302 GLN A CA 1
ATOM 2272 C C . GLN A 1 302 ? -20.374 10.198 -13.004 1.00 84.94 302 GLN A C 1
ATOM 2274 O O . GLN A 1 302 ? -19.452 10.338 -13.805 1.00 84.94 302 GLN A O 1
ATOM 2279 N N . SER A 1 303 ? -20.977 11.266 -12.464 1.00 86.44 303 SER A N 1
ATOM 2280 C CA . SER A 1 303 ? -20.576 12.645 -12.788 1.00 86.44 303 SER A CA 1
ATOM 2281 C C . SER A 1 303 ? -19.126 12.956 -12.402 1.00 86.44 303 SER A C 1
ATOM 2283 O O . SER A 1 303 ? -18.494 13.787 -13.060 1.00 86.44 303 SER A O 1
ATOM 2285 N N . LEU A 1 304 ? -18.571 12.259 -11.398 1.00 82.75 304 LEU A N 1
ATOM 2286 C CA . LEU A 1 304 ? -17.175 12.412 -10.975 1.00 82.75 304 LEU A CA 1
ATOM 2287 C C . LEU A 1 304 ? -16.200 12.119 -12.119 1.00 82.75 304 LEU A C 1
ATOM 2289 O O . LEU A 1 304 ? -15.146 12.745 -12.180 1.00 82.75 304 LEU A O 1
ATOM 2293 N N . MET A 1 305 ? -16.584 11.259 -13.071 1.00 77.75 305 MET A N 1
ATOM 2294 C CA . MET A 1 305 ? -15.761 10.954 -14.243 1.00 77.75 305 MET A CA 1
ATOM 2295 C C . MET A 1 305 ? -15.491 12.164 -15.126 1.00 77.75 305 MET A C 1
ATOM 2297 O O . MET A 1 305 ? -14.396 12.325 -15.653 1.00 77.75 305 MET A O 1
ATOM 2301 N N . SER A 1 306 ? -16.490 13.033 -15.264 1.00 79.00 306 SER A N 1
ATOM 2302 C CA . SER A 1 306 ? -16.359 14.274 -16.027 1.00 79.00 306 SER A CA 1
ATOM 2303 C C . SER A 1 306 ? -15.733 15.411 -15.218 1.00 79.00 306 SER A C 1
ATOM 2305 O O . SER A 1 306 ? -15.134 16.314 -15.794 1.00 79.00 306 SER A O 1
ATOM 2307 N N . GLN A 1 307 ? -15.872 15.379 -13.889 1.00 81.94 307 GLN A N 1
ATOM 2308 C CA . GLN A 1 307 ? -15.420 16.450 -13.000 1.00 81.94 307 GLN A CA 1
ATOM 2309 C C . GLN A 1 307 ? -13.940 16.320 -12.623 1.00 81.94 307 GLN A C 1
ATOM 2311 O O . GLN A 1 307 ? -13.251 17.328 -12.483 1.00 81.94 307 GLN A O 1
ATOM 2316 N N . TYR A 1 308 ? -13.456 15.087 -12.474 1.00 76.31 308 TYR A N 1
ATOM 2317 C CA . TYR A 1 308 ? -12.095 14.774 -12.057 1.00 76.31 308 TYR A CA 1
ATOM 2318 C C . TYR A 1 308 ? -11.483 13.766 -13.025 1.00 76.31 308 TYR A C 1
ATOM 2320 O O . TYR A 1 308 ? -11.225 12.628 -12.646 1.00 76.31 308 TYR A O 1
ATOM 2328 N N . LEU A 1 309 ? -11.280 14.178 -14.280 1.00 68.75 309 LEU A N 1
ATOM 2329 C CA . LEU A 1 309 ? -10.865 13.287 -15.370 1.00 68.75 309 LEU A CA 1
ATOM 2330 C C . LEU A 1 309 ? -9.636 12.438 -14.990 1.00 68.75 309 LEU A C 1
ATOM 2332 O O . LEU A 1 309 ? -9.677 11.219 -15.117 1.00 68.75 309 LEU A O 1
ATOM 2336 N N . ASP A 1 310 ? -8.606 13.062 -14.413 1.00 63.19 310 ASP A N 1
ATOM 2337 C CA . ASP A 1 310 ? -7.366 12.382 -14.010 1.00 63.19 310 ASP A CA 1
ATOM 2338 C C . ASP A 1 310 ? -7.576 11.384 -12.853 1.00 63.19 310 ASP A C 1
ATOM 2340 O O . ASP A 1 310 ? -6.938 10.336 -12.806 1.00 63.19 310 ASP A O 1
ATOM 2344 N N . GLN A 1 311 ? -8.495 11.669 -11.920 1.00 65.62 311 GLN A N 1
ATOM 2345 C CA . GLN A 1 311 ? -8.788 10.782 -10.780 1.00 65.62 311 GLN A CA 1
ATOM 2346 C C . GLN A 1 311 ? -9.735 9.648 -11.175 1.00 65.62 311 GLN A C 1
ATOM 2348 O O . GLN A 1 311 ? -9.602 8.514 -10.720 1.00 65.62 311 GLN A O 1
ATOM 2353 N N . ALA A 1 312 ? -10.684 9.936 -12.058 1.00 60.06 312 ALA A N 1
ATOM 2354 C CA . ALA A 1 312 ? -11.613 8.959 -12.589 1.00 60.06 312 ALA A CA 1
ATOM 2355 C C . ALA A 1 312 ? -10.986 8.019 -13.624 1.00 60.06 312 ALA A C 1
ATOM 2357 O O . ALA A 1 312 ? -11.590 6.999 -13.947 1.00 60.06 312 ALA A O 1
ATOM 2358 N N . GLN A 1 313 ? -9.779 8.338 -14.102 1.00 62.16 313 GLN A N 1
ATOM 2359 C CA . GLN A 1 313 ? -8.909 7.458 -14.884 1.00 62.16 313 GLN A CA 1
ATOM 2360 C C . GLN A 1 313 ? -7.949 6.614 -14.019 1.00 62.16 313 GLN A C 1
ATOM 2362 O O . GLN A 1 313 ? -7.132 5.860 -14.544 1.00 62.16 313 GLN A O 1
ATOM 2367 N N . SER A 1 314 ? -8.171 6.569 -12.698 1.00 58.88 314 SER A N 1
ATOM 2368 C CA . SER A 1 314 ? -7.608 5.558 -11.788 1.00 58.88 314 SER A CA 1
ATOM 2369 C C . SER A 1 314 ? -8.112 4.084 -11.909 1.00 58.88 314 SER A C 1
ATOM 2371 O O . SER A 1 314 ? -7.659 3.268 -11.094 1.00 58.88 314 SER A O 1
ATOM 2373 N N . PRO A 1 315 ? -8.973 3.624 -12.856 1.00 56.94 315 PRO A N 1
ATOM 2374 C CA . PRO A 1 315 ? -9.324 2.207 -12.966 1.00 56.94 315 PRO A CA 1
ATOM 2375 C C . PRO A 1 315 ? -8.137 1.309 -13.307 1.00 56.94 315 PRO A C 1
ATOM 2377 O O . PRO A 1 315 ? -8.258 0.093 -13.228 1.00 56.94 315 PRO A O 1
ATOM 2380 N N . SER A 1 316 ? -6.959 1.857 -13.629 1.00 61.34 316 SER A N 1
ATOM 2381 C CA . SER A 1 316 ? -5.696 1.097 -13.701 1.00 61.34 316 SER A CA 1
ATOM 2382 C C . SER A 1 316 ? -5.357 0.345 -12.409 1.00 61.34 316 SER A C 1
ATOM 2384 O O . SER A 1 316 ? -4.483 -0.522 -12.419 1.00 61.34 316 SER A O 1
ATOM 2386 N N . LEU A 1 317 ? -6.065 0.617 -11.310 1.00 76.25 317 LEU A N 1
ATOM 2387 C CA . LEU A 1 317 ? -5.917 -0.083 -10.035 1.00 76.25 317 LEU A CA 1
ATOM 2388 C C . LEU A 1 317 ? -7.069 -1.048 -9.708 1.00 76.25 317 LEU A C 1
ATOM 2390 O O . LEU A 1 317 ? -7.010 -1.720 -8.677 1.00 76.25 317 LEU A O 1
ATOM 2394 N N . SER A 1 318 ? -8.103 -1.128 -10.555 1.00 82.44 318 SER A N 1
ATOM 2395 C CA . SER A 1 318 ? -9.310 -1.920 -10.298 1.00 82.44 318 SER A CA 1
ATOM 2396 C C . SER A 1 318 ? -9.534 -3.013 -11.334 1.00 82.44 318 SER A C 1
ATOM 2398 O O . SER A 1 318 ? -9.702 -2.737 -12.516 1.00 82.44 318 SER A O 1
ATOM 2400 N N . TYR A 1 319 ? -9.592 -4.257 -10.866 1.00 81.94 319 TYR A N 1
ATOM 2401 C CA . TYR A 1 319 ? -9.757 -5.455 -11.684 1.00 81.94 319 TYR A CA 1
ATOM 2402 C C . TYR A 1 319 ? -10.867 -6.332 -11.113 1.00 81.94 319 TYR A C 1
ATOM 2404 O O . TYR A 1 319 ? -11.114 -6.317 -9.901 1.00 81.94 319 TYR A O 1
ATOM 2412 N N . SER A 1 320 ? -11.514 -7.126 -11.968 1.00 76.56 320 SER A N 1
ATOM 2413 C CA . SER A 1 320 ? -12.634 -7.996 -11.579 1.00 76.56 320 SER A CA 1
ATOM 2414 C C . SER A 1 320 ? -12.262 -8.941 -10.428 1.00 76.56 320 SER A C 1
ATOM 2416 O O . SER A 1 320 ? -13.083 -9.214 -9.544 1.00 76.56 320 SER A O 1
ATOM 2418 N N . ASN A 1 321 ? -10.986 -9.335 -10.375 1.00 70.06 321 ASN A N 1
ATOM 2419 C CA . ASN A 1 321 ? -10.407 -10.226 -9.379 1.00 70.06 321 ASN A CA 1
ATOM 2420 C C . ASN A 1 321 ? -9.311 -9.617 -8.494 1.00 70.06 321 ASN A C 1
ATOM 2422 O O . ASN A 1 321 ? -8.722 -10.355 -7.702 1.00 70.06 321 ASN A O 1
ATOM 2426 N N . LYS A 1 322 ? -9.031 -8.306 -8.585 1.00 74.19 322 LYS A N 1
ATOM 2427 C CA . LYS A 1 322 ? -8.014 -7.650 -7.743 1.00 74.19 322 LYS A CA 1
ATOM 2428 C C . LYS A 1 322 ? -8.230 -6.137 -7.615 1.00 74.19 322 LYS A C 1
ATOM 2430 O O . LYS A 1 322 ? -8.292 -5.437 -8.617 1.00 74.19 322 LYS A O 1
ATOM 2435 N N . LEU A 1 323 ? -8.260 -5.605 -6.393 1.00 76.56 323 LEU A N 1
ATOM 2436 C CA . LEU A 1 323 ? -8.004 -4.175 -6.152 1.00 76.56 323 LEU A CA 1
ATOM 2437 C C . LEU A 1 323 ? -6.555 -4.034 -5.713 1.00 76.56 323 LEU A C 1
ATOM 2439 O O . LEU A 1 323 ? -6.112 -4.719 -4.790 1.00 76.56 323 LEU A O 1
ATOM 2443 N N . LEU A 1 324 ? -5.809 -3.174 -6.394 1.00 83.25 324 LEU A N 1
ATOM 2444 C CA . LEU A 1 324 ? -4.429 -2.908 -6.024 1.00 83.25 324 LEU A CA 1
ATOM 2445 C C . LEU A 1 324 ? -4.382 -1.940 -4.839 1.00 83.25 324 LEU A C 1
ATOM 2447 O O . LEU A 1 324 ? -5.081 -0.931 -4.829 1.00 83.25 324 LEU A O 1
ATOM 2451 N N . ALA A 1 325 ? -3.517 -2.225 -3.866 1.00 80.88 325 ALA A N 1
ATOM 2452 C CA . ALA A 1 325 ? -3.242 -1.342 -2.735 1.00 80.88 325 ALA A CA 1
ATOM 2453 C C . ALA A 1 325 ? -2.580 -0.028 -3.181 1.00 80.88 325 ALA A C 1
ATOM 2455 O O . ALA A 1 325 ? -2.669 0.986 -2.497 1.00 80.88 325 ALA A O 1
ATOM 2456 N N . GLY A 1 326 ? -1.921 -0.034 -4.340 1.00 85.75 326 GLY A N 1
ATOM 2457 C CA . GLY A 1 326 ? -1.411 1.170 -4.971 1.00 85.75 326 GLY A CA 1
ATOM 2458 C C . GLY A 1 326 ? -0.901 0.912 -6.383 1.00 85.75 326 GLY A C 1
ATOM 2459 O O . GLY A 1 326 ? -1.123 -0.147 -6.968 1.00 85.75 326 GLY A O 1
ATOM 2460 N N . ALA A 1 327 ? -0.196 1.908 -6.915 1.00 88.06 327 ALA A N 1
ATOM 2461 C CA . ALA A 1 327 ? 0.453 1.861 -8.223 1.00 88.06 327 ALA A CA 1
ATOM 2462 C C . ALA A 1 327 ? 1.681 0.916 -8.213 1.00 88.06 327 ALA A C 1
ATOM 2464 O O . ALA A 1 327 ? 1.765 0.031 -7.363 1.00 88.06 327 ALA A O 1
ATOM 2465 N N . TRP A 1 328 ? 2.655 1.089 -9.116 1.00 90.50 328 TRP A N 1
ATOM 2466 C CA . TRP A 1 328 ? 3.768 0.148 -9.352 1.00 90.50 328 TRP A CA 1
ATOM 2467 C C . TRP A 1 328 ? 4.408 -0.430 -8.080 1.00 90.50 328 TRP A C 1
ATOM 2469 O O . TRP A 1 328 ? 4.716 -1.611 -8.029 1.00 90.50 328 TRP A O 1
ATOM 2479 N N . ARG A 1 329 ? 4.570 0.367 -7.019 1.00 88.00 329 ARG A N 1
ATOM 2480 C CA . ARG A 1 329 ? 5.205 -0.060 -5.761 1.00 88.00 329 ARG A CA 1
ATOM 2481 C C . ARG A 1 329 ? 4.396 -1.119 -4.989 1.00 88.00 329 ARG A C 1
ATOM 2483 O O . ARG A 1 329 ? 4.960 -1.903 -4.222 1.00 88.00 329 ARG A O 1
ATOM 2490 N N . PHE A 1 330 ? 3.082 -1.163 -5.190 1.00 87.06 330 PHE A N 1
ATOM 2491 C CA . PHE A 1 330 ? 2.148 -2.021 -4.465 1.00 87.06 330 PHE A CA 1
ATOM 2492 C C . PHE A 1 330 ? 1.083 -2.621 -5.394 1.00 87.06 330 PHE A C 1
ATOM 2494 O O . PHE A 1 330 ? -0.107 -2.572 -5.086 1.00 87.06 330 PHE A O 1
ATOM 2501 N N . LEU A 1 331 ? 1.506 -3.266 -6.492 1.00 85.12 331 LEU A N 1
ATOM 2502 C CA . LEU A 1 331 ? 0.634 -4.055 -7.384 1.00 85.12 331 LEU A CA 1
ATOM 2503 C C . LEU A 1 331 ? 0.187 -5.382 -6.729 1.00 85.12 331 LEU A C 1
ATOM 2505 O O . LEU A 1 331 ? 0.208 -6.461 -7.324 1.00 85.12 331 LEU A O 1
ATOM 2509 N N . THR A 1 332 ? -0.217 -5.316 -5.468 1.00 76.50 332 THR A N 1
ATOM 2510 C CA . THR A 1 332 ? -0.721 -6.397 -4.619 1.00 76.50 332 THR A CA 1
ATOM 2511 C C . THR A 1 332 ? -1.891 -5.862 -3.796 1.00 76.50 332 THR A C 1
ATOM 2513 O O . THR A 1 332 ? -2.238 -4.695 -3.923 1.00 76.50 332 THR A O 1
ATOM 2516 N N . TYR A 1 333 ? -2.503 -6.687 -2.958 1.00 74.38 333 TYR A N 1
ATOM 2517 C CA . TYR A 1 333 ? -3.513 -6.252 -1.999 1.00 74.38 333 TYR A CA 1
ATOM 2518 C C . TYR A 1 333 ? -2.999 -6.441 -0.569 1.00 74.38 333 TYR A C 1
ATOM 2520 O O . TYR A 1 333 ? -2.207 -7.342 -0.288 1.00 74.38 333 TYR A O 1
ATOM 2528 N N . PHE A 1 334 ? -3.493 -5.606 0.339 1.00 77.94 334 PHE A N 1
ATOM 2529 C CA . PHE A 1 334 ? -3.383 -5.802 1.782 1.00 77.94 334 PHE A CA 1
ATOM 2530 C C . PHE A 1 334 ? -4.797 -5.790 2.351 1.00 77.94 334 PHE A C 1
ATOM 2532 O O . PHE A 1 334 ? -5.581 -4.900 2.015 1.00 77.94 334 PHE A O 1
ATOM 2539 N N . GLY A 1 335 ? -5.145 -6.781 3.180 1.00 77.38 335 GLY A N 1
ATOM 2540 C CA . GLY A 1 335 ? -6.506 -6.911 3.718 1.00 77.38 335 GLY A CA 1
ATOM 2541 C C . GLY A 1 335 ? -6.958 -5.636 4.433 1.00 77.38 335 GLY A C 1
ATOM 2542 O O . GLY A 1 335 ? -8.030 -5.115 4.144 1.00 77.38 335 GLY A O 1
ATOM 2543 N N . ARG A 1 336 ? -6.085 -5.081 5.282 1.00 84.94 336 ARG A N 1
ATOM 2544 C CA . ARG A 1 336 ? -6.283 -3.799 5.968 1.00 84.94 336 ARG A CA 1
ATOM 2545 C C . ARG A 1 336 ? -6.553 -2.651 4.994 1.00 84.94 336 ARG A C 1
ATOM 2547 O O . ARG A 1 336 ? -7.595 -2.016 5.096 1.00 84.94 336 ARG A O 1
ATOM 2554 N N . ASP A 1 337 ? -5.631 -2.381 4.073 1.00 83.19 337 ASP A N 1
ATOM 2555 C CA . ASP A 1 337 ? -5.729 -1.254 3.138 1.00 83.19 337 ASP A CA 1
ATOM 2556 C C . ASP A 1 337 ? -6.998 -1.367 2.289 1.00 83.19 337 ASP A C 1
ATOM 2558 O O . ASP A 1 337 ? -7.729 -0.396 2.139 1.00 83.19 337 ASP A O 1
ATOM 2562 N N . SER A 1 338 ? -7.331 -2.583 1.849 1.00 82.12 338 SER A N 1
ATOM 2563 C CA . SER A 1 338 ? -8.564 -2.855 1.107 1.00 82.12 338 SER A CA 1
ATOM 2564 C C . SER A 1 338 ? -9.808 -2.511 1.931 1.00 82.12 338 SER A C 1
ATOM 2566 O O . SER A 1 338 ? -10.714 -1.861 1.417 1.00 82.12 338 SER A O 1
ATOM 2568 N N . MET A 1 339 ? -9.859 -2.899 3.211 1.00 86.81 339 MET A N 1
ATOM 2569 C CA . MET A 1 339 ? -10.988 -2.569 4.088 1.00 86.81 339 MET A CA 1
ATOM 2570 C C . MET A 1 339 ? -11.093 -1.066 4.360 1.00 86.81 339 MET A C 1
ATOM 2572 O O . MET A 1 339 ? -12.192 -0.522 4.291 1.00 86.81 339 MET A O 1
ATOM 2576 N N . ILE A 1 340 ? -9.969 -0.386 4.612 1.00 87.69 340 ILE A N 1
ATOM 2577 C CA . ILE A 1 340 ? -9.939 1.072 4.796 1.00 87.69 340 ILE A CA 1
ATOM 2578 C C . ILE A 1 340 ? -10.456 1.771 3.533 1.00 87.69 340 ILE A C 1
ATOM 2580 O O . ILE A 1 340 ? -11.355 2.605 3.620 1.00 87.69 340 ILE A O 1
ATOM 2584 N N . THR A 1 341 ? -9.948 1.401 2.355 1.00 85.50 341 THR A N 1
ATOM 2585 C CA . THR A 1 341 ? -10.404 1.946 1.070 1.00 85.50 341 THR A CA 1
ATOM 2586 C C . THR A 1 341 ? -11.892 1.701 0.858 1.00 85.50 341 THR A C 1
ATOM 2588 O O . THR A 1 341 ? -12.604 2.613 0.447 1.00 85.50 341 THR A O 1
ATOM 2591 N N . MET A 1 342 ? -12.387 0.500 1.164 1.00 84.19 342 MET A N 1
ATOM 2592 C CA . MET A 1 342 ? -13.806 0.182 1.016 1.00 84.19 342 MET A CA 1
ATOM 2593 C C . MET A 1 342 ? -14.686 1.033 1.924 1.00 84.19 342 MET A C 1
ATOM 2595 O O . MET A 1 342 ? -15.687 1.546 1.444 1.00 84.19 342 MET A O 1
ATOM 2599 N N . LEU A 1 343 ? -14.302 1.226 3.187 1.00 88.00 343 LEU A N 1
ATOM 2600 C CA . LEU A 1 343 ? -15.046 2.064 4.128 1.00 88.00 343 LEU A CA 1
ATOM 2601 C C . LEU A 1 343 ? -15.042 3.541 3.708 1.00 88.00 343 LEU A C 1
ATOM 2603 O O . LEU A 1 343 ? -16.069 4.205 3.781 1.00 88.00 343 LEU A O 1
ATOM 2607 N N . LEU A 1 344 ? -13.906 4.061 3.235 1.00 88.56 344 LEU A N 1
ATOM 2608 C CA . LEU A 1 344 ? -13.795 5.459 2.800 1.00 88.56 344 LEU A CA 1
ATOM 2609 C C . LEU A 1 344 ? -14.522 5.732 1.477 1.00 88.56 344 LEU A C 1
ATOM 2611 O O . LEU A 1 344 ? -15.061 6.820 1.280 1.00 88.56 344 LEU A O 1
ATOM 2615 N N . MET A 1 345 ? -14.515 4.767 0.554 1.00 85.62 345 MET A N 1
ATOM 2616 C CA . MET A 1 345 ? -15.064 4.930 -0.794 1.00 85.62 345 MET A CA 1
ATOM 2617 C C . MET A 1 345 ? -16.464 4.325 -0.969 1.00 85.62 345 MET A C 1
ATOM 2619 O O . MET A 1 345 ? -17.034 4.447 -2.054 1.00 85.62 345 MET A O 1
ATOM 2623 N N . GLU A 1 346 ? -17.055 3.716 0.065 1.00 84.38 346 GLU A N 1
ATOM 2624 C CA . GLU A 1 346 ? -18.408 3.129 0.029 1.00 84.38 346 GLU A CA 1
ATOM 2625 C C . GLU A 1 346 ? -19.460 4.037 -0.641 1.00 84.38 346 GLU A C 1
ATOM 2627 O O . GLU A 1 346 ? -20.179 3.540 -1.514 1.00 84.38 346 GLU A O 1
ATOM 2632 N N . PRO A 1 347 ? -19.494 5.368 -0.390 1.00 84.94 347 PRO A N 1
ATOM 2633 C CA . PRO A 1 347 ? -20.495 6.251 -0.993 1.00 84.94 347 PRO A CA 1
ATOM 2634 C C . PRO A 1 347 ? -20.408 6.384 -2.517 1.00 84.94 347 PRO A C 1
ATOM 2636 O O . PRO A 1 347 ? -21.374 6.820 -3.146 1.00 84.94 347 PRO A O 1
ATOM 2639 N N . VAL A 1 348 ? -19.258 6.058 -3.119 1.00 84.31 348 VAL A N 1
ATOM 2640 C CA . VAL A 1 348 ? -19.007 6.234 -4.559 1.00 84.31 348 VAL A CA 1
ATOM 2641 C C . VAL A 1 348 ? -18.817 4.921 -5.309 1.00 84.31 348 VAL A C 1
ATOM 2643 O O . VAL A 1 348 ? -19.017 4.887 -6.523 1.00 84.31 348 VAL A O 1
ATOM 2646 N N . LEU A 1 349 ? -18.474 3.835 -4.614 1.00 82.88 349 LEU A N 1
ATOM 2647 C CA . LEU A 1 349 ? -18.249 2.530 -5.229 1.00 82.88 349 LEU A CA 1
ATOM 2648 C C . LEU A 1 349 ? -19.558 1.860 -5.661 1.00 82.88 349 LEU A C 1
ATOM 2650 O O . LEU A 1 349 ? -20.600 1.959 -5.010 1.00 82.88 349 LEU A O 1
ATOM 2654 N N . SER A 1 350 ? -19.494 1.132 -6.771 1.00 80.06 350 SER A N 1
ATOM 2655 C CA . SER A 1 350 ? -20.565 0.262 -7.241 1.00 80.06 350 SER A CA 1
ATOM 2656 C C . SER A 1 350 ? -20.674 -1.015 -6.388 1.00 80.06 350 SER A C 1
ATOM 2658 O O . SER A 1 350 ? -19.775 -1.397 -5.629 1.00 80.06 350 SER A O 1
ATOM 2660 N N . THR A 1 351 ? -21.799 -1.722 -6.526 1.00 72.69 351 THR A N 1
ATOM 2661 C CA . THR A 1 351 ? -22.064 -2.993 -5.832 1.00 72.69 351 THR A CA 1
ATOM 2662 C C . THR A 1 351 ? -22.187 -4.166 -6.819 1.00 72.69 351 THR A C 1
ATOM 2664 O O . THR A 1 351 ? -23.258 -4.726 -7.038 1.00 72.69 351 THR A O 1
ATOM 2667 N N . GLY A 1 352 ? -21.065 -4.578 -7.415 1.00 59.41 352 GLY A N 1
ATOM 2668 C CA . GLY A 1 352 ? -21.004 -5.699 -8.370 1.00 59.41 352 GLY A CA 1
ATOM 2669 C C . GLY A 1 352 ? -20.853 -7.098 -7.752 1.00 59.41 352 GLY A C 1
ATOM 2670 O O . GLY A 1 352 ? -20.562 -7.243 -6.558 1.00 59.41 352 GLY A O 1
ATOM 2671 N N . GLU A 1 353 ? -21.079 -8.120 -8.579 1.00 49.75 353 GLU A N 1
ATOM 2672 C CA . GLU A 1 353 ? -20.521 -9.464 -8.408 1.00 49.75 353 GLU A CA 1
ATOM 2673 C C . GLU A 1 353 ? -19.130 -9.453 -9.038 1.00 49.75 353 GLU A C 1
ATOM 2675 O O . GLU A 1 353 ? -18.974 -9.087 -10.196 1.00 49.75 353 GLU A O 1
ATOM 2680 N N . GLY A 1 354 ? -18.110 -9.794 -8.268 1.00 44.97 354 GLY A N 1
ATOM 2681 C CA . GLY A 1 354 ? -16.812 -10.154 -8.821 1.00 44.97 354 GLY A CA 1
ATOM 2682 C C . GLY A 1 354 ? -16.354 -11.434 -8.140 1.00 44.97 354 GLY A C 1
ATOM 2683 O O . GLY A 1 354 ? -16.898 -11.824 -7.102 1.00 44.97 354 GLY A O 1
ATOM 2684 N N . GLU A 1 355 ? -15.325 -12.056 -8.677 1.00 40.28 355 GLU A N 1
ATOM 2685 C CA . GLU A 1 355 ? -14.687 -13.208 -8.060 1.00 40.28 355 GLU A CA 1
ATOM 2686 C C . GLU A 1 355 ? -13.258 -12.825 -7.716 1.00 40.28 355 GLU A C 1
ATOM 2688 O O . GLU A 1 355 ? -12.533 -12.329 -8.566 1.00 40.28 355 GLU A O 1
ATOM 2693 N N . HIS A 1 356 ? -12.849 -13.014 -6.464 1.00 41.56 356 HIS A N 1
ATOM 2694 C CA . HIS A 1 356 ? -11.447 -12.888 -6.078 1.00 41.56 356 HIS A CA 1
ATOM 2695 C C . HIS A 1 356 ? -10.836 -14.278 -6.010 1.00 41.56 356 HIS A C 1
ATOM 2697 O O . HIS A 1 356 ? -11.219 -15.074 -5.156 1.00 41.56 356 HIS A O 1
ATOM 2703 N N . HIS A 1 357 ? -9.875 -14.535 -6.891 1.00 38.62 357 HIS A N 1
ATOM 2704 C CA . HIS A 1 357 ? -9.064 -15.747 -6.874 1.00 38.62 357 HIS A CA 1
ATOM 2705 C C . HIS A 1 357 ? -7.690 -15.384 -6.313 1.00 38.62 357 HIS A C 1
ATOM 2707 O O . HIS A 1 357 ? -6.946 -14.607 -6.917 1.00 38.62 357 HIS A O 1
ATOM 2713 N N . ILE A 1 358 ? -7.371 -15.899 -5.125 1.00 40.94 358 ILE A N 1
ATOM 2714 C CA . ILE A 1 358 ? -6.095 -15.650 -4.450 1.00 40.94 358 ILE A CA 1
ATOM 2715 C C . ILE A 1 358 ? -5.093 -16.712 -4.908 1.00 40.94 358 ILE A C 1
ATOM 2717 O O . ILE A 1 358 ? -4.977 -17.781 -4.325 1.00 40.94 358 ILE A O 1
ATOM 2721 N N . HIS A 1 359 ? -4.312 -16.431 -5.948 1.00 37.78 359 HIS A N 1
ATOM 2722 C CA . HIS A 1 359 ? -3.250 -17.357 -6.340 1.00 37.78 359 HIS A CA 1
ATOM 2723 C C . HIS A 1 359 ? -1.993 -17.173 -5.475 1.00 37.78 359 HIS A C 1
ATOM 2725 O O . HIS A 1 359 ? -1.365 -16.118 -5.498 1.00 37.78 359 HIS A O 1
ATOM 2731 N N . CYS A 1 360 ? -1.617 -18.234 -4.747 1.00 36.47 360 CYS A N 1
ATOM 2732 C CA . CYS A 1 360 ? -0.321 -18.419 -4.076 1.00 36.47 360 CYS A CA 1
ATOM 2733 C C . CYS A 1 360 ? 0.092 -17.265 -3.137 1.00 36.47 360 CYS A C 1
ATOM 2735 O O . CYS A 1 360 ? 1.044 -16.532 -3.402 1.00 36.47 360 CYS A O 1
ATOM 2737 N N . SER A 1 361 ? -0.619 -17.113 -2.016 1.00 48.28 361 SER A N 1
ATOM 2738 C CA . SER A 1 361 ? -0.313 -16.090 -1.007 1.00 48.28 361 SER A CA 1
ATOM 2739 C C . SER A 1 361 ? 0.558 -16.607 0.133 1.00 48.28 361 SER A C 1
ATOM 2741 O O . SER A 1 361 ? 0.263 -17.634 0.740 1.00 48.28 361 SER A O 1
ATOM 2743 N N . ALA A 1 362 ? 1.587 -15.834 0.479 1.00 50.94 362 ALA A N 1
ATOM 2744 C CA . ALA A 1 362 ? 2.193 -15.878 1.804 1.00 50.94 362 ALA A CA 1
ATOM 2745 C C . ALA A 1 362 ? 1.406 -14.931 2.722 1.0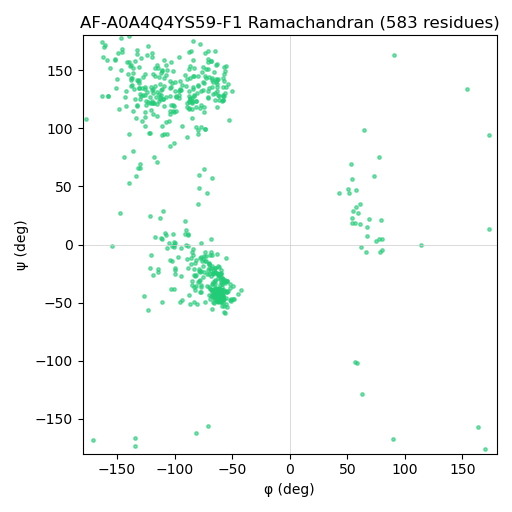0 50.94 362 ALA A C 1
ATOM 2747 O O . ALA A 1 362 ? 1.214 -13.762 2.386 1.00 50.94 362 ALA A O 1
ATOM 2748 N N . TYR A 1 363 ? 0.938 -15.436 3.861 1.00 64.94 363 TYR A N 1
ATOM 2749 C CA . TYR A 1 363 ? 0.158 -14.655 4.819 1.00 64.94 363 TYR A CA 1
ATOM 2750 C C . TYR A 1 363 ? 1.052 -14.158 5.963 1.00 64.94 363 TYR A C 1
ATOM 2752 O O . TYR A 1 363 ? 1.743 -14.954 6.596 1.00 64.94 363 TYR A O 1
ATOM 2760 N N . ASP A 1 364 ? 1.013 -12.854 6.241 1.00 68.12 364 ASP A N 1
ATOM 2761 C CA . ASP A 1 364 ? 1.660 -12.219 7.396 1.00 68.12 364 ASP A CA 1
ATOM 2762 C C . ASP A 1 364 ? 0.572 -11.637 8.310 1.00 68.12 364 ASP A C 1
ATOM 2764 O O . ASP A 1 364 ? -0.240 -10.817 7.881 1.00 68.12 364 ASP A O 1
ATOM 2768 N N . TYR A 1 365 ? 0.537 -12.091 9.565 1.00 76.38 365 TYR A N 1
ATOM 2769 C CA . TYR A 1 365 ? -0.543 -11.807 10.513 1.00 76.38 365 TYR A CA 1
ATOM 2770 C C . TYR A 1 365 ? -0.143 -10.847 11.636 1.00 76.38 365 TYR A C 1
ATOM 2772 O O . TYR A 1 365 ? -0.914 -10.670 12.577 1.00 76.38 365 TYR A O 1
ATOM 2780 N N . LYS A 1 366 ? 1.028 -10.205 11.579 1.00 82.06 366 LYS A N 1
ATOM 2781 C CA . LYS A 1 366 ? 1.479 -9.280 12.640 1.00 82.06 366 LYS A CA 1
ATOM 2782 C C . LYS A 1 366 ? 0.570 -8.060 12.853 1.00 82.06 366 LYS A C 1
ATOM 2784 O O . LYS A 1 366 ? 0.597 -7.439 13.912 1.00 82.06 366 LYS A O 1
ATOM 2789 N N . MET A 1 367 ? -0.264 -7.735 11.865 1.00 87.44 367 MET A N 1
ATOM 2790 C CA . MET A 1 367 ? -1.169 -6.587 11.883 1.00 87.44 367 MET A CA 1
ATOM 2791 C C . MET A 1 367 ? -2.369 -6.793 12.804 1.00 87.44 367 MET A C 1
ATOM 2793 O O . MET A 1 367 ? -3.365 -7.394 12.402 1.00 87.44 367 MET A O 1
ATOM 2797 N N . ILE A 1 368 ? -2.299 -6.241 14.017 1.00 90.94 368 ILE A N 1
ATOM 2798 C CA . ILE A 1 368 ? -3.354 -6.343 15.032 1.00 90.94 368 ILE A CA 1
ATOM 2799 C C . ILE A 1 368 ? -4.623 -5.576 14.649 1.00 90.94 368 ILE A C 1
ATOM 2801 O O . ILE A 1 368 ? -5.712 -5.950 15.060 1.00 90.94 368 ILE A O 1
ATOM 2805 N N . ASN A 1 369 ? -4.512 -4.516 13.845 1.00 90.00 369 ASN A N 1
ATOM 2806 C CA . ASN A 1 369 ? -5.657 -3.675 13.499 1.00 90.00 369 ASN A CA 1
ATOM 2807 C C . ASN A 1 369 ? -6.584 -4.296 12.446 1.00 90.00 369 ASN A C 1
ATOM 2809 O O . ASN A 1 369 ? -7.750 -3.923 12.383 1.00 90.00 369 ASN A O 1
ATOM 2813 N N . THR A 1 370 ? -6.083 -5.233 11.635 1.00 86.50 370 THR A N 1
ATOM 2814 C CA . THR A 1 370 ? -6.851 -5.878 10.558 1.00 86.50 370 THR A CA 1
ATOM 2815 C C . THR A 1 370 ? -8.115 -6.548 11.096 1.00 86.50 370 THR A C 1
ATOM 2817 O O . THR A 1 370 ? -9.167 -6.440 10.475 1.00 86.50 370 THR A O 1
ATOM 2820 N N . ASP A 1 371 ? -8.022 -7.178 12.270 1.00 88.25 371 ASP A N 1
ATOM 2821 C CA . ASP A 1 371 ? -9.145 -7.869 12.905 1.00 88.25 371 ASP A CA 1
ATOM 2822 C C . ASP A 1 371 ? -10.340 -6.931 13.143 1.00 88.25 371 ASP A C 1
ATOM 2824 O O . ASP A 1 371 ? -11.469 -7.317 12.867 1.00 88.25 371 ASP A O 1
ATOM 2828 N N . TYR A 1 372 ? -10.077 -5.695 13.579 1.00 94.12 372 TYR A N 1
ATOM 2829 C CA . TYR A 1 372 ? -11.084 -4.725 14.029 1.00 94.12 372 TYR A CA 1
ATOM 2830 C C . TYR A 1 372 ? -11.750 -3.920 12.900 1.00 94.12 372 TYR A C 1
ATOM 2832 O O . TYR A 1 372 ? -12.689 -3.165 13.134 1.00 94.12 372 TYR A O 1
ATOM 2840 N N . PHE A 1 373 ? -11.260 -4.019 11.660 1.00 92.69 373 PHE A N 1
ATOM 2841 C CA . PHE A 1 373 ? -11.958 -3.411 10.518 1.00 92.69 373 PHE A CA 1
ATOM 2842 C C . PHE A 1 373 ? -13.085 -4.301 9.996 1.00 92.69 373 PHE A C 1
ATOM 2844 O O . PHE A 1 373 ? -14.034 -3.800 9.388 1.00 92.69 373 PHE A O 1
ATOM 2851 N N . LEU A 1 374 ? -12.971 -5.617 10.192 1.00 92.12 374 LEU A N 1
ATOM 2852 C CA . LEU A 1 374 ? -13.839 -6.584 9.539 1.00 92.12 374 LEU A CA 1
ATOM 2853 C C . LEU A 1 374 ? -15.294 -6.475 10.036 1.00 92.12 374 LEU A C 1
ATOM 2855 O O . LEU A 1 374 ? -16.161 -6.252 9.190 1.00 92.12 374 LEU A O 1
ATOM 2859 N N . PRO A 1 375 ? -15.611 -6.562 11.342 1.00 95.44 375 PRO A N 1
ATOM 2860 C CA . PRO A 1 375 ? -16.978 -6.372 11.832 1.00 95.44 375 PRO A CA 1
ATOM 2861 C C . PRO A 1 375 ? -17.603 -5.041 11.408 1.00 95.44 375 PRO A C 1
ATOM 2863 O O . PRO A 1 375 ? -18.762 -5.024 10.989 1.00 95.44 375 PRO A O 1
ATOM 2866 N N . VAL A 1 376 ? -16.837 -3.944 11.423 1.00 95.94 376 VAL A N 1
ATOM 2867 C CA . VAL A 1 376 ? -17.316 -2.633 10.950 1.00 95.94 376 VAL A CA 1
ATOM 2868 C C . VAL A 1 376 ? -17.724 -2.696 9.476 1.00 95.94 376 VAL A C 1
ATOM 2870 O O . VAL A 1 376 ? -18.828 -2.275 9.123 1.00 95.94 376 VAL A O 1
ATOM 2873 N N . LEU A 1 377 ? -16.887 -3.294 8.623 1.00 92.94 377 LEU A N 1
ATOM 2874 C CA . LEU A 1 377 ? -17.192 -3.485 7.206 1.00 92.94 377 LEU A CA 1
ATOM 2875 C C . LEU A 1 377 ? -18.395 -4.419 6.982 1.00 92.94 377 LEU A C 1
ATOM 2877 O O . LEU A 1 377 ? -19.206 -4.178 6.085 1.00 92.94 377 LEU A O 1
ATOM 2881 N N . LEU A 1 378 ? -18.544 -5.470 7.795 1.00 93.75 378 LEU A N 1
ATOM 2882 C CA . LEU A 1 378 ? -19.692 -6.380 7.726 1.00 93.75 378 LEU A CA 1
ATOM 2883 C C . LEU A 1 378 ? -21.002 -5.664 8.071 1.00 93.75 378 LEU A C 1
ATOM 2885 O O . LEU A 1 378 ? -22.003 -5.900 7.398 1.00 93.75 378 LEU A O 1
ATOM 2889 N N . VAL A 1 379 ? -21.016 -4.779 9.072 1.00 95.44 379 VAL A N 1
ATOM 2890 C CA . VAL A 1 379 ? -22.196 -3.952 9.377 1.00 95.44 379 VAL A CA 1
ATOM 2891 C C . VAL A 1 379 ? -22.514 -3.027 8.211 1.00 95.44 379 VAL A C 1
ATOM 2893 O O . VAL A 1 379 ? -23.666 -2.948 7.776 1.00 95.44 379 VAL A O 1
ATOM 2896 N N . ASP A 1 380 ? -21.507 -2.330 7.696 1.00 91.81 380 ASP A N 1
ATOM 2897 C CA . ASP A 1 380 ? -21.699 -1.354 6.632 1.00 91.81 380 ASP A CA 1
ATOM 2898 C C . ASP A 1 380 ? -22.304 -2.006 5.379 1.00 91.81 380 ASP A C 1
ATOM 2900 O O . ASP A 1 380 ? -23.362 -1.601 4.886 1.00 91.81 380 ASP A O 1
ATOM 2904 N N . TYR A 1 381 ? -21.746 -3.145 4.963 1.00 89.69 381 TYR A N 1
ATOM 2905 C CA . TYR A 1 381 ? -22.244 -3.847 3.791 1.00 89.69 381 TYR A CA 1
ATOM 2906 C C . TYR A 1 381 ? -23.484 -4.710 4.051 1.00 89.69 381 TYR A C 1
ATOM 2908 O O . TYR A 1 381 ? -24.466 -4.625 3.317 1.00 89.69 381 TYR A O 1
ATOM 2916 N N . PHE A 1 382 ? -23.481 -5.580 5.059 1.00 93.94 382 PHE A N 1
ATOM 2917 C CA . PHE A 1 382 ? -24.559 -6.557 5.228 1.00 93.94 382 PHE A CA 1
ATOM 2918 C C . PHE A 1 382 ? -25.729 -6.072 6.073 1.00 93.94 382 PHE A C 1
ATOM 2920 O O . PHE A 1 382 ? -26.770 -6.724 6.043 1.00 93.94 382 PHE A O 1
ATOM 2927 N N . ILE A 1 383 ? -25.607 -4.949 6.787 1.00 93.94 383 ILE A N 1
ATOM 2928 C CA . ILE A 1 383 ? -26.715 -4.369 7.557 1.00 93.94 383 ILE A CA 1
ATOM 2929 C C . ILE A 1 383 ? -27.184 -3.054 6.945 1.00 93.94 383 ILE A C 1
ATOM 2931 O O . ILE A 1 383 ? -28.387 -2.907 6.734 1.00 93.94 383 ILE A O 1
ATOM 2935 N N . LYS A 1 384 ? -26.297 -2.101 6.632 1.00 91.00 384 LYS A N 1
ATOM 2936 C CA . LYS A 1 384 ? -26.718 -0.769 6.153 1.00 91.00 384 LYS A CA 1
ATOM 2937 C C . LYS A 1 384 ? -27.009 -0.739 4.652 1.00 91.00 384 LYS A C 1
ATOM 2939 O O . LYS A 1 384 ? -27.998 -0.127 4.235 1.00 91.00 384 LYS A O 1
ATOM 2944 N N . ASN A 1 385 ? -26.244 -1.469 3.846 1.00 86.81 385 ASN A N 1
ATOM 2945 C CA . ASN A 1 385 ? -26.414 -1.499 2.395 1.00 86.81 385 ASN A CA 1
ATOM 2946 C C . ASN A 1 385 ? -27.511 -2.491 1.938 1.00 86.81 385 ASN A C 1
ATOM 2948 O O . ASN A 1 385 ? -27.520 -3.668 2.298 1.00 86.81 385 ASN A O 1
ATOM 2952 N N . ALA A 1 386 ? -28.457 -2.029 1.110 1.00 87.56 386 ALA A N 1
ATOM 2953 C CA . ALA A 1 386 ? -29.592 -2.844 0.656 1.00 87.56 386 ALA A CA 1
ATOM 2954 C C . ALA A 1 386 ? -29.185 -4.030 -0.232 1.00 87.56 386 ALA A C 1
ATOM 2956 O O . ALA A 1 386 ? -29.749 -5.119 -0.103 1.00 87.56 386 ALA A O 1
ATOM 2957 N N . VAL A 1 387 ? -28.197 -3.829 -1.107 1.00 84.00 387 VAL A N 1
ATOM 2958 C CA . VAL A 1 387 ? -27.679 -4.886 -1.983 1.00 84.00 387 VAL A CA 1
ATOM 2959 C C . VAL A 1 387 ? -26.940 -5.922 -1.146 1.00 84.00 387 VAL A C 1
ATOM 2961 O O . VAL A 1 387 ? -27.206 -7.116 -1.279 1.00 84.00 387 VAL A O 1
ATOM 2964 N N . GLY A 1 388 ? -26.074 -5.477 -0.232 1.00 86.06 388 GLY A N 1
ATOM 2965 C CA . GLY A 1 388 ? -25.363 -6.374 0.676 1.00 86.06 388 GLY A CA 1
ATOM 2966 C C . GLY A 1 388 ? -26.314 -7.207 1.538 1.00 86.06 388 GLY A C 1
ATOM 2967 O O . GLY A 1 388 ? -26.189 -8.431 1.535 1.00 86.06 388 GLY A O 1
ATOM 2968 N N . ARG A 1 389 ? -27.340 -6.597 2.155 1.00 91.00 389 ARG A N 1
ATOM 2969 C CA . ARG A 1 389 ? -28.395 -7.320 2.901 1.00 91.00 389 ARG A CA 1
ATOM 2970 C C . ARG A 1 389 ? -28.981 -8.495 2.116 1.00 91.00 389 ARG A C 1
ATOM 2972 O O . ARG A 1 389 ? -29.091 -9.594 2.652 1.00 91.00 389 ARG A O 1
ATOM 2979 N N . SER A 1 390 ? -29.324 -8.285 0.841 1.00 88.69 390 SER A N 1
ATOM 2980 C CA . SER A 1 390 ? -29.911 -9.338 -0.006 1.00 88.69 390 SER A CA 1
ATOM 2981 C C . SER A 1 390 ? -28.950 -10.494 -0.311 1.00 88.69 390 SER A C 1
ATOM 2983 O O . SER A 1 390 ? -29.392 -11.614 -0.549 1.00 88.69 390 SER A O 1
ATOM 2985 N N . ARG A 1 391 ? -27.637 -10.237 -0.261 1.00 87.81 391 ARG A N 1
ATOM 2986 C CA . ARG A 1 391 ? -26.573 -11.196 -0.586 1.00 87.81 391 ARG A CA 1
ATOM 2987 C C . ARG A 1 391 ? -25.970 -11.888 0.640 1.00 87.81 391 ARG A C 1
ATOM 2989 O O . ARG A 1 391 ? -25.209 -12.838 0.478 1.00 87.81 391 ARG A O 1
ATOM 2996 N N . ALA A 1 392 ? -26.281 -11.424 1.852 1.00 89.31 392 ALA A N 1
ATOM 2997 C CA . ALA A 1 392 ? -25.619 -11.857 3.083 1.00 89.31 392 ALA A CA 1
ATOM 2998 C C . ALA A 1 392 ? -25.718 -13.374 3.317 1.00 89.31 392 ALA A C 1
ATOM 3000 O O . ALA A 1 392 ? -24.707 -14.018 3.580 1.00 89.31 392 ALA A O 1
ATOM 3001 N N . SER A 1 393 ? -26.914 -13.959 3.180 1.00 89.81 393 SER A N 1
ATOM 3002 C CA . SER A 1 393 ? -27.134 -15.382 3.486 1.00 89.81 393 SER A CA 1
ATOM 3003 C C . SER A 1 393 ? -26.315 -16.310 2.590 1.00 89.81 393 SER A C 1
ATOM 3005 O O . SER A 1 393 ? -25.644 -17.212 3.085 1.00 89.81 393 SER A O 1
ATOM 3007 N N . GLU A 1 394 ? -26.370 -16.099 1.274 1.00 88.62 394 GLU A N 1
ATOM 3008 C CA . GLU A 1 394 ? -25.620 -16.910 0.313 1.00 88.62 394 GLU A CA 1
ATOM 3009 C C . GLU A 1 394 ? -24.118 -16.718 0.513 1.00 88.62 394 GLU A C 1
ATOM 3011 O O . GLU A 1 394 ? -23.368 -17.686 0.629 1.00 88.62 394 GLU A O 1
ATOM 3016 N N . PHE A 1 395 ? -23.685 -15.466 0.643 1.00 86.88 395 PHE A N 1
ATOM 3017 C CA . PHE A 1 395 ? -22.285 -15.131 0.836 1.00 86.88 395 PHE A CA 1
ATOM 3018 C C . PHE A 1 395 ? -21.682 -15.792 2.077 1.00 86.88 395 PHE A C 1
ATOM 3020 O O . PHE A 1 395 ? -20.634 -16.424 1.991 1.00 86.88 395 PHE A O 1
ATOM 3027 N N . LEU A 1 396 ? -22.350 -15.683 3.226 1.00 89.69 396 LEU A N 1
ATOM 3028 C CA . LEU A 1 396 ? -21.858 -16.230 4.489 1.00 89.69 396 LEU A CA 1
ATOM 3029 C C . LEU A 1 396 ? -21.839 -17.765 4.503 1.00 89.69 396 LEU A C 1
ATOM 3031 O O . LEU A 1 396 ? -21.125 -18.351 5.315 1.00 89.69 396 LEU A O 1
ATOM 3035 N N . SER A 1 397 ? -22.589 -18.411 3.604 1.00 91.62 397 SER A N 1
ATOM 3036 C CA . SER A 1 397 ? -22.585 -19.868 3.428 1.00 91.62 397 SER A CA 1
ATOM 3037 C C . SER A 1 397 ? -21.424 -20.388 2.570 1.00 91.62 397 SER A C 1
ATOM 3039 O O . SER A 1 397 ? -21.157 -21.591 2.582 1.00 91.62 397 SER A O 1
ATOM 3041 N N . LYS A 1 398 ? -20.711 -19.502 1.855 1.00 88.00 398 LYS A N 1
ATOM 3042 C CA . LYS A 1 398 ? -19.535 -19.875 1.058 1.00 88.00 398 LYS A CA 1
ATOM 3043 C C . LYS A 1 398 ? -18.432 -20.410 1.965 1.00 88.00 398 LYS A C 1
ATOM 3045 O O . LYS A 1 398 ? -18.223 -19.909 3.072 1.00 88.00 398 LYS A O 1
ATOM 3050 N N . ARG A 1 399 ? -17.733 -21.438 1.483 1.00 85.81 399 ARG A N 1
ATOM 3051 C CA . ARG A 1 399 ? -16.618 -22.081 2.184 1.00 85.81 399 ARG A CA 1
ATOM 3052 C C . ARG A 1 399 ? -15.294 -21.499 1.720 1.00 85.81 399 ARG A C 1
ATOM 3054 O O . ARG A 1 399 ? -15.115 -21.244 0.532 1.00 85.81 399 ARG A O 1
ATOM 3061 N N . ALA A 1 400 ? -14.374 -21.305 2.656 1.00 80.12 400 ALA A N 1
ATOM 3062 C CA . ALA A 1 400 ? -13.019 -20.887 2.343 1.00 80.12 400 ALA A CA 1
ATOM 3063 C C . ALA A 1 400 ? -12.231 -22.017 1.665 1.00 80.12 400 ALA A C 1
ATOM 3065 O O . ALA A 1 400 ? -12.209 -23.153 2.141 1.00 80.12 400 ALA A O 1
ATOM 3066 N N . THR A 1 401 ? -11.562 -21.669 0.567 1.00 75.94 401 THR A N 1
ATOM 3067 C CA . THR A 1 401 ? -10.769 -22.582 -0.273 1.00 75.94 401 THR A CA 1
ATOM 3068 C C . THR A 1 401 ? -9.277 -22.265 -0.263 1.00 75.94 401 THR A C 1
ATOM 3070 O O . THR A 1 401 ? -8.471 -23.156 -0.505 1.00 75.94 401 THR A O 1
ATOM 3073 N N . GLU A 1 402 ? -8.911 -21.017 0.044 1.00 68.69 402 GLU A N 1
ATOM 3074 C CA . GLU A 1 402 ? -7.563 -20.489 -0.203 1.00 68.69 402 GLU A CA 1
ATOM 3075 C C . GLU A 1 402 ? -6.579 -20.763 0.939 1.00 68.69 402 GLU A C 1
ATOM 3077 O O . GLU A 1 402 ? -5.488 -21.284 0.718 1.00 68.69 402 GLU A O 1
ATOM 3082 N N . ASN A 1 403 ? -6.958 -20.421 2.177 1.00 70.00 403 ASN A N 1
ATOM 3083 C CA . ASN A 1 403 ? -6.099 -20.609 3.342 1.00 70.00 403 ASN A CA 1
ATOM 3084 C C . ASN A 1 403 ? -6.302 -22.021 3.920 1.00 70.00 403 ASN A C 1
ATOM 3086 O O . ASN A 1 403 ? -7.393 -22.306 4.426 1.00 70.00 403 ASN A O 1
ATOM 3090 N N . PRO A 1 404 ? -5.266 -22.883 3.934 1.00 68.44 404 PRO A N 1
ATOM 3091 C CA . PRO A 1 404 ? -5.379 -24.246 4.449 1.00 68.44 404 PRO A CA 1
ATOM 3092 C C . PRO A 1 404 ? -5.852 -24.325 5.904 1.00 68.44 404 PRO A C 1
ATOM 3094 O O . PRO A 1 404 ? -6.558 -25.263 6.264 1.00 68.44 404 PRO A O 1
ATOM 3097 N N . ALA A 1 405 ? -5.503 -23.336 6.736 1.00 67.69 405 ALA A N 1
ATOM 3098 C CA . ALA A 1 405 ? -5.912 -23.285 8.141 1.00 67.69 405 ALA A CA 1
ATOM 3099 C C . ALA A 1 405 ? -7.421 -23.037 8.321 1.00 67.69 405 ALA A C 1
ATOM 3101 O O . ALA A 1 405 ? -7.972 -23.354 9.371 1.00 67.69 405 ALA A O 1
ATOM 3102 N N . ASN A 1 406 ? -8.077 -22.495 7.293 1.00 74.94 406 ASN A N 1
ATOM 3103 C CA . ASN A 1 406 ? -9.493 -22.131 7.292 1.00 74.94 406 ASN A CA 1
ATOM 3104 C C . ASN A 1 406 ? -10.321 -23.014 6.351 1.00 74.94 406 ASN A C 1
ATOM 3106 O O . ASN A 1 406 ? -11.498 -22.731 6.130 1.00 74.94 406 ASN A O 1
ATOM 3110 N N . TYR A 1 407 ? -9.709 -24.039 5.754 1.00 77.19 407 TYR A N 1
ATOM 3111 C CA . TYR A 1 407 ? -10.326 -24.834 4.700 1.00 77.19 407 TYR A CA 1
ATOM 3112 C C . TYR A 1 407 ? -11.668 -25.420 5.154 1.00 77.19 407 TYR A C 1
ATOM 3114 O O . TYR A 1 407 ? -11.793 -25.914 6.275 1.00 77.19 407 TYR A O 1
ATOM 3122 N N . GLU A 1 408 ? -12.674 -25.342 4.282 1.00 83.56 408 GLU A N 1
ATOM 3123 C CA . GLU A 1 408 ? -14.060 -25.775 4.520 1.00 83.56 408 GLU A CA 1
ATOM 3124 C C . GLU A 1 408 ? -14.846 -24.988 5.582 1.00 83.56 408 GLU A C 1
ATOM 3126 O O . GLU A 1 408 ? -16.061 -25.192 5.680 1.00 83.56 408 GLU A O 1
ATOM 3131 N N . LEU A 1 409 ? -14.233 -24.062 6.330 1.00 85.56 409 LEU A N 1
ATOM 3132 C CA . LEU A 1 409 ? -14.986 -23.157 7.197 1.00 85.56 409 LEU A CA 1
ATOM 3133 C C . LEU A 1 409 ? -15.824 -22.207 6.346 1.00 85.56 409 LEU A C 1
ATOM 3135 O O . LEU A 1 409 ? -15.367 -21.643 5.349 1.00 85.56 409 LEU A O 1
ATOM 3139 N N . THR A 1 410 ? -17.074 -22.020 6.756 1.00 90.12 410 THR A N 1
ATOM 3140 C CA . THR A 1 410 ? -17.943 -21.021 6.139 1.00 90.12 410 THR A CA 1
ATOM 3141 C C . THR A 1 410 ? -17.491 -19.616 6.515 1.00 90.12 410 THR A C 1
ATOM 3143 O O . THR A 1 410 ? -16.986 -19.377 7.613 1.00 90.12 410 THR A O 1
ATOM 3146 N N . TYR A 1 411 ? -17.740 -18.651 5.640 1.00 88.12 411 TYR A N 1
ATOM 3147 C CA . TYR A 1 411 ? -17.496 -17.233 5.909 1.00 88.12 411 TYR A CA 1
ATOM 3148 C C . TYR A 1 411 ? -18.213 -16.729 7.165 1.00 88.12 411 TYR A C 1
ATOM 3150 O O . TYR A 1 411 ? -17.684 -15.879 7.878 1.00 88.12 411 TYR A O 1
ATOM 3158 N N . ARG A 1 412 ? -19.367 -17.315 7.497 1.00 91.31 412 ARG A N 1
ATOM 3159 C CA . ARG A 1 412 ? -20.049 -17.098 8.775 1.00 91.31 412 ARG A CA 1
ATOM 3160 C C . ARG A 1 412 ? -19.224 -17.535 9.983 1.00 91.31 412 ARG A C 1
ATOM 3162 O O . ARG A 1 412 ? -19.112 -16.783 10.944 1.00 91.31 412 ARG A O 1
ATOM 3169 N N . GLN A 1 413 ? -18.668 -18.745 9.938 1.00 91.19 413 GLN A N 1
ATOM 3170 C CA . GLN A 1 413 ? -17.832 -19.281 11.016 1.00 91.19 413 GLN A CA 1
ATOM 3171 C C . GLN A 1 413 ? -16.549 -18.469 11.167 1.00 91.19 413 GLN A C 1
ATOM 3173 O O . GLN A 1 413 ? -16.121 -18.210 12.283 1.00 91.19 413 GLN A O 1
ATOM 3178 N N . LEU A 1 414 ? -15.976 -18.009 10.056 1.00 89.19 414 LEU A N 1
ATOM 3179 C CA . LEU A 1 414 ? -14.821 -17.119 10.074 1.00 89.19 414 LEU A CA 1
ATOM 3180 C C . LEU A 1 414 ? -15.152 -15.780 10.754 1.00 89.19 414 LEU A C 1
ATOM 3182 O O . LEU A 1 414 ? -14.453 -15.368 11.676 1.00 89.19 414 LEU A O 1
ATOM 3186 N N . ALA A 1 415 ? -16.263 -15.140 10.380 1.00 91.44 415 ALA A N 1
ATOM 3187 C CA . ALA A 1 415 ? -16.717 -13.916 11.042 1.00 91.44 415 ALA A CA 1
ATOM 3188 C C . ALA A 1 415 ? -16.963 -14.120 12.550 1.00 91.44 415 ALA A C 1
ATOM 3190 O O . ALA A 1 415 ? -16.598 -13.260 13.347 1.00 91.44 415 ALA A O 1
ATOM 3191 N N . LEU A 1 416 ? -17.530 -15.268 12.945 1.00 94.31 416 LEU A N 1
ATOM 3192 C CA . LEU A 1 416 ? -17.725 -15.625 14.352 1.00 94.31 416 LEU A CA 1
ATOM 3193 C C . LEU A 1 416 ? -16.389 -15.769 15.097 1.00 94.31 416 LEU A C 1
ATOM 3195 O O . LEU A 1 416 ? -16.219 -15.144 16.137 1.00 94.31 416 LEU A O 1
ATOM 3199 N N . LEU A 1 417 ? -15.422 -16.512 14.550 1.00 92.19 417 LEU A N 1
ATOM 3200 C CA . LEU A 1 417 ? -14.098 -16.694 15.164 1.00 92.19 417 LEU A CA 1
ATOM 3201 C C . LEU A 1 417 ? -13.360 -15.360 15.363 1.00 92.19 417 LEU A C 1
ATOM 3203 O O . LEU A 1 417 ? -12.696 -15.149 16.379 1.00 92.19 417 LEU A O 1
ATOM 3207 N N . ASN A 1 418 ? -13.477 -14.441 14.401 1.00 92.94 418 ASN A N 1
ATOM 3208 C CA . ASN A 1 418 ? -12.916 -13.098 14.526 1.00 92.94 418 ASN A CA 1
ATOM 3209 C C . ASN A 1 418 ? -13.624 -12.293 15.636 1.00 92.94 418 ASN A C 1
ATOM 3211 O O . ASN A 1 418 ? -12.943 -11.703 16.476 1.00 92.94 418 ASN A O 1
ATOM 3215 N N . ALA A 1 419 ? -14.957 -12.340 15.714 1.00 96.75 419 ALA A N 1
ATOM 3216 C CA . ALA A 1 419 ? -15.711 -11.682 16.782 1.00 96.75 419 ALA A CA 1
ATOM 3217 C C . ALA A 1 419 ? -15.396 -12.264 18.175 1.00 96.75 419 ALA A C 1
ATOM 3219 O O . ALA A 1 419 ? -15.180 -11.502 19.114 1.00 96.75 419 ALA A O 1
ATOM 3220 N N . GLU A 1 420 ? -15.277 -13.590 18.318 1.00 97.31 420 GLU A N 1
ATOM 3221 C CA . GLU A 1 420 ? -14.858 -14.249 19.568 1.00 97.31 420 GLU A CA 1
ATOM 3222 C C . GLU A 1 420 ? -13.482 -13.756 20.027 1.00 97.31 420 GLU A C 1
ATOM 3224 O O . GLU A 1 420 ? -13.290 -13.420 21.198 1.00 97.31 420 GLU A O 1
ATOM 3229 N N . LYS A 1 421 ? -12.523 -13.664 19.099 1.00 95.25 421 LYS A N 1
ATOM 3230 C CA . LYS A 1 421 ? -11.181 -13.143 19.376 1.00 95.25 421 LYS A CA 1
ATOM 3231 C C . LYS A 1 421 ? -11.237 -11.712 19.911 1.00 95.25 421 LYS A C 1
ATOM 3233 O O . LYS A 1 421 ? -10.577 -11.415 20.907 1.00 95.25 421 LYS A O 1
ATOM 3238 N N . ILE A 1 422 ? -12.029 -10.842 19.287 1.00 97.56 422 ILE A N 1
ATOM 3239 C CA . ILE A 1 422 ? -12.143 -9.434 19.684 1.00 97.56 422 ILE A CA 1
ATOM 3240 C C . ILE A 1 422 ? -12.873 -9.290 21.022 1.00 97.56 422 ILE A C 1
ATOM 3242 O O . ILE A 1 422 ? -12.401 -8.559 21.897 1.00 97.56 422 ILE A O 1
ATOM 3246 N N . MET A 1 423 ? -13.967 -10.023 21.234 1.00 98.38 423 MET A N 1
ATOM 3247 C CA . MET A 1 423 ? -14.690 -10.040 22.509 1.00 98.38 423 MET A CA 1
ATOM 3248 C C . MET A 1 423 ? -13.791 -10.514 23.658 1.00 98.38 423 MET A C 1
ATOM 3250 O O . MET A 1 423 ? -13.771 -9.890 24.717 1.00 98.38 423 MET A O 1
ATOM 3254 N N . ASN A 1 424 ? -12.980 -11.552 23.438 1.00 97.94 424 ASN A N 1
ATOM 3255 C CA . ASN A 1 424 ? -12.036 -12.052 24.438 1.00 97.94 424 ASN A CA 1
ATOM 3256 C C . ASN A 1 424 ? -10.885 -11.073 24.713 1.00 97.94 424 ASN A C 1
ATOM 3258 O O . ASN A 1 424 ? -10.544 -10.847 25.873 1.00 97.94 424 ASN A O 1
ATOM 3262 N N . ALA A 1 425 ? -10.294 -10.481 23.671 1.00 97.31 425 ALA A N 1
ATOM 3263 C CA . ALA A 1 425 ? -9.186 -9.535 23.817 1.00 97.31 425 ALA A CA 1
ATOM 3264 C C . ALA A 1 425 ? -9.609 -8.227 24.502 1.00 97.31 425 ALA A C 1
ATOM 3266 O O . ALA A 1 425 ? -8.822 -7.620 25.221 1.00 97.31 425 ALA A O 1
ATOM 3267 N N . SER A 1 426 ? -10.851 -7.792 24.286 1.00 98.38 426 SER A N 1
ATOM 3268 C CA . SER A 1 426 ? -11.368 -6.518 24.795 1.00 98.38 426 SER A CA 1
ATOM 3269 C C . SER A 1 426 ? -11.984 -6.609 26.198 1.00 98.38 426 SER A C 1
ATOM 3271 O O . SER A 1 426 ? -12.093 -5.590 26.889 1.00 98.38 426 SER A O 1
ATOM 3273 N N . ALA A 1 427 ? -12.366 -7.813 26.639 1.00 98.62 427 ALA A N 1
ATOM 3274 C CA . ALA A 1 427 ? -13.019 -8.044 27.925 1.00 98.62 427 ALA A CA 1
ATOM 3275 C C . ALA A 1 427 ? -12.214 -7.567 29.153 1.00 98.62 427 ALA A C 1
ATOM 3277 O O . ALA A 1 427 ? -12.822 -6.928 30.017 1.00 98.62 427 ALA A O 1
ATOM 3278 N N . PRO A 1 428 ? -10.885 -7.801 29.273 1.00 98.75 428 PRO A N 1
ATOM 3279 C CA . PRO A 1 428 ? -10.121 -7.374 30.450 1.00 98.75 428 PRO A CA 1
ATOM 3280 C C . PRO A 1 428 ? -10.165 -5.867 30.706 1.00 98.75 428 PRO A C 1
ATOM 3282 O O . PRO A 1 428 ? -10.191 -5.444 31.857 1.00 98.75 428 PRO A O 1
ATOM 3285 N N . PHE A 1 429 ? -10.226 -5.048 29.655 1.00 98.81 429 PHE A N 1
ATOM 3286 C CA . PHE A 1 429 ? -10.359 -3.600 29.809 1.00 98.81 429 PHE A CA 1
ATOM 3287 C C . PHE A 1 429 ? -11.777 -3.182 30.208 1.00 98.81 429 PHE A C 1
ATOM 3289 O O . PHE A 1 429 ? -11.966 -2.157 30.858 1.00 98.81 429 PHE A O 1
ATOM 3296 N N . ALA A 1 430 ? -12.788 -3.963 29.825 1.00 98.44 430 ALA A N 1
ATOM 3297 C CA . ALA A 1 430 ? -14.191 -3.626 30.031 1.00 98.44 430 ALA A CA 1
ATOM 3298 C C . ALA A 1 430 ? -14.742 -4.029 31.413 1.00 98.44 430 ALA A C 1
ATOM 3300 O O . ALA A 1 430 ? -15.792 -3.531 31.825 1.00 98.44 430 ALA A O 1
ATOM 3301 N N . VAL A 1 431 ? -14.067 -4.919 32.151 1.00 97.56 431 VAL A N 1
ATOM 3302 C CA . VAL A 1 431 ? -14.497 -5.298 33.509 1.00 97.56 431 VAL A CA 1
ATOM 3303 C C . VAL A 1 431 ? -14.284 -4.163 34.515 1.00 97.56 431 VAL A C 1
ATOM 3305 O O . VAL A 1 431 ? -13.452 -3.278 34.329 1.00 97.56 431 VAL A O 1
ATOM 3308 N N . SER A 1 432 ? -15.031 -4.177 35.622 1.00 96.69 432 SER A N 1
ATOM 3309 C CA . SER A 1 432 ? -14.884 -3.170 36.681 1.00 96.69 432 SER A CA 1
ATOM 3310 C C . SER A 1 432 ? -13.460 -3.163 37.249 1.00 96.69 432 SER A C 1
ATOM 3312 O O . SER A 1 432 ? -12.968 -4.199 37.696 1.00 96.69 432 SER A O 1
ATOM 3314 N N . GLY A 1 433 ? -12.798 -2.001 37.215 1.00 96.69 433 GLY A N 1
ATOM 3315 C CA . GLY A 1 433 ? -11.399 -1.851 37.634 1.00 96.69 433 GLY A CA 1
ATOM 3316 C C . GLY A 1 433 ? -10.374 -2.356 36.612 1.00 96.69 433 GLY A C 1
ATOM 3317 O O . GLY A 1 433 ? -9.182 -2.347 36.901 1.00 96.69 433 GLY A O 1
ATOM 3318 N N . GLY A 1 434 ? -10.825 -2.788 35.431 1.00 98.00 434 GLY A N 1
ATOM 3319 C CA . GLY A 1 434 ? -9.990 -3.300 34.347 1.00 98.00 434 GLY A CA 1
ATOM 3320 C C . GLY A 1 434 ? -9.401 -2.228 33.430 1.00 98.00 434 GLY A C 1
ATOM 3321 O O . GLY A 1 434 ? -8.577 -2.562 32.586 1.00 98.00 434 GLY A O 1
ATOM 3322 N N . GLN A 1 435 ? -9.780 -0.956 33.590 1.00 98.44 435 GLN A N 1
ATOM 3323 C CA . GLN A 1 435 ? -9.332 0.168 32.757 1.00 98.44 435 GLN A CA 1
ATOM 3324 C C . GLN A 1 435 ? -7.881 0.556 33.091 1.00 98.44 435 GLN A C 1
ATOM 3326 O O . GLN A 1 435 ? -7.616 1.625 33.638 1.00 98.44 435 GLN A O 1
ATOM 3331 N N . THR A 1 436 ? -6.935 -0.342 32.819 1.00 98.44 436 THR A N 1
ATOM 3332 C CA . THR A 1 436 ? -5.500 -0.168 33.066 1.00 98.44 436 THR A CA 1
ATOM 3333 C C . THR A 1 436 ? -4.715 -0.259 31.762 1.00 98.44 436 THR A C 1
ATOM 3335 O O . THR A 1 436 ? -5.200 -0.800 30.766 1.00 98.44 436 THR A O 1
ATOM 3338 N N . LYS A 1 437 ? -3.477 0.250 31.770 1.00 98.12 437 LYS A N 1
ATOM 3339 C CA . LYS A 1 437 ? -2.590 0.231 30.599 1.00 98.12 437 LYS A CA 1
ATOM 3340 C C . LYS A 1 437 ? -2.323 -1.197 30.109 1.00 98.12 437 LYS A C 1
ATOM 3342 O O . LYS A 1 437 ? -2.242 -1.437 28.911 1.00 98.12 437 LYS A O 1
ATOM 3347 N N . GLU A 1 438 ? -2.201 -2.146 31.030 1.00 97.75 438 GLU A N 1
ATOM 3348 C CA . GLU A 1 438 ? -1.903 -3.552 30.740 1.00 97.75 438 GLU A CA 1
ATOM 3349 C C . GLU A 1 438 ? -3.028 -4.226 29.950 1.00 97.75 438 GLU A C 1
ATOM 3351 O O . GLU A 1 438 ? -2.746 -5.090 29.127 1.00 97.75 438 GLU A O 1
ATOM 3356 N N . ASN A 1 439 ? -4.274 -3.795 30.159 1.00 98.56 439 ASN A N 1
ATOM 3357 C CA . ASN A 1 439 ? -5.453 -4.351 29.499 1.00 98.56 439 ASN A CA 1
ATOM 3358 C C . ASN A 1 439 ? -5.804 -3.658 28.172 1.00 98.56 439 ASN A C 1
ATOM 3360 O O . ASN A 1 439 ? -6.773 -4.052 27.525 1.00 98.56 439 ASN A O 1
ATOM 3364 N N . LEU A 1 440 ? -5.045 -2.638 27.756 1.00 98.69 440 LEU A N 1
ATOM 3365 C CA . LEU A 1 440 ? -5.121 -2.113 26.391 1.00 98.69 440 LEU A CA 1
ATOM 3366 C C . LEU A 1 440 ? -4.650 -3.178 25.384 1.00 98.69 440 LEU A C 1
ATOM 3368 O O . LEU A 1 440 ? -4.050 -4.181 25.754 1.00 98.69 440 LEU A O 1
ATOM 3372 N N . ILE A 1 441 ? -4.908 -2.971 24.096 1.00 98.12 441 ILE A N 1
ATOM 3373 C CA . ILE A 1 441 ? -4.397 -3.811 23.012 1.00 98.12 441 ILE A CA 1
ATOM 3374 C C . ILE A 1 441 ? -2.960 -3.402 22.682 1.00 98.12 441 ILE A C 1
ATOM 3376 O O . ILE A 1 441 ? -2.688 -2.249 22.328 1.00 98.12 441 ILE A O 1
ATOM 3380 N N . HIS A 1 442 ? -2.053 -4.374 22.760 1.00 97.12 442 HIS A N 1
ATOM 3381 C CA . HIS A 1 442 ? -0.629 -4.224 22.459 1.00 97.12 442 HIS A CA 1
ATOM 3382 C C . HIS A 1 442 ? -0.312 -4.820 21.090 1.00 97.12 442 HIS A C 1
ATOM 3384 O O . HIS A 1 442 ? -0.999 -5.728 20.613 1.00 97.12 442 HIS A O 1
ATOM 3390 N N . LEU A 1 443 ? 0.778 -4.357 20.479 1.00 94.62 443 LEU A N 1
ATOM 3391 C CA . LEU A 1 443 ? 1.435 -5.106 19.413 1.00 94.62 443 LEU A CA 1
ATOM 3392 C C . LEU A 1 443 ? 1.801 -6.506 19.921 1.00 94.62 443 LEU A C 1
ATOM 3394 O O . LEU A 1 443 ? 2.096 -6.692 21.107 1.00 94.62 443 LEU A O 1
ATOM 3398 N N . ARG A 1 444 ? 1.802 -7.482 19.008 1.00 90.81 444 ARG A N 1
ATOM 3399 C CA . ARG A 1 444 ? 2.212 -8.854 19.324 1.00 90.81 444 ARG A CA 1
ATOM 3400 C C . ARG A 1 444 ? 3.631 -8.865 19.890 1.00 90.81 444 ARG A C 1
ATOM 3402 O O . ARG A 1 444 ? 4.433 -7.978 19.598 1.00 90.81 444 ARG A O 1
ATOM 3409 N N . GLU A 1 445 ? 3.922 -9.867 20.713 1.00 87.75 445 GLU A N 1
ATOM 3410 C CA . GLU A 1 445 ? 5.267 -10.013 21.258 1.00 87.75 445 GLU A CA 1
ATOM 3411 C C . GLU A 1 445 ? 6.297 -10.143 20.132 1.00 87.75 445 GLU A C 1
ATOM 3413 O O . GLU A 1 445 ? 5.996 -10.719 19.088 1.00 87.75 445 GLU A O 1
ATOM 3418 N N . ASP A 1 446 ? 7.474 -9.552 20.337 1.00 86.81 446 ASP A N 1
ATOM 3419 C CA . ASP A 1 446 ? 8.583 -9.491 19.373 1.00 86.81 446 ASP A CA 1
ATOM 3420 C C . ASP A 1 446 ? 8.305 -8.755 18.042 1.00 86.81 446 ASP A C 1
ATOM 3422 O O . ASP A 1 446 ? 9.227 -8.556 17.246 1.00 86.81 446 ASP A O 1
ATOM 3426 N N . GLU A 1 447 ? 7.084 -8.264 17.809 1.00 88.62 447 GLU A N 1
ATOM 3427 C CA . GLU A 1 447 ? 6.751 -7.465 16.630 1.00 88.62 447 GLU A CA 1
ATOM 3428 C C . GLU A 1 447 ? 7.017 -5.971 16.864 1.00 88.62 447 GLU A C 1
ATOM 3430 O O . GLU A 1 447 ? 6.601 -5.370 17.857 1.00 88.62 447 GLU A O 1
ATOM 3435 N N . ILE A 1 448 ? 7.704 -5.346 15.904 1.00 86.25 448 ILE A N 1
ATOM 3436 C CA . ILE A 1 448 ? 8.050 -3.909 15.924 1.00 86.25 448 ILE A CA 1
ATOM 3437 C C . ILE A 1 448 ? 7.141 -3.064 15.020 1.00 86.25 448 ILE A C 1
ATOM 3439 O O . ILE A 1 448 ? 7.300 -1.849 14.923 1.00 86.25 448 ILE A O 1
ATOM 3443 N N . VAL A 1 449 ? 6.204 -3.722 14.337 1.00 86.38 449 VAL A N 1
ATOM 3444 C CA . VAL A 1 449 ? 5.140 -3.143 13.513 1.00 86.38 449 VAL A CA 1
ATOM 3445 C C . VAL A 1 449 ? 3.858 -3.935 13.760 1.00 86.38 449 VAL A C 1
ATOM 3447 O O . VAL A 1 449 ? 3.915 -5.095 14.154 1.00 86.38 449 VAL A O 1
ATOM 3450 N N . GLY A 1 450 ? 2.691 -3.348 13.506 1.00 86.62 450 GLY A N 1
ATOM 3451 C CA . GLY A 1 450 ? 1.438 -4.102 13.635 1.00 86.62 450 GLY A CA 1
ATOM 3452 C C . GLY A 1 450 ? 0.160 -3.291 13.473 1.00 86.62 450 GLY A C 1
ATOM 3453 O O . GLY A 1 450 ? -0.918 -3.779 13.794 1.00 86.62 450 GLY A O 1
ATOM 3454 N N . GLU A 1 451 ? 0.247 -2.064 12.969 1.00 90.56 451 GLU A N 1
ATOM 3455 C CA . GLU A 1 451 ? -0.920 -1.242 12.661 1.00 90.56 451 GLU A CA 1
ATOM 3456 C C . GLU A 1 451 ? -0.778 -0.573 11.282 1.00 90.56 451 GLU A C 1
ATOM 3458 O O . GLU A 1 451 ? 0.102 -0.925 10.495 1.00 90.56 451 GLU A O 1
ATOM 3463 N N . TRP A 1 452 ? -1.704 0.320 10.934 1.00 88.44 452 TRP A N 1
ATOM 3464 C CA . TRP A 1 452 ? -1.866 0.883 9.595 1.00 88.44 452 TRP A CA 1
ATOM 3465 C C . TRP A 1 452 ? -0.659 1.663 9.074 1.00 88.44 452 TRP A C 1
ATOM 3467 O O . TRP A 1 452 ? -0.476 1.699 7.861 1.00 88.44 452 TRP A O 1
ATOM 3477 N N . ARG A 1 453 ? 0.191 2.228 9.942 1.00 86.88 453 ARG A N 1
ATOM 3478 C CA . ARG A 1 453 ? 1.415 2.919 9.504 1.00 86.88 453 ARG A CA 1
ATOM 3479 C C . ARG A 1 453 ? 2.473 1.965 8.962 1.00 86.88 453 ARG A C 1
ATOM 3481 O O . ARG A 1 453 ? 3.367 2.433 8.263 1.00 86.88 453 ARG A O 1
ATOM 3488 N N . ASP A 1 454 ? 2.392 0.673 9.306 1.00 82.44 454 ASP A N 1
ATOM 3489 C CA . ASP A 1 454 ? 3.204 -0.424 8.750 1.00 82.44 454 ASP A CA 1
ATOM 3490 C C . ASP A 1 454 ? 4.696 -0.078 8.590 1.00 82.44 454 ASP A C 1
ATOM 3492 O O . ASP A 1 454 ? 5.320 -0.284 7.549 1.00 82.44 454 ASP A O 1
ATOM 3496 N N . SER A 1 455 ? 5.263 0.548 9.621 1.00 84.06 455 SER A N 1
ATOM 3497 C CA . SER A 1 455 ? 6.605 1.121 9.571 1.00 84.06 455 SER A CA 1
ATOM 3498 C C . SER A 1 455 ? 7.319 0.923 10.896 1.00 84.06 455 SER A C 1
ATOM 3500 O O . SER A 1 455 ? 6.770 1.246 11.949 1.00 84.06 455 SER A O 1
ATOM 3502 N N . THR A 1 456 ? 8.570 0.452 10.837 1.00 82.06 456 THR A N 1
ATOM 3503 C CA . THR A 1 456 ? 9.428 0.166 12.002 1.00 82.06 456 THR A CA 1
ATOM 3504 C C . THR A 1 456 ? 9.485 1.316 13.007 1.00 82.06 456 THR A C 1
ATOM 3506 O O . THR A 1 456 ? 9.554 1.097 14.211 1.00 82.06 456 THR A O 1
ATOM 3509 N N . TYR A 1 457 ? 9.459 2.556 12.516 1.00 87.00 457 TYR A N 1
ATOM 3510 C CA . TYR A 1 457 ? 9.522 3.758 13.349 1.00 87.00 457 TYR A CA 1
ATOM 3511 C C . TYR A 1 457 ? 8.208 4.540 13.355 1.00 87.00 457 TYR A C 1
ATOM 3513 O O . TYR A 1 457 ? 8.138 5.603 13.968 1.00 87.00 457 TYR A O 1
ATOM 3521 N N . GLY A 1 458 ? 7.166 4.011 12.704 1.00 88.94 458 GLY A N 1
ATOM 3522 C CA . GLY A 1 458 ? 5.867 4.659 12.551 1.00 88.94 458 GLY A CA 1
ATOM 3523 C C . GLY A 1 458 ? 5.226 5.031 13.884 1.00 88.94 458 GLY A C 1
ATOM 3524 O O . GLY A 1 458 ? 4.613 6.086 13.959 1.00 88.94 458 GLY A O 1
ATOM 3525 N N . LEU A 1 459 ? 5.446 4.228 14.931 1.00 93.25 459 LEU A N 1
ATOM 3526 C CA . LEU A 1 459 ? 4.961 4.462 16.298 1.00 93.25 459 LEU A CA 1
ATOM 3527 C C . LEU A 1 459 ? 6.029 5.023 17.249 1.00 93.25 459 LEU A C 1
ATOM 3529 O O . LEU A 1 459 ? 5.825 5.031 18.459 1.00 93.25 459 LEU A O 1
ATOM 3533 N N . GLY A 1 460 ? 7.207 5.421 16.757 1.00 92.38 460 GLY A N 1
ATOM 3534 C CA . GLY A 1 460 ? 8.324 5.817 17.626 1.00 92.38 460 GLY A CA 1
ATOM 3535 C C . GLY A 1 460 ? 8.786 4.702 18.581 1.00 92.38 460 GLY A C 1
ATOM 3536 O O . GLY A 1 460 ? 9.285 4.989 19.669 1.00 92.38 460 GLY A O 1
ATOM 3537 N N . GLY A 1 461 ? 8.586 3.437 18.190 1.00 92.81 461 GLY A N 1
ATOM 3538 C CA . GLY A 1 461 ? 8.831 2.246 19.012 1.00 92.81 461 GLY A CA 1
ATOM 3539 C C . GLY A 1 461 ? 7.734 1.916 20.025 1.00 92.81 461 GLY A C 1
ATOM 3540 O O . GLY A 1 461 ? 7.928 1.014 20.829 1.00 92.81 461 GLY A O 1
ATOM 3541 N N . GLY A 1 462 ? 6.614 2.647 20.021 1.00 95.25 462 GLY A N 1
ATOM 3542 C CA . GLY A 1 462 ? 5.485 2.380 20.909 1.00 95.25 462 GLY A CA 1
ATOM 3543 C C . GLY A 1 462 ? 4.863 1.005 20.676 1.00 95.25 462 GLY A C 1
ATOM 3544 O O . GLY A 1 462 ? 4.745 0.554 19.536 1.00 95.25 462 GLY A O 1
ATOM 3545 N N . ARG A 1 463 ? 4.441 0.355 21.763 1.00 95.44 463 ARG A N 1
ATOM 3546 C CA . ARG A 1 463 ? 3.835 -0.989 21.752 1.00 95.44 463 ARG A CA 1
ATOM 3547 C C . ARG A 1 463 ? 2.318 -0.972 21.934 1.00 95.44 463 ARG A C 1
ATOM 3549 O O . ARG A 1 463 ? 1.682 -1.987 21.676 1.00 95.44 463 ARG A O 1
ATOM 3556 N N . ILE A 1 464 ? 1.735 0.158 22.337 1.00 97.69 464 ILE A N 1
ATOM 3557 C CA . ILE A 1 464 ? 0.289 0.311 22.570 1.00 97.69 464 ILE A CA 1
ATOM 3558 C C . ILE A 1 464 ? -0.227 1.451 21.680 1.00 97.69 464 ILE A C 1
ATOM 3560 O O . ILE A 1 464 ? -0.067 2.617 22.051 1.00 97.69 464 ILE A O 1
ATOM 3564 N N . PRO A 1 465 ? -0.779 1.160 20.487 1.00 96.94 465 PRO A N 1
ATOM 3565 C CA . PRO A 1 465 ? -1.145 2.192 19.514 1.00 96.94 465 PRO A CA 1
ATOM 3566 C C . PRO A 1 465 ? -2.420 2.955 19.896 1.00 96.94 465 PRO A C 1
ATOM 3568 O O . PRO A 1 465 ? -3.405 2.338 20.312 1.00 96.94 465 PRO A O 1
ATOM 3571 N N . TYR A 1 466 ? -2.431 4.277 19.687 1.00 97.31 466 TYR A N 1
ATOM 3572 C CA . TYR A 1 466 ? -3.608 5.130 19.901 1.00 97.31 466 TYR A CA 1
ATOM 3573 C C . TYR A 1 466 ? -4.809 4.665 19.072 1.00 97.31 466 TYR A C 1
ATOM 3575 O O . TYR A 1 466 ? -5.844 4.308 19.623 1.00 97.31 466 TYR A O 1
ATOM 3583 N N . ASN A 1 467 ? -4.650 4.598 17.748 1.00 95.38 467 ASN A N 1
ATOM 3584 C CA . ASN A 1 467 ? -5.724 4.325 16.791 1.00 95.38 467 ASN A CA 1
ATOM 3585 C C . ASN A 1 467 ? -6.483 3.016 17.073 1.00 95.38 467 ASN A C 1
ATOM 3587 O O . ASN A 1 467 ? -7.707 2.964 16.957 1.00 95.38 467 ASN A O 1
ATOM 3591 N N . VAL A 1 468 ? -5.768 1.953 17.451 1.00 96.94 468 VAL A N 1
ATOM 3592 C CA . VAL A 1 468 ? -6.386 0.657 17.754 1.00 96.94 468 VAL A CA 1
ATOM 3593 C C . VAL A 1 468 ? -7.251 0.775 19.003 1.00 96.94 468 VAL A C 1
ATOM 3595 O O . VAL A 1 468 ? -8.419 0.402 18.982 1.00 96.94 468 VAL A O 1
ATOM 3598 N N . ASN A 1 469 ? -6.692 1.343 20.068 1.00 98.06 469 ASN A N 1
ATOM 3599 C CA . ASN A 1 469 ? -7.315 1.366 21.386 1.00 98.06 469 ASN A CA 1
ATOM 3600 C C . ASN A 1 469 ? -8.434 2.399 21.522 1.00 98.06 469 ASN A C 1
ATOM 3602 O O . ASN A 1 469 ? -9.411 2.151 22.223 1.00 98.06 469 ASN A O 1
ATOM 3606 N N . THR A 1 470 ? -8.300 3.553 20.867 1.00 96.75 470 THR A N 1
ATOM 3607 C CA . THR A 1 470 ? -9.228 4.678 21.033 1.00 96.75 470 THR A CA 1
ATOM 3608 C C . THR A 1 470 ? -10.223 4.811 19.886 1.00 96.75 470 THR A C 1
ATOM 3610 O O . THR A 1 470 ? -11.209 5.523 20.043 1.00 96.75 470 THR A O 1
ATOM 3613 N N . ALA A 1 471 ? -10.020 4.143 18.747 1.00 95.81 471 ALA A N 1
ATOM 3614 C CA . ALA A 1 471 ? -10.954 4.205 17.621 1.00 95.81 471 ALA A CA 1
ATOM 3615 C C . ALA A 1 471 ? -11.462 2.823 17.203 1.00 95.81 471 ALA A C 1
ATOM 3617 O O . ALA A 1 471 ? -12.670 2.599 17.197 1.00 95.81 471 ALA A O 1
ATOM 3618 N N . LEU A 1 472 ? -10.565 1.890 16.878 1.00 97.19 472 LEU A N 1
ATOM 3619 C CA . LEU A 1 472 ? -10.965 0.630 16.245 1.00 97.19 472 LEU A CA 1
ATOM 3620 C C . LEU A 1 472 ? -11.654 -0.339 17.208 1.00 97.19 472 LEU A C 1
ATOM 3622 O O . LEU A 1 472 ? -12.734 -0.818 16.890 1.00 97.19 472 LEU A O 1
ATOM 3626 N N . VAL A 1 473 ? -11.084 -0.596 18.389 1.00 98.38 473 VAL A N 1
ATOM 3627 C CA . VAL A 1 473 ? -11.689 -1.492 19.393 1.00 98.38 473 VAL A CA 1
ATOM 3628 C C . VAL A 1 473 ? -13.124 -1.079 19.755 1.00 98.38 473 VAL A C 1
ATOM 3630 O O . VAL A 1 473 ? -14.016 -1.920 19.642 1.00 98.38 473 VAL A O 1
ATOM 3633 N N . PRO A 1 474 ? -13.408 0.175 20.165 1.00 97.88 474 PRO A N 1
ATOM 3634 C CA . PRO A 1 474 ? -14.781 0.563 20.481 1.00 97.88 474 PRO A CA 1
ATOM 3635 C C . PRO A 1 474 ? -15.721 0.478 19.270 1.00 97.88 474 PRO A C 1
ATOM 3637 O O . PRO A 1 474 ? -16.838 -0.021 19.409 1.00 97.88 474 PRO A O 1
ATOM 3640 N N . ALA A 1 475 ? -15.278 0.898 18.080 1.00 97.69 475 ALA A N 1
ATOM 3641 C CA . ALA A 1 475 ? -16.094 0.841 16.866 1.00 97.69 475 ALA A CA 1
ATOM 3642 C C . ALA A 1 475 ? -16.456 -0.596 16.477 1.00 97.69 475 ALA A C 1
ATOM 3644 O O . ALA A 1 475 ? -17.600 -0.889 16.122 1.00 97.69 475 ALA A O 1
ATOM 3645 N N . ASP A 1 476 ? -15.490 -1.498 16.597 1.00 97.69 476 ASP A N 1
ATOM 3646 C CA . ASP A 1 476 ? -15.667 -2.914 16.339 1.00 97.69 476 ASP A CA 1
ATOM 3647 C C . ASP A 1 476 ? -16.648 -3.556 17.324 1.00 97.69 476 ASP A C 1
ATOM 3649 O O . ASP A 1 476 ? -17.583 -4.240 16.920 1.00 97.69 476 ASP A O 1
ATOM 3653 N N . LEU A 1 477 ? -16.534 -3.242 18.615 1.00 98.69 477 LEU A N 1
ATOM 3654 C CA . LEU A 1 477 ? -17.466 -3.724 19.635 1.00 98.69 477 LEU A CA 1
ATOM 3655 C C . LEU A 1 477 ? -18.902 -3.228 19.400 1.00 98.69 477 LEU A C 1
ATOM 3657 O O . LEU A 1 477 ? -19.860 -3.989 19.574 1.00 98.69 477 LEU A O 1
ATOM 3661 N N . ARG A 1 478 ? -19.082 -1.978 18.942 1.00 98.38 478 ARG A N 1
ATOM 3662 C CA . ARG A 1 478 ? -20.395 -1.497 18.471 1.00 98.38 478 ARG A CA 1
ATOM 3663 C C . ARG A 1 478 ? -20.882 -2.329 17.281 1.00 98.38 478 ARG A C 1
ATOM 3665 O O . ARG A 1 478 ? -22.061 -2.688 17.237 1.00 98.38 478 ARG A O 1
ATOM 3672 N N . ALA A 1 479 ? -19.991 -2.651 16.344 1.00 98.31 479 ALA A N 1
ATOM 3673 C CA . ALA A 1 479 ? -20.314 -3.434 15.160 1.00 98.31 479 ALA A CA 1
ATOM 3674 C C . ALA A 1 479 ? -20.687 -4.889 15.494 1.00 98.31 479 ALA A C 1
ATOM 3676 O O . ALA A 1 479 ? -21.707 -5.374 15.005 1.00 98.31 479 ALA A O 1
ATOM 3677 N N . ILE A 1 480 ? -19.953 -5.558 16.389 1.00 98.75 480 ILE A N 1
ATOM 3678 C CA . ILE A 1 480 ? -20.292 -6.890 16.913 1.00 98.75 480 ILE A CA 1
ATOM 3679 C C . ILE A 1 480 ? -21.674 -6.867 17.572 1.00 98.75 480 ILE A C 1
ATOM 3681 O O . ILE A 1 480 ? -22.486 -7.754 17.310 1.00 98.75 480 ILE A O 1
ATOM 3685 N N . GLY A 1 481 ? -21.983 -5.833 18.363 1.00 98.62 481 GLY A N 1
ATOM 3686 C CA . GLY A 1 481 ? -23.311 -5.664 18.956 1.00 98.62 481 GLY A CA 1
ATOM 3687 C C . GLY A 1 481 ? -24.428 -5.594 17.905 1.00 98.62 481 GLY A C 1
ATOM 3688 O O . GLY A 1 481 ? -25.439 -6.286 18.027 1.00 98.62 481 GLY A O 1
ATOM 3689 N N . ALA A 1 482 ? -24.226 -4.820 16.834 1.00 98.38 482 ALA A N 1
ATOM 3690 C CA . ALA A 1 482 ? -25.179 -4.717 15.726 1.00 98.38 482 ALA A CA 1
ATOM 3691 C C . ALA A 1 482 ? -25.309 -6.024 14.918 1.00 98.38 482 ALA A C 1
ATOM 3693 O O . ALA A 1 482 ? -26.413 -6.408 14.530 1.00 98.38 482 ALA A O 1
ATOM 3694 N N . LEU A 1 483 ? -24.203 -6.736 14.684 1.00 98.19 483 LEU A N 1
ATOM 3695 C CA . LEU A 1 483 ? -24.196 -8.040 14.011 1.00 98.19 483 LEU A CA 1
ATOM 3696 C C . LEU A 1 483 ? -24.938 -9.103 14.835 1.00 98.19 483 LEU A C 1
ATOM 3698 O O . LEU A 1 483 ? -25.745 -9.856 14.284 1.00 98.19 483 LEU A O 1
ATOM 3702 N N . ALA A 1 484 ? -24.713 -9.142 16.150 1.00 98.19 484 ALA A N 1
ATOM 3703 C CA . ALA A 1 484 ? -25.418 -10.040 17.061 1.00 98.19 484 ALA A CA 1
ATOM 3704 C C . ALA A 1 484 ? -26.930 -9.751 17.081 1.00 98.19 484 ALA A C 1
ATOM 3706 O O . ALA A 1 484 ? -27.729 -10.679 16.962 1.00 98.19 484 ALA A O 1
ATOM 3707 N N . GLU A 1 485 ? -27.330 -8.475 17.137 1.00 98.12 485 GLU A N 1
ATOM 3708 C CA . GLU A 1 485 ? -28.735 -8.053 17.028 1.00 98.12 485 GLU A CA 1
ATOM 3709 C C . GLU A 1 485 ? -29.384 -8.496 15.707 1.00 98.12 485 GLU A C 1
ATOM 3711 O O . GLU A 1 485 ? -30.530 -8.943 15.692 1.00 98.12 485 GLU A O 1
ATOM 3716 N N . ALA A 1 486 ? -28.631 -8.436 14.606 1.00 96.62 486 ALA A N 1
ATOM 3717 C CA . ALA A 1 486 ? -29.063 -8.896 13.289 1.00 96.62 486 ALA A CA 1
ATOM 3718 C C . ALA A 1 486 ? -29.020 -10.431 13.113 1.00 96.62 486 ALA A C 1
ATOM 3720 O O . ALA A 1 486 ? -29.333 -10.932 12.032 1.00 96.62 486 ALA A O 1
ATOM 3721 N N . GLY A 1 487 ? -28.635 -11.193 14.143 1.00 95.75 487 GLY A N 1
ATOM 3722 C CA . GLY A 1 487 ? -28.619 -12.658 14.117 1.00 95.75 487 GLY A CA 1
ATOM 3723 C C . GLY A 1 487 ? -27.419 -13.275 13.392 1.00 95.75 487 GLY A C 1
ATOM 3724 O O . GLY A 1 487 ? -27.481 -14.438 12.989 1.00 95.75 487 GLY A O 1
ATOM 3725 N N . PHE A 1 488 ? -26.313 -12.541 13.225 1.00 95.31 488 PHE A N 1
ATOM 3726 C CA . PHE A 1 488 ? -25.079 -13.083 12.636 1.00 95.31 488 PHE A CA 1
ATOM 3727 C C . PHE A 1 488 ? -24.368 -14.067 13.575 1.00 95.31 488 PHE A C 1
ATOM 3729 O O . PHE A 1 488 ? -23.662 -14.946 13.088 1.00 95.31 488 PHE A O 1
ATOM 3736 N N . PHE A 1 489 ? -24.627 -13.994 14.886 1.00 96.06 489 PHE A N 1
ATOM 3737 C CA . PHE A 1 489 ? -24.026 -14.849 15.921 1.00 96.06 489 PHE A CA 1
ATOM 3738 C C . PHE A 1 489 ? -25.107 -15.467 16.845 1.00 96.06 489 PHE A C 1
ATOM 3740 O O . PHE A 1 489 ? -25.238 -15.063 17.996 1.00 96.06 489 PHE A O 1
ATOM 3747 N N . PRO A 1 490 ? -25.947 -16.408 16.367 1.00 95.62 490 PRO A N 1
ATOM 3748 C CA . PRO A 1 490 ? -26.983 -17.091 17.144 1.00 95.62 490 PRO A CA 1
ATOM 3749 C C . PRO A 1 490 ? -26.417 -17.924 18.296 1.00 95.62 490 PRO A C 1
ATOM 3751 O O . PRO A 1 490 ? -27.159 -18.260 19.212 1.00 95.62 490 PRO A O 1
ATOM 3754 N N . GLU A 1 491 ? -25.127 -18.251 18.252 1.00 96.31 491 GLU A N 1
ATOM 3755 C CA . GLU A 1 491 ? -24.370 -18.856 19.343 1.00 96.31 491 GLU A CA 1
ATOM 3756 C C . GLU A 1 491 ? -24.150 -17.871 20.508 1.00 96.31 491 GLU A C 1
ATOM 3758 O O . GLU A 1 491 ? -24.031 -18.309 21.650 1.00 96.31 491 GLU A O 1
ATOM 3763 N N . HIS A 1 492 ? -24.168 -16.560 20.224 1.00 97.50 492 HIS A N 1
ATOM 3764 C CA . HIS A 1 492 ? -23.912 -15.464 21.165 1.00 97.50 492 HIS A CA 1
ATOM 3765 C C . HIS A 1 492 ? -24.945 -14.320 21.066 1.00 97.50 492 HIS A C 1
ATOM 3767 O O . HIS A 1 492 ? -24.590 -13.164 20.798 1.00 97.50 492 HIS A O 1
ATOM 3773 N N . PRO A 1 493 ? -26.249 -14.584 21.276 1.00 96.69 493 PRO A N 1
ATOM 3774 C CA . PRO A 1 493 ? -27.276 -13.542 21.206 1.00 96.69 493 PRO A CA 1
ATOM 3775 C C . PRO A 1 493 ? -27.078 -12.440 22.263 1.00 96.69 493 PRO A C 1
ATOM 3777 O O . PRO A 1 493 ? -27.506 -11.300 22.072 1.00 96.69 493 PRO A O 1
ATOM 3780 N N . GLU A 1 494 ? -26.409 -12.751 23.376 1.00 98.25 494 GLU A N 1
ATOM 3781 C CA . GLU A 1 494 ? -26.082 -11.809 24.445 1.00 98.25 494 GLU A CA 1
ATOM 3782 C C . GLU A 1 494 ? -25.105 -10.711 24.010 1.00 98.25 494 GLU A C 1
ATOM 3784 O O . GLU A 1 494 ? -25.079 -9.637 24.620 1.00 98.25 494 GLU A O 1
ATOM 3789 N N . TRP A 1 495 ? -24.319 -10.934 22.951 1.00 98.50 495 TRP A N 1
ATOM 3790 C CA . TRP A 1 495 ? -23.340 -9.954 22.481 1.00 98.50 495 TRP A CA 1
ATOM 3791 C C . TRP A 1 495 ? -23.962 -8.662 21.971 1.00 98.50 495 TRP A C 1
ATOM 3793 O O . TRP A 1 495 ? -23.279 -7.641 22.020 1.00 98.50 495 TRP A O 1
ATOM 3803 N N . ASN A 1 496 ? -25.249 -8.652 21.599 1.00 97.69 496 ASN A N 1
ATOM 3804 C CA . ASN A 1 496 ? -25.954 -7.402 21.300 1.00 97.69 496 ASN A CA 1
ATOM 3805 C C . ASN A 1 496 ? -25.769 -6.392 22.444 1.00 97.69 496 ASN A C 1
ATOM 3807 O O . ASN A 1 496 ? -25.348 -5.261 22.214 1.00 97.69 496 ASN A O 1
ATOM 3811 N N . GLN A 1 497 ? -25.990 -6.814 23.692 1.00 98.31 497 GLN A N 1
ATOM 3812 C CA . GLN A 1 497 ? -25.826 -5.927 24.841 1.00 98.31 497 GLN A CA 1
ATOM 3813 C C . GLN A 1 497 ? -24.389 -5.915 25.369 1.00 98.31 497 GLN A C 1
ATOM 3815 O O . GLN A 1 497 ? -23.861 -4.847 25.679 1.00 98.31 497 GLN A O 1
ATOM 3820 N N . THR A 1 498 ? -23.744 -7.079 25.482 1.00 98.62 498 THR A N 1
ATOM 3821 C CA . THR A 1 498 ? -22.408 -7.182 26.091 1.00 98.62 498 THR A CA 1
ATOM 3822 C C . THR A 1 498 ? -21.361 -6.402 25.299 1.00 98.62 498 THR A C 1
ATOM 3824 O O . THR A 1 498 ? -20.614 -5.630 25.896 1.00 98.62 498 THR A O 1
ATOM 3827 N N . ALA A 1 499 ? -21.346 -6.521 23.966 1.00 98.69 499 ALA A N 1
ATOM 3828 C CA . ALA A 1 499 ? -20.387 -5.802 23.130 1.00 98.69 499 ALA A CA 1
ATOM 3829 C C . ALA A 1 499 ? -20.638 -4.285 23.160 1.00 98.69 499 ALA A C 1
ATOM 3831 O O . ALA A 1 499 ? -19.695 -3.511 23.294 1.00 98.69 499 ALA A O 1
ATOM 3832 N N . ARG A 1 500 ? -21.906 -3.839 23.165 1.00 98.56 500 ARG A N 1
ATOM 3833 C CA . ARG A 1 500 ? -22.257 -2.413 23.332 1.00 98.56 500 ARG A CA 1
ATOM 3834 C C . ARG A 1 500 ? -21.802 -1.854 24.683 1.00 98.56 500 ARG A C 1
ATOM 3836 O O . ARG A 1 500 ? -21.346 -0.715 24.739 1.00 98.56 500 ARG A O 1
ATOM 3843 N N . ASN A 1 501 ? -21.904 -2.643 25.753 1.00 98.44 501 ASN A N 1
ATOM 3844 C CA . ASN A 1 501 ? -21.409 -2.248 27.072 1.00 98.44 501 ASN A CA 1
ATOM 3845 C C . ASN A 1 501 ? -19.880 -2.142 27.083 1.00 98.44 501 ASN A C 1
ATOM 3847 O O . ASN A 1 501 ? -19.346 -1.178 27.624 1.00 98.44 501 ASN A O 1
ATOM 3851 N N . TYR A 1 502 ? -19.178 -3.102 26.471 1.00 98.62 502 TYR A N 1
ATOM 3852 C CA . TYR A 1 502 ? -17.722 -3.032 26.336 1.00 98.62 502 TYR A CA 1
ATOM 3853 C C . TYR A 1 502 ? -17.321 -1.793 25.537 1.00 98.62 502 TYR A C 1
ATOM 3855 O O . TYR A 1 502 ? -16.499 -1.017 26.015 1.00 98.62 502 TYR A O 1
ATOM 3863 N N . ALA A 1 503 ? -17.954 -1.560 24.384 1.00 98.44 503 ALA A N 1
ATOM 3864 C CA . ALA A 1 503 ? -17.703 -0.389 23.552 1.00 98.44 503 ALA A CA 1
ATOM 3865 C C . ALA A 1 503 ? -17.803 0.911 24.358 1.00 98.44 503 ALA A C 1
ATOM 3867 O O . ALA A 1 503 ? -16.877 1.712 24.316 1.00 98.44 503 ALA A O 1
ATOM 3868 N N . GLN A 1 504 ? -18.862 1.075 25.159 1.00 97.69 504 GLN A N 1
ATOM 3869 C CA . GLN A 1 504 ? -19.036 2.255 26.010 1.00 97.69 504 GLN A CA 1
ATOM 3870 C C . GLN A 1 504 ? -17.868 2.442 26.990 1.00 97.69 504 GLN A C 1
ATOM 3872 O O . GLN A 1 504 ? -17.309 3.529 27.092 1.00 97.69 504 GLN A O 1
ATOM 3877 N N . VAL A 1 505 ? -17.444 1.374 27.677 1.00 98.38 505 VAL A N 1
ATOM 3878 C CA . VAL A 1 505 ? -16.312 1.445 28.617 1.00 98.38 505 VAL A CA 1
ATOM 3879 C C . VAL A 1 505 ? -15.019 1.842 27.900 1.00 98.38 505 VAL A C 1
ATOM 3881 O O . VAL A 1 505 ? -14.273 2.679 28.412 1.00 98.38 505 VAL A O 1
ATOM 3884 N N . TRP A 1 506 ? -14.762 1.279 26.718 1.00 98.25 506 TRP A N 1
ATOM 3885 C CA . TRP A 1 506 ? -13.613 1.632 25.883 1.00 98.25 506 TRP A CA 1
ATOM 3886 C C . TRP A 1 506 ? -13.674 3.089 25.402 1.00 98.25 506 TRP A C 1
ATOM 3888 O O . TRP A 1 506 ? -12.673 3.799 25.497 1.00 98.25 506 TRP A O 1
ATOM 3898 N N . GLU A 1 507 ? -14.831 3.564 24.938 1.00 96.62 507 GLU A N 1
ATOM 3899 C CA . GLU A 1 507 ? -15.050 4.949 24.495 1.00 96.62 507 GLU A CA 1
ATOM 3900 C C . GLU A 1 507 ? -14.781 5.964 25.611 1.00 96.62 507 GLU A C 1
ATOM 3902 O O . GLU A 1 507 ? -14.111 6.971 25.358 1.00 96.62 507 GLU A O 1
ATOM 3907 N N . ASP A 1 508 ? -15.247 5.658 26.825 1.00 95.69 508 ASP A N 1
ATOM 3908 C CA . ASP A 1 508 ? -15.169 6.535 27.995 1.00 95.69 508 ASP A CA 1
ATOM 3909 C C . ASP A 1 508 ? -13.778 6.538 28.648 1.00 95.69 508 ASP A C 1
ATOM 3911 O O . ASP A 1 508 ? -13.364 7.544 29.224 1.00 95.69 508 ASP A O 1
ATOM 3915 N N . ASN A 1 509 ? -13.044 5.417 28.589 1.00 97.56 509 ASN A N 1
ATOM 3916 C CA . ASN A 1 509 ? -11.853 5.218 29.424 1.00 97.56 509 ASN A CA 1
ATOM 3917 C C . ASN A 1 509 ? -10.545 4.990 28.657 1.00 97.56 509 ASN A C 1
ATOM 3919 O O . ASN A 1 509 ? -9.497 4.998 29.288 1.00 97.56 509 ASN A O 1
ATOM 3923 N N . SER A 1 510 ? -10.531 4.795 27.338 1.00 97.25 510 SER A N 1
ATOM 3924 C CA . SER A 1 510 ? -9.260 4.568 26.613 1.00 97.25 510 SER A CA 1
ATOM 3925 C C . SER A 1 510 ? -8.475 5.855 26.330 1.00 97.25 510 SER A C 1
ATOM 3927 O O . SER A 1 510 ? -7.245 5.845 26.304 1.00 97.25 510 SER A O 1
ATOM 3929 N N . LEU A 1 511 ? -9.169 6.976 26.125 1.00 95.38 511 LEU A N 1
ATOM 3930 C CA . LEU A 1 511 ? -8.578 8.185 25.547 1.00 95.38 511 LEU A CA 1
ATOM 3931 C C . LEU A 1 511 ? -7.561 8.877 26.472 1.00 95.38 511 LEU A C 1
ATOM 3933 O O . LEU A 1 511 ? -6.508 9.323 26.014 1.00 95.38 511 LEU A O 1
ATOM 3937 N N . HIS A 1 512 ? -7.838 8.904 27.779 1.00 95.75 512 HIS A N 1
ATOM 3938 C CA . HIS A 1 512 ? -7.021 9.621 28.764 1.00 95.75 512 HIS A CA 1
ATOM 3939 C C . HIS A 1 512 ? -5.583 9.087 28.877 1.00 95.75 512 HIS A C 1
ATOM 3941 O O . HIS A 1 512 ? -4.679 9.833 29.247 1.00 95.75 512 HIS A O 1
ATOM 3947 N N . PHE A 1 513 ? -5.338 7.817 28.527 1.00 98.06 513 PHE A N 1
ATOM 3948 C CA . PHE A 1 513 ? -3.991 7.234 28.525 1.00 98.06 513 PHE A CA 1
ATOM 3949 C C . PHE A 1 513 ? -3.038 7.942 27.557 1.00 98.06 513 PHE A C 1
ATOM 3951 O O . PHE A 1 513 ? -1.823 7.911 27.752 1.00 98.06 513 PHE A O 1
ATOM 3958 N N . PHE A 1 514 ? -3.585 8.575 26.519 1.00 97.75 514 PHE A N 1
ATOM 3959 C CA . PHE A 1 514 ? -2.824 9.198 25.446 1.00 97.75 514 PHE A CA 1
ATOM 3960 C C . PHE A 1 514 ? -2.792 10.723 25.549 1.00 97.75 514 PHE A C 1
ATOM 3962 O O . PHE A 1 514 ? -2.193 11.369 24.694 1.00 97.75 514 PHE A O 1
ATOM 3969 N N . GLU A 1 515 ? -3.410 11.325 26.565 1.00 96.31 515 GLU A N 1
ATOM 3970 C CA . GLU A 1 515 ? -3.453 12.778 26.709 1.00 96.31 515 GLU A CA 1
ATOM 3971 C C . GLU A 1 515 ? -2.062 13.375 26.941 1.00 96.31 515 GLU A C 1
ATOM 3973 O O . GLU A 1 515 ? -1.343 13.043 27.886 1.00 96.31 515 GLU A O 1
ATOM 3978 N N . VAL A 1 516 ? -1.695 14.320 26.081 1.00 96.19 516 VAL A N 1
ATOM 3979 C CA . VAL A 1 516 ? -0.522 15.172 26.228 1.00 96.19 516 VAL A CA 1
ATOM 3980 C C . VAL A 1 516 ? -1.003 16.600 26.408 1.00 96.19 516 VAL A C 1
ATOM 3982 O O . VAL A 1 516 ? -1.791 17.107 25.616 1.00 96.19 516 VAL A O 1
ATOM 3985 N N . ASN A 1 517 ? -0.476 17.288 27.414 1.00 96.12 517 ASN A N 1
ATOM 3986 C CA . ASN A 1 517 ? -0.633 18.729 27.543 1.00 96.12 517 ASN A CA 1
ATOM 3987 C C . ASN A 1 517 ? 0.744 19.355 27.741 1.00 96.12 517 ASN A C 1
ATOM 3989 O O . ASN A 1 517 ? 1.335 19.229 28.813 1.00 96.12 517 ASN A O 1
ATOM 3993 N N . VAL A 1 518 ? 1.262 20.010 26.703 1.00 95.88 518 VAL A N 1
ATOM 3994 C CA . VAL A 1 518 ? 2.560 20.690 26.773 1.00 95.88 518 VAL A CA 1
ATOM 3995 C C . VAL A 1 518 ? 2.336 22.126 27.252 1.00 95.88 518 VAL A C 1
ATOM 3997 O O . VAL A 1 518 ? 1.643 22.886 26.566 1.00 95.88 518 VAL A O 1
ATOM 4000 N N . PRO A 1 519 ? 2.899 22.545 28.402 1.00 97.12 519 PRO A N 1
ATOM 4001 C CA . PRO A 1 519 ? 2.810 23.927 28.858 1.00 97.12 519 PRO A CA 1
ATOM 4002 C C . PRO A 1 519 ? 3.361 24.902 27.815 1.00 97.12 519 PRO A C 1
ATOM 4004 O O . PRO A 1 519 ? 4.338 24.603 27.131 1.00 97.12 519 PRO A O 1
ATOM 4007 N N . GLN A 1 520 ? 2.778 26.099 27.733 1.00 97.06 520 GLN A N 1
ATOM 4008 C CA . GLN A 1 520 ? 3.150 27.117 26.741 1.00 97.06 520 GLN A CA 1
ATOM 4009 C C . GLN A 1 520 ? 4.667 27.365 26.677 1.00 97.06 520 GLN A C 1
ATOM 4011 O O . GLN A 1 520 ? 5.242 27.416 25.594 1.00 97.06 520 GLN A O 1
ATOM 4016 N N . SER A 1 521 ? 5.325 27.518 27.830 1.00 97.06 521 SER A N 1
ATOM 4017 C CA . SER A 1 521 ? 6.769 27.763 27.901 1.00 97.06 521 SER A CA 1
ATOM 4018 C C . SER A 1 521 ? 7.588 26.599 27.340 1.00 97.06 521 SER A C 1
ATOM 4020 O O . SER A 1 521 ? 8.525 26.838 26.585 1.00 97.06 521 SER A O 1
ATOM 4022 N N . GLU A 1 522 ? 7.214 25.356 27.655 1.00 96.44 522 GLU A N 1
ATOM 4023 C CA . GLU A 1 522 ? 7.865 24.156 27.118 1.00 96.44 522 GLU A CA 1
ATOM 4024 C C . GLU A 1 522 ? 7.641 24.049 25.607 1.00 96.44 522 GLU A C 1
ATOM 4026 O O . GLU A 1 522 ? 8.599 23.845 24.868 1.00 96.44 522 GLU A O 1
ATOM 4031 N N . ALA A 1 523 ? 6.414 24.273 25.128 1.00 95.38 523 ALA A N 1
ATOM 4032 C CA . ALA A 1 523 ? 6.097 24.250 23.702 1.00 95.38 523 ALA A CA 1
ATOM 4033 C C . ALA A 1 523 ? 6.934 25.276 22.917 1.00 95.38 523 ALA A C 1
ATOM 4035 O O . ALA A 1 523 ? 7.496 24.951 21.870 1.00 95.38 523 ALA A O 1
ATOM 4036 N N . ARG A 1 524 ? 7.089 26.494 23.457 1.00 95.88 524 ARG A N 1
ATOM 4037 C CA . ARG A 1 524 ? 7.963 27.529 22.884 1.00 95.88 524 ARG A CA 1
ATOM 4038 C C . ARG A 1 524 ? 9.415 27.072 22.812 1.00 95.88 524 ARG A C 1
ATOM 4040 O O . ARG A 1 524 ? 10.016 27.138 21.743 1.00 95.88 524 ARG A O 1
ATOM 4047 N N . SER A 1 525 ? 9.946 26.549 23.918 1.00 95.88 525 SER A N 1
ATOM 4048 C CA . SER A 1 525 ? 11.313 26.030 23.970 1.00 95.88 525 SER A CA 1
ATOM 4049 C C . SER A 1 525 ? 11.541 24.863 23.010 1.00 95.88 525 SER A C 1
ATOM 4051 O O . SER A 1 525 ? 12.595 24.799 22.390 1.00 95.88 525 SER A O 1
ATOM 4053 N N . LEU A 1 526 ? 10.573 23.956 22.845 1.00 93.31 526 LEU A N 1
ATOM 4054 C CA . LEU A 1 526 ? 10.674 22.845 21.896 1.00 93.31 526 LEU A CA 1
ATOM 4055 C C . LEU A 1 526 ? 10.777 23.345 20.449 1.00 93.31 526 LEU A C 1
ATOM 4057 O O . LEU A 1 526 ? 11.628 22.857 19.707 1.00 93.31 526 LEU A O 1
ATOM 4061 N N . VAL A 1 527 ? 9.972 24.341 20.062 1.00 92.69 527 VAL A N 1
ATOM 4062 C CA . VAL A 1 527 ? 10.045 24.950 18.721 1.00 92.69 527 VAL A CA 1
ATOM 4063 C C . VAL A 1 527 ? 11.365 25.689 18.514 1.00 92.69 527 VAL A C 1
ATOM 4065 O O . VAL A 1 527 ? 12.013 25.489 17.487 1.00 92.69 527 VAL A O 1
ATOM 4068 N N . ASP A 1 528 ? 11.800 26.491 19.488 1.00 93.31 528 ASP A N 1
ATOM 4069 C CA . ASP A 1 528 ? 13.076 27.213 19.412 1.00 93.31 528 ASP A CA 1
ATOM 4070 C C . ASP A 1 528 ? 14.266 26.250 19.296 1.00 93.31 528 ASP A C 1
ATOM 4072 O O . ASP A 1 528 ? 15.138 26.440 18.447 1.00 93.31 528 ASP A O 1
ATOM 4076 N N . ASN A 1 529 ? 14.277 25.180 20.098 1.00 93.06 529 ASN A N 1
ATOM 4077 C CA . ASN A 1 529 ? 15.313 24.149 20.057 1.00 93.06 529 ASN A CA 1
ATOM 4078 C C . ASN A 1 529 ? 15.309 23.397 18.725 1.00 93.06 529 ASN A C 1
ATOM 4080 O O . ASN A 1 529 ? 16.375 23.172 18.155 1.00 93.06 529 ASN A O 1
ATOM 4084 N N . TYR A 1 530 ? 14.129 23.032 18.210 1.00 90.62 530 TYR A N 1
ATOM 4085 C CA . TYR A 1 530 ? 14.014 22.389 16.905 1.00 90.62 530 TYR A CA 1
ATOM 4086 C C . TYR A 1 530 ? 14.609 23.287 15.819 1.00 90.62 530 TYR A C 1
ATOM 4088 O O . TYR A 1 530 ? 15.526 22.861 15.122 1.00 90.62 530 TYR A O 1
ATOM 4096 N N . VAL A 1 531 ? 14.181 24.549 15.727 1.00 90.56 531 VAL A N 1
ATOM 4097 C CA . VAL A 1 531 ? 14.712 25.502 14.740 1.00 90.56 531 VAL A CA 1
ATOM 4098 C C . VAL A 1 531 ? 16.225 25.687 14.894 1.00 90.56 531 VAL A C 1
ATOM 4100 O O . VAL A 1 531 ? 16.940 25.623 13.900 1.00 90.56 531 VAL A O 1
ATOM 4103 N N . GLY A 1 532 ? 16.728 25.833 16.124 1.00 89.75 532 GLY A N 1
ATOM 4104 C CA . GLY A 1 532 ? 18.160 25.995 16.394 1.00 89.75 532 GLY A CA 1
ATOM 4105 C C . GLY A 1 532 ? 19.016 24.754 16.109 1.00 89.75 532 GLY A C 1
ATOM 4106 O O . GLY A 1 532 ? 20.216 24.884 15.881 1.00 89.75 532 GLY A O 1
ATOM 4107 N N . SER A 1 533 ? 18.419 23.558 16.110 1.00 89.81 533 SER A N 1
ATOM 4108 C CA . SER A 1 533 ? 19.111 22.292 15.822 1.00 89.81 533 SER A CA 1
ATOM 4109 C C . SER A 1 533 ? 19.200 21.949 14.330 1.00 89.81 533 SER A C 1
ATOM 4111 O O . SER A 1 533 ? 19.936 21.036 13.959 1.00 89.81 533 SER A O 1
ATOM 4113 N N . ASN A 1 534 ? 18.467 22.666 13.474 1.00 83.94 534 ASN A N 1
ATOM 4114 C CA . ASN A 1 534 ? 18.400 22.408 12.039 1.00 83.94 534 ASN A CA 1
ATOM 4115 C C . ASN A 1 534 ? 19.273 23.393 11.242 1.00 83.94 534 ASN A C 1
ATOM 4117 O O . ASN A 1 534 ? 19.428 24.553 11.608 1.00 83.94 534 ASN A O 1
ATOM 4121 N N . SER A 1 535 ? 19.812 22.944 10.106 1.00 82.88 535 SER A N 1
ATOM 4122 C CA . SER A 1 535 ? 20.605 23.768 9.174 1.00 82.88 535 SER A CA 1
ATOM 4123 C C . SER A 1 535 ? 19.756 24.581 8.186 1.00 82.88 535 SER A C 1
ATOM 4125 O O . SER A 1 535 ? 20.291 25.357 7.393 1.00 82.88 535 SER A O 1
ATOM 4127 N N . PHE A 1 536 ? 18.435 24.405 8.217 1.00 77.00 536 PHE A N 1
ATOM 4128 C CA . PHE A 1 536 ? 17.492 25.120 7.366 1.00 77.00 536 PHE A CA 1
ATOM 4129 C C . PHE A 1 536 ? 17.209 26.531 7.912 1.00 77.00 536 PHE A C 1
ATOM 4131 O O . PHE A 1 536 ? 17.127 26.711 9.127 1.00 77.00 536 PHE A O 1
ATOM 4138 N N . PRO A 1 537 ? 16.994 27.539 7.045 1.00 78.38 537 PRO A N 1
ATOM 4139 C CA . PRO A 1 537 ? 16.805 28.936 7.442 1.00 78.38 537 PRO A CA 1
ATOM 4140 C C . PRO A 1 537 ? 15.383 29.212 7.968 1.00 78.38 537 PRO A C 1
ATOM 4142 O O . PRO A 1 537 ? 14.713 30.149 7.532 1.00 78.38 537 PRO A O 1
ATOM 4145 N N . PHE A 1 538 ? 14.880 28.382 8.881 1.00 81.50 538 PHE A N 1
ATOM 4146 C CA . PHE A 1 538 ? 13.581 28.602 9.504 1.00 81.50 538 PHE A CA 1
ATOM 4147 C C . PHE A 1 538 ? 13.680 29.728 10.536 1.00 81.50 538 PHE A C 1
ATOM 4149 O O . PHE A 1 538 ? 14.573 29.748 11.379 1.00 81.50 538 PHE A O 1
ATOM 4156 N N . VAL A 1 539 ? 12.736 30.668 10.499 1.00 85.44 539 VAL A N 1
ATOM 4157 C CA . VAL A 1 539 ? 12.567 31.650 11.576 1.00 85.44 539 VAL A CA 1
ATOM 4158 C C . VAL A 1 539 ? 11.650 31.029 12.619 1.00 85.44 539 VAL A C 1
ATOM 4160 O O . VAL A 1 539 ? 10.518 30.664 12.293 1.00 85.44 539 VAL A O 1
ATOM 4163 N N . SER A 1 540 ? 12.113 30.918 13.867 1.00 89.25 540 SER A N 1
ATOM 4164 C CA . SER A 1 540 ? 11.249 30.436 14.946 1.00 89.25 540 SER A CA 1
ATOM 4165 C C . SER A 1 540 ? 10.066 31.380 15.141 1.00 89.25 540 SER A C 1
ATOM 4167 O O . SER A 1 540 ? 10.229 32.591 15.299 1.00 89.25 540 SER A O 1
ATOM 4169 N N . ARG A 1 541 ? 8.865 30.798 15.151 1.00 92.62 541 ARG A N 1
ATOM 4170 C CA . ARG A 1 541 ? 7.606 31.467 15.494 1.00 92.62 541 ARG A CA 1
ATOM 4171 C C . ARG A 1 541 ? 7.051 30.982 16.830 1.00 92.62 541 ARG A C 1
ATOM 4173 O O . ARG A 1 541 ? 5.845 31.001 17.047 1.00 92.62 541 ARG A O 1
ATOM 4180 N N . SER A 1 542 ? 7.921 30.554 17.745 1.00 94.06 542 SER A N 1
ATOM 4181 C CA . SER A 1 542 ? 7.519 30.105 19.084 1.00 94.06 542 SER A CA 1
ATOM 4182 C C . SER A 1 542 ? 6.628 31.128 19.805 1.00 94.06 542 SER A C 1
ATOM 4184 O O . SER A 1 542 ? 5.678 30.753 20.488 1.00 94.06 542 SER A O 1
ATOM 4186 N N . GLN A 1 543 ? 6.846 32.429 19.593 1.00 94.75 543 GLN A N 1
ATOM 4187 C CA . GLN A 1 543 ? 6.029 33.490 20.194 1.00 94.75 543 GLN A CA 1
ATOM 4188 C C . GLN A 1 543 ? 4.539 33.430 19.815 1.00 94.75 543 GLN A C 1
ATOM 4190 O O . GLN A 1 543 ? 3.720 33.883 20.611 1.00 94.75 543 GLN A O 1
ATOM 4195 N N . ASP A 1 544 ? 4.176 32.820 18.681 1.00 95.62 544 ASP A N 1
ATOM 4196 C CA . ASP A 1 544 ? 2.777 32.651 18.256 1.00 95.62 544 ASP A CA 1
ATOM 4197 C C . ASP A 1 544 ? 2.023 31.629 19.137 1.00 95.62 544 ASP A C 1
ATOM 4199 O O . ASP A 1 544 ? 0.791 31.604 19.169 1.00 95.62 544 ASP A O 1
ATOM 4203 N N . ILE A 1 545 ? 2.745 30.803 19.904 1.00 94.50 545 ILE A N 1
ATOM 4204 C CA . ILE A 1 545 ? 2.167 29.839 20.845 1.00 94.50 545 ILE A CA 1
ATOM 4205 C C . ILE A 1 545 ? 1.715 30.590 22.099 1.00 94.50 545 ILE A C 1
ATOM 4207 O O . ILE A 1 545 ? 2.525 30.935 22.965 1.00 94.50 545 ILE A O 1
ATOM 4211 N N . ASN A 1 546 ? 0.412 30.855 22.198 1.00 96.00 546 ASN A N 1
ATOM 4212 C CA . ASN A 1 546 ? -0.184 31.699 23.242 1.00 96.00 546 ASN A CA 1
ATOM 4213 C C . ASN A 1 546 ? -0.847 30.931 24.399 1.00 96.00 546 ASN A C 1
ATOM 4215 O O . ASN A 1 546 ? -1.311 31.548 25.355 1.00 96.00 546 ASN A O 1
ATOM 4219 N N . SER A 1 547 ? -0.868 29.600 24.340 1.00 96.06 547 SER A N 1
ATOM 4220 C CA . SER A 1 547 ? -1.479 28.723 25.345 1.00 96.06 547 SER A CA 1
ATOM 4221 C C . SER A 1 547 ? -0.708 27.409 25.472 1.00 96.06 547 SER A C 1
ATOM 4223 O O . SER A 1 547 ? 0.266 27.183 24.751 1.00 96.06 547 SER A O 1
ATOM 4225 N N . SER A 1 548 ? -1.132 26.535 26.390 1.00 95.69 548 SER A N 1
ATOM 4226 C CA . SER A 1 548 ? -0.695 25.139 26.355 1.00 95.69 548 SER A CA 1
ATOM 4227 C C . SER A 1 548 ? -1.182 24.454 25.073 1.00 95.69 548 SER A C 1
ATOM 4229 O O . SER A 1 548 ? -2.167 24.887 24.466 1.00 95.69 548 SER A O 1
ATOM 4231 N N . ALA A 1 549 ? -0.468 23.409 24.659 1.00 93.19 549 ALA A N 1
ATOM 4232 C CA . ALA A 1 549 ? -0.776 22.613 23.478 1.00 93.19 549 ALA A CA 1
ATOM 4233 C C . ALA A 1 549 ? -1.286 21.224 23.906 1.00 93.19 549 ALA A C 1
ATOM 4235 O O . ALA A 1 549 ? -0.463 20.346 24.193 1.00 93.19 549 ALA A O 1
ATOM 4236 N N . PRO A 1 550 ? -2.616 21.028 23.994 1.00 94.44 550 PRO A N 1
ATOM 4237 C CA . PRO A 1 550 ? -3.204 19.716 24.212 1.00 94.44 550 PRO A CA 1
ATOM 4238 C C . PRO A 1 550 ? -3.242 18.915 22.904 1.00 94.44 550 PRO A C 1
ATOM 4240 O O . PRO A 1 550 ? -3.582 19.456 21.852 1.00 94.44 550 PRO A O 1
ATOM 4243 N N . PHE A 1 551 ? -2.898 17.632 22.964 1.00 94.31 551 PHE A N 1
ATOM 4244 C CA . PHE A 1 551 ? -3.058 16.675 21.866 1.00 94.31 551 PHE A CA 1
ATOM 4245 C C . PHE A 1 551 ? -2.999 15.239 22.397 1.00 94.31 551 PHE A C 1
ATOM 4247 O O . PHE A 1 551 ? -2.611 15.017 23.542 1.00 94.31 551 PHE A O 1
ATOM 4254 N N . TYR A 1 552 ? -3.336 14.256 21.565 1.00 96.06 552 TYR A N 1
ATOM 4255 C CA . TYR A 1 552 ? -3.166 12.845 21.905 1.00 96.06 552 TYR A CA 1
ATOM 4256 C C . TYR A 1 552 ? -1.853 12.308 21.339 1.00 96.06 552 TYR A C 1
ATOM 4258 O O . TYR A 1 552 ? -1.548 12.489 20.158 1.00 96.06 552 TYR A O 1
ATOM 4266 N N . GLY A 1 553 ? -1.050 11.679 22.192 1.00 96.38 553 GLY A N 1
ATOM 4267 C CA . GLY A 1 553 ? 0.170 11.000 21.786 1.00 96.38 553 GLY A CA 1
ATOM 4268 C C . GLY A 1 553 ? -0.130 9.763 20.943 1.00 96.38 553 GLY A C 1
ATOM 4269 O O . GLY A 1 553 ? -1.219 9.199 20.973 1.00 96.38 553 GLY A O 1
ATOM 4270 N N . LEU A 1 554 ? 0.865 9.354 20.168 1.00 96.12 554 LEU A N 1
ATOM 4271 C CA . LEU A 1 554 ? 0.716 8.369 19.102 1.00 96.12 554 LEU A CA 1
ATOM 4272 C C . LEU A 1 554 ? 0.631 6.923 19.613 1.00 96.12 554 LEU A C 1
ATOM 4274 O O . LEU A 1 554 ? -0.085 6.095 19.054 1.00 96.12 554 LEU A O 1
ATOM 4278 N N . ALA A 1 555 ? 1.390 6.613 20.662 1.00 97.00 555 ALA A N 1
ATOM 4279 C CA . ALA A 1 555 ? 1.460 5.290 21.269 1.00 97.00 555 ALA A CA 1
ATOM 4280 C C . ALA A 1 555 ? 2.051 5.369 22.683 1.00 97.00 555 ALA A C 1
ATOM 4282 O O . ALA A 1 555 ? 2.735 6.342 23.011 1.00 97.00 555 ALA A O 1
ATOM 4283 N N . LEU A 1 556 ? 1.835 4.338 23.500 1.00 97.88 556 LEU A N 1
ATOM 4284 C CA . LEU A 1 556 ? 2.506 4.174 24.797 1.00 97.88 556 LEU A CA 1
ATOM 4285 C C . LEU A 1 556 ? 3.731 3.266 24.678 1.00 97.88 556 LEU A C 1
ATOM 4287 O O . LEU A 1 556 ? 3.841 2.478 23.735 1.00 97.88 556 LEU A O 1
ATOM 4291 N N . ASP A 1 557 ? 4.613 3.367 25.673 1.00 95.75 557 ASP A N 1
ATOM 4292 C CA . ASP A 1 557 ? 5.807 2.529 25.838 1.00 95.75 557 ASP A CA 1
ATOM 4293 C C . ASP A 1 557 ? 6.708 2.538 24.589 1.00 95.75 557 ASP A C 1
ATOM 4295 O O . ASP A 1 557 ? 6.980 1.512 23.970 1.00 95.75 557 ASP A O 1
ATOM 4299 N N . GLY A 1 558 ? 7.123 3.743 24.194 1.00 94.19 558 GLY A N 1
ATOM 4300 C CA . GLY A 1 558 ? 7.993 4.001 23.053 1.00 94.19 558 GLY A CA 1
ATOM 4301 C C . GLY A 1 558 ? 9.485 3.867 23.342 1.00 94.19 558 GLY A C 1
ATOM 4302 O O . GLY A 1 558 ? 9.934 3.708 24.482 1.00 94.19 558 GLY A O 1
ATOM 4303 N N . ASN A 1 559 ? 10.282 4.010 22.280 1.00 92.62 559 ASN A N 1
ATOM 4304 C CA . ASN A 1 559 ? 11.739 3.934 22.354 1.00 92.62 559 ASN A CA 1
ATOM 4305 C C . ASN A 1 559 ? 12.317 4.917 23.377 1.00 92.62 559 ASN A C 1
ATOM 4307 O O . ASN A 1 559 ? 11.769 5.996 23.622 1.00 92.62 559 ASN A O 1
ATOM 4311 N N . ASN A 1 560 ? 13.491 4.573 23.912 1.00 92.88 560 ASN A N 1
ATOM 4312 C CA . ASN A 1 560 ? 14.204 5.360 24.923 1.00 92.88 560 ASN A CA 1
ATOM 4313 C C . ASN A 1 560 ? 13.408 5.525 26.232 1.00 92.88 560 ASN A C 1
ATOM 4315 O O . ASN A 1 560 ? 13.495 6.568 26.878 1.00 92.88 560 ASN A O 1
ATOM 4319 N N . ASN A 1 561 ? 12.645 4.496 26.621 1.00 92.25 561 ASN A N 1
ATOM 4320 C CA . ASN A 1 561 ? 11.808 4.467 27.827 1.00 92.25 561 ASN A CA 1
ATOM 4321 C C . ASN A 1 561 ? 10.762 5.596 27.878 1.00 92.25 561 ASN A C 1
ATOM 4323 O O . ASN A 1 561 ? 10.433 6.101 28.954 1.00 92.25 561 ASN A O 1
ATOM 4327 N N . GLN A 1 562 ? 10.249 6.019 26.722 1.00 93.88 562 GLN A N 1
ATOM 4328 C CA . GLN A 1 562 ? 9.165 6.994 26.673 1.00 93.88 562 GLN A CA 1
ATOM 4329 C C . GLN A 1 562 ? 7.859 6.317 27.079 1.00 93.88 562 GLN A C 1
ATOM 4331 O O . GLN A 1 562 ? 7.388 5.421 26.391 1.00 93.88 562 GLN A O 1
ATOM 4336 N N . THR A 1 563 ? 7.230 6.772 28.159 1.00 95.69 563 THR A N 1
ATOM 4337 C CA . THR A 1 563 ? 5.914 6.253 28.569 1.00 95.69 563 THR A CA 1
ATOM 4338 C C . THR A 1 563 ? 4.816 6.579 27.554 1.00 95.69 563 THR A C 1
ATOM 4340 O O . THR A 1 563 ? 3.878 5.806 27.399 1.00 95.69 563 THR A O 1
ATOM 4343 N N . LEU A 1 564 ? 4.954 7.703 26.844 1.00 96.88 564 LEU A N 1
ATOM 4344 C CA . LEU A 1 564 ? 4.025 8.200 25.832 1.00 96.88 564 LEU A CA 1
ATOM 4345 C C . LEU A 1 564 ? 4.814 8.855 24.694 1.00 96.88 564 LEU A C 1
ATOM 4347 O O . LEU A 1 564 ? 5.635 9.748 24.920 1.00 96.88 564 LEU A O 1
ATOM 4351 N N . VAL A 1 565 ? 4.553 8.428 23.463 1.00 96.56 565 VAL A N 1
ATOM 4352 C CA . VAL A 1 565 ? 5.149 8.984 22.247 1.00 96.56 565 VAL A CA 1
ATOM 4353 C C . VAL A 1 565 ? 4.409 10.271 21.890 1.00 96.56 565 VAL A C 1
ATOM 4355 O O . VAL A 1 565 ? 3.325 10.255 21.307 1.00 96.56 565 VAL A O 1
ATOM 4358 N N . ARG A 1 566 ? 4.992 11.411 22.276 1.00 94.25 566 ARG A N 1
ATOM 4359 C CA . ARG A 1 566 ? 4.387 12.754 22.193 1.00 94.25 566 ARG A CA 1
ATOM 4360 C C . ARG A 1 566 ? 4.441 13.348 20.778 1.00 94.25 566 ARG A C 1
ATOM 4362 O O . ARG A 1 566 ? 5.029 14.403 20.564 1.00 94.25 566 ARG A O 1
ATOM 4369 N N . VAL A 1 567 ? 3.827 12.665 19.816 1.00 91.50 567 VAL A N 1
ATOM 4370 C CA . VAL A 1 567 ? 3.689 13.126 18.427 1.00 91.50 567 VAL A CA 1
ATOM 4371 C C . VAL A 1 567 ? 2.236 13.502 18.166 1.00 91.50 567 VAL A C 1
ATOM 4373 O O . VAL A 1 567 ? 1.354 12.646 18.245 1.00 91.50 567 VAL A O 1
ATOM 4376 N N . MET A 1 568 ? 1.997 14.772 17.826 1.00 89.44 568 MET A N 1
ATOM 4377 C CA . MET A 1 568 ? 0.714 15.200 17.270 1.00 89.44 568 MET A CA 1
ATOM 4378 C C . MET A 1 568 ? 0.520 14.481 15.937 1.00 89.44 568 MET A C 1
ATOM 4380 O O . MET A 1 568 ? 1.340 14.606 15.028 1.00 89.44 568 MET A O 1
ATOM 4384 N N . ASN A 1 569 ? -0.530 13.678 15.853 1.00 90.38 569 ASN A N 1
ATOM 4385 C CA . ASN A 1 569 ? -0.732 12.735 14.768 1.00 90.38 569 ASN A CA 1
ATOM 4386 C C . ASN A 1 569 ? -2.160 12.833 14.223 1.00 90.38 569 ASN A C 1
ATOM 4388 O O . ASN A 1 569 ? -3.053 13.402 14.843 1.00 90.38 569 ASN A O 1
ATOM 4392 N N . THR A 1 570 ? -2.351 12.277 13.035 1.00 90.25 570 THR A N 1
ATOM 4393 C CA . THR A 1 570 ? -3.620 12.272 12.303 1.00 90.25 570 THR A CA 1
ATOM 4394 C C . THR A 1 570 ? -4.470 11.042 12.614 1.00 90.25 570 THR A C 1
ATOM 4396 O O . THR A 1 570 ? -5.472 10.806 11.950 1.00 90.25 570 THR A O 1
ATOM 4399 N N . ASP A 1 571 ? -4.110 10.227 13.600 1.00 91.00 571 ASP A N 1
ATOM 4400 C CA . ASP A 1 571 ? -4.885 9.026 13.900 1.00 91.00 571 ASP A CA 1
ATOM 4401 C C . ASP A 1 571 ? -6.204 9.387 14.596 1.00 91.00 571 ASP A C 1
ATOM 4403 O O . ASP A 1 571 ? -7.136 8.593 14.602 1.00 91.00 571 ASP A O 1
ATOM 4407 N N . ASP A 1 572 ? -6.345 10.620 15.086 1.00 88.81 572 ASP A N 1
ATOM 4408 C CA . ASP A 1 572 ? -7.620 11.144 15.578 1.00 88.81 572 ASP A CA 1
ATOM 4409 C C . ASP A 1 572 ? -8.718 11.156 14.499 1.00 88.81 572 ASP A C 1
ATOM 4411 O O . ASP A 1 572 ? -9.896 10.983 14.804 1.00 88.81 572 ASP A O 1
ATOM 4415 N N . TRP A 1 573 ? -8.343 11.221 13.214 1.00 89.19 573 TRP A N 1
ATOM 4416 C CA . TRP A 1 573 ? -9.292 11.056 12.110 1.00 89.19 573 TRP A CA 1
ATOM 4417 C C . TRP A 1 573 ? -9.941 9.667 12.093 1.00 89.19 573 TRP A C 1
ATOM 4419 O O . TRP A 1 573 ? -11.095 9.564 11.689 1.00 89.19 573 TRP A O 1
ATOM 4429 N N . PHE A 1 574 ? -9.268 8.614 12.582 1.00 90.00 574 PHE A N 1
ATOM 4430 C CA . PHE A 1 574 ? -9.918 7.311 12.775 1.00 90.00 574 PHE A CA 1
ATOM 4431 C C . PHE A 1 574 ? -11.038 7.420 13.806 1.00 90.00 574 PHE A C 1
ATOM 4433 O O . PHE A 1 574 ? -12.124 6.893 13.584 1.00 90.00 574 PHE A O 1
ATOM 4440 N N . ARG A 1 575 ? -10.803 8.126 14.916 1.00 91.31 575 ARG A N 1
ATOM 4441 C CA . ARG A 1 575 ? -11.812 8.297 15.963 1.00 91.31 575 ARG A CA 1
ATOM 4442 C C . ARG A 1 575 ? -13.021 9.072 15.437 1.00 91.31 575 ARG A C 1
ATOM 4444 O O . ARG A 1 575 ? -14.142 8.625 15.642 1.00 91.31 575 ARG A O 1
ATOM 4451 N N . LEU A 1 576 ? -12.787 10.161 14.702 1.00 90.94 576 LEU A N 1
ATOM 4452 C CA . LEU A 1 576 ? -13.842 10.959 14.061 1.00 90.94 576 LEU A CA 1
ATOM 4453 C C . LEU A 1 576 ? -14.610 10.188 12.977 1.00 90.94 576 LEU A C 1
ATOM 4455 O O . LEU A 1 576 ? -15.794 10.431 12.772 1.00 90.94 576 LEU A O 1
ATOM 4459 N N . PHE A 1 577 ? -13.936 9.289 12.256 1.00 91.31 577 PHE A N 1
ATOM 4460 C CA . PHE A 1 577 ? -14.555 8.499 11.194 1.00 91.31 577 PHE A CA 1
ATOM 4461 C C . PHE A 1 577 ? -15.396 7.340 11.743 1.00 91.31 577 PHE A C 1
ATOM 4463 O O . PHE A 1 577 ? -16.477 7.064 11.226 1.00 91.31 577 PHE A O 1
ATOM 4470 N N . PHE A 1 578 ? -14.911 6.655 12.781 1.00 92.44 578 PHE A N 1
ATOM 4471 C CA . PHE A 1 578 ? -15.531 5.430 13.289 1.00 92.44 578 PHE A CA 1
ATOM 4472 C C . PHE A 1 578 ? -16.500 5.635 14.452 1.00 92.44 578 PHE A C 1
ATOM 4474 O O . PHE A 1 578 ? -17.398 4.813 14.637 1.00 92.44 578 PHE A O 1
ATOM 4481 N N . LEU A 1 579 ? -16.324 6.690 15.247 1.00 90.19 579 LEU A N 1
ATOM 4482 C CA . LEU A 1 579 ? -17.115 6.931 16.449 1.00 90.19 579 LEU A CA 1
ATOM 4483 C C . LEU A 1 579 ? -17.923 8.219 16.326 1.00 90.19 579 LEU A C 1
ATOM 4485 O O . LEU A 1 579 ? -17.513 9.184 15.686 1.00 90.19 579 LEU A O 1
ATOM 4489 N N . ASN A 1 580 ? -19.055 8.260 17.022 1.00 81.19 580 ASN A N 1
ATOM 4490 C CA . ASN A 1 580 ? -19.779 9.503 17.233 1.00 81.19 580 ASN A CA 1
ATOM 4491 C C . ASN A 1 580 ? -19.101 10.297 18.360 1.00 81.19 580 ASN A C 1
ATOM 4493 O O . ASN A 1 580 ? -19.342 10.058 19.541 1.00 81.19 580 ASN A O 1
ATOM 4497 N N . THR A 1 581 ? -18.218 11.224 17.995 1.00 68.94 581 THR A N 1
ATOM 4498 C CA . THR A 1 581 ? -17.431 12.011 18.955 1.00 68.94 581 THR A CA 1
ATOM 4499 C C . THR A 1 581 ? -18.126 13.289 19.427 1.00 68.94 581 THR A C 1
ATOM 4501 O O . THR A 1 581 ? -17.541 14.023 20.222 1.00 68.94 581 THR A O 1
ATOM 4504 N N . THR A 1 582 ? -19.334 13.602 18.939 1.00 61.72 582 THR A N 1
ATOM 4505 C CA . THR A 1 582 ? -20.023 14.863 19.269 1.00 61.72 582 THR A CA 1
ATOM 4506 C C . THR A 1 582 ? -20.996 14.748 20.442 1.00 61.72 582 THR A C 1
ATOM 4508 O O . THR A 1 582 ? -21.533 15.765 20.871 1.00 61.72 582 THR A O 1
ATOM 4511 N N . ASN A 1 583 ? -21.192 13.553 21.018 1.00 51.47 583 ASN A N 1
ATOM 4512 C CA . ASN A 1 583 ? -22.271 13.265 21.979 1.00 51.47 583 ASN A CA 1
ATOM 4513 C C . ASN A 1 583 ? -23.679 13.618 21.444 1.00 51.47 583 ASN A C 1
ATOM 4515 O O . ASN A 1 583 ? -24.620 13.743 22.232 1.00 51.47 583 ASN A O 1
ATOM 4519 N N . ASP A 1 584 ? -23.844 13.770 20.126 1.00 37.44 584 ASP A N 1
ATOM 4520 C CA . ASP A 1 584 ? -25.149 13.998 19.512 1.00 3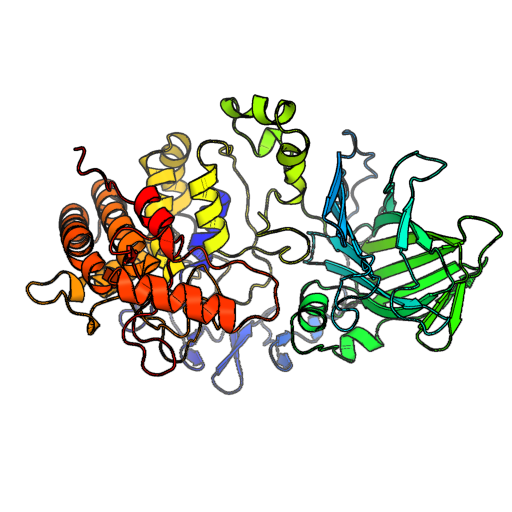7.44 584 ASP A CA 1
ATOM 4521 C C . ASP A 1 584 ? -25.858 12.645 19.368 1.00 37.44 584 ASP A C 1
ATOM 4523 O O . ASP A 1 584 ? -25.517 11.851 18.491 1.00 37.44 584 ASP A O 1
ATOM 4527 N N . ASN A 1 585 ? -26.798 12.360 20.274 1.00 35.88 585 ASN A N 1
ATOM 4528 C CA . ASN A 1 585 ? -27.687 11.192 20.194 1.00 35.88 585 ASN A CA 1
ATOM 4529 C C . ASN A 1 585 ? -28.694 11.300 19.048 1.00 35.88 585 ASN A C 1
ATOM 4531 O O . ASN A 1 585 ? -29.319 12.380 18.916 1.00 35.88 585 ASN A O 1
#

Secondary structure (DSSP, 8-state):
-HHHHHHHHHHS-----SS---S--TTEEEETTEEEETTTEEEETTTEEEEEETTEEPEEETTEEE-GGGGS-----PPPP----SSPPEEEEEEETTEEEEEEE-SS-EEEEEEE---TTS-TTT---EEEEEETGGGEEEEEEEEETTS-TT---EEEE--TTT--SEEEEEE--SSSSPEEEEEEEEEESS-EEEEEEEES-HHHHHHHHTSS----HHHHTTB--EE-STT-EEEEEE-TTSS-EEEEEEEESSSS--EEEETTEEEE-SEEEEEEEEE--PPP-BPPHHHHB-TTTTTHHHHSHHHHTGGGGEETTEE-SSSGGG-S--HHHHHHHHHHHTTTB----------SPPP----TTHHHHHHHHHHIIIII-HHHHHHHHHHHHPBP-S-GGGTT-BHHHHHHHHHHHHHHHHHHHHSTT--SGGGSPPPPTT-S--STT--TTTTTT-SEEHHIIIIIHHHHHHHHHHHHHTTS-TT-TTHHHHHHHHHHHHHHHSGGGGEEEE-HHHHHHHHHHHHHHSSS-PPP-GGG--S-EEEE-SEEEETTTEEE-----TTHHHHHHHS-TT---

Mean predicted aligned error: 11.39 Å

pLDDT: mean 83.9, std 16.79, range [27.66, 98.81]

Radius of gyration: 27.36 Å; Cα contacts (8 Å, |Δi|>4): 1113; chains: 1; bounding box: 61×72×75 Å

Foldseek 3Di:
DQQLLQVLLLFQDDDDPDDDDDPDDPAWDAQAPDTDHPQFWDHDPSHAIFGADPSHYFDDDPNYTHDPCVLPDDDDDFFDDDDDFPDDKDKDWDDDPQWIWIWIDTQQFTKIWIFGQDDPPDDLVLGFTKIKIAGLFQQWIKMWGKDAPVNDGNPKGKDWDADPVPRHSKDWDWAGDRGAFIKIFIKTKMAIQFKIKGDDMAGTHLVQVCCQNVNPNDDDCVRRVQWDWDDPDPLKIKTWGQDPSNPKIKMKMKDAPDPPKHWDDDPPMIIIGRGMIMMITIMGGDHFAFDQLPQFWDPVQPVVCVVVVPVSSPSSQGGLAGGFLDPSNTSDDDLVSVLVCCLVCVVTTDDDDGHHDDPDDDRDNQAPLSLLSSLLSCCVQCPVNPVSVVCVVVQQQDARDPDSSRGRPGSLVSNVVSLVVLLVLLVQCLDVVSLDPVSADFRDPPDCDHYDLRDNCSQLSFGHFPLCQQFRSLLSLCSQLVCLVVVSCVVCVVSVPSSNSSSVSSNVRRQVQFKDKAFLVRQLVVQVVVCVVDPDPDDRPSVVSPGIDIAGFGHACHPPRHRTRPDRDPSVVSRVSRHDPPPPD

Nearest PDB structures (foldseek):
  2eab-assembly2_B  TM=1.542E-01  e=9.722E-04  Bifidobacterium bifidum
  2eac-assembly2_B  TM=1.525E-01  e=1.327E-03  Bifidobacterium bifidum
  8xje-assembly1_A  TM=2.997E-01  e=6.201E+00  Campylobacter jejuni
  3szi-assembly4_G  TM=2.691E-01  e=3.506E+00  Shewanella denitrificans OS217